Protein AF-A0A397S756-F1 (afdb_monomer)

Structure (mmCIF, N/CA/C/O backbone):
data_AF-A0A397S756-F1
#
_entry.id   AF-A0A397S756-F1
#
loop_
_atom_site.group_PDB
_atom_site.id
_atom_site.type_symbol
_atom_site.label_atom_id
_atom_site.label_alt_id
_atom_site.label_comp_id
_atom_site.label_asym_id
_atom_site.label_entity_id
_atom_site.label_seq_id
_atom_site.pdbx_PDB_ins_code
_atom_site.Cartn_x
_atom_site.Cartn_y
_atom_site.Cartn_z
_atom_site.occupancy
_atom_site.B_iso_or_equiv
_atom_site.auth_seq_id
_atom_site.auth_comp_id
_atom_site.auth_asym_id
_atom_site.auth_atom_id
_atom_site.pdbx_PDB_model_num
ATOM 1 N N . MET A 1 1 ? -4.712 -57.210 18.685 1.00 41.09 1 MET A N 1
ATOM 2 C CA . MET A 1 1 ? -4.250 -58.610 18.774 1.00 41.09 1 MET A CA 1
ATOM 3 C C . MET A 1 1 ? -2.944 -58.705 18.001 1.00 41.09 1 MET A C 1
ATOM 5 O O . MET A 1 1 ? -2.965 -58.573 16.789 1.00 41.09 1 MET A O 1
ATOM 9 N N . ALA A 1 2 ? -1.823 -58.784 18.713 1.00 47.31 2 ALA A N 1
ATOM 10 C CA . ALA A 1 2 ? -0.521 -59.210 18.180 1.00 47.31 2 ALA A CA 1
ATOM 11 C C . ALA A 1 2 ? -0.393 -60.749 18.401 1.00 47.31 2 ALA A C 1
ATOM 13 O O . ALA A 1 2 ? -1.329 -61.279 19.015 1.00 47.31 2 ALA A O 1
ATOM 14 N N . PRO A 1 3 ? 0.704 -61.475 18.062 1.00 59.75 3 PRO A N 1
ATOM 15 C CA . PRO A 1 3 ? 2.017 -61.068 17.520 1.00 59.75 3 PRO A CA 1
ATOM 16 C C . PRO A 1 3 ? 2.573 -62.111 16.472 1.00 59.75 3 PRO A C 1
ATOM 18 O O . PRO A 1 3 ? 1.768 -62.553 15.659 1.00 59.75 3 PRO A O 1
ATOM 21 N N . PRO A 1 4 ? 3.860 -62.554 16.457 1.00 62.34 4 PRO A N 1
ATOM 22 C CA . PRO A 1 4 ? 5.033 -61.975 15.770 1.00 62.34 4 PRO A CA 1
ATOM 23 C C . PRO A 1 4 ? 5.791 -62.993 14.860 1.00 62.34 4 PRO A C 1
ATOM 25 O O . PRO A 1 4 ? 5.382 -64.139 14.745 1.00 62.34 4 PRO A O 1
ATOM 28 N N . GLU A 1 5 ? 6.903 -62.581 14.228 1.00 37.59 5 GLU A N 1
ATOM 29 C CA . GLU A 1 5 ? 8.257 -63.191 14.351 1.00 37.59 5 GLU A CA 1
ATOM 30 C C . GLU A 1 5 ? 9.164 -62.902 13.138 1.00 37.59 5 GLU A C 1
ATOM 32 O O . GLU A 1 5 ? 8.865 -63.216 11.988 1.00 37.59 5 GLU A O 1
ATOM 37 N N . THR A 1 6 ? 10.307 -62.285 13.436 1.00 47.34 6 THR A N 1
ATOM 38 C CA . THR A 1 6 ? 11.533 -62.279 12.629 1.00 47.34 6 THR A CA 1
ATOM 39 C C . THR A 1 6 ? 12.255 -63.631 12.770 1.00 47.34 6 THR A C 1
ATOM 41 O O . THR A 1 6 ? 11.969 -64.383 13.701 1.00 47.34 6 THR A O 1
ATOM 44 N N . PRO A 1 7 ? 13.254 -63.931 11.919 1.00 49.47 7 PRO A N 1
ATOM 45 C CA . PRO A 1 7 ? 14.611 -63.813 12.451 1.00 49.47 7 PRO A CA 1
ATOM 46 C C . PRO A 1 7 ? 15.648 -63.244 11.471 1.00 49.47 7 PRO A C 1
ATOM 48 O O . PRO A 1 7 ? 15.490 -63.207 10.255 1.00 49.47 7 PRO A O 1
ATOM 51 N N . SER A 1 8 ? 16.717 -62.779 12.106 1.00 37.00 8 SER A N 1
ATOM 52 C CA . SER A 1 8 ? 17.961 -62.220 11.589 1.00 37.00 8 SER A CA 1
ATOM 53 C C . SER A 1 8 ? 18.994 -63.319 11.265 1.00 37.00 8 SER A C 1
ATOM 55 O O . SER A 1 8 ? 18.875 -64.424 11.793 1.00 37.00 8 SER A O 1
ATOM 57 N N . ILE A 1 9 ? 20.048 -62.928 10.526 1.00 37.19 9 ILE A N 1
ATOM 58 C CA . ILE A 1 9 ? 21.478 -63.323 10.625 1.00 37.19 9 ILE A CA 1
ATOM 59 C C . ILE A 1 9 ? 22.112 -63.804 9.288 1.00 37.19 9 ILE A C 1
ATOM 61 O O . ILE A 1 9 ? 21.777 -64.857 8.753 1.00 37.19 9 ILE A O 1
ATOM 65 N N . ASP A 1 10 ? 23.062 -62.976 8.814 1.00 37.69 10 ASP A N 1
ATOM 66 C CA . ASP A 1 10 ? 24.179 -63.150 7.843 1.00 37.69 10 ASP A CA 1
ATOM 67 C C . ASP A 1 10 ? 25.078 -64.395 8.151 1.00 37.69 10 ASP A C 1
ATOM 69 O O . ASP A 1 10 ? 24.787 -65.032 9.160 1.00 37.69 10 ASP A O 1
ATOM 73 N N . PRO A 1 11 ? 26.195 -64.782 7.454 1.00 49.09 11 PRO A N 1
ATOM 74 C CA . PRO A 1 11 ? 27.096 -64.003 6.573 1.00 49.09 11 PRO A CA 1
ATOM 75 C C . PRO A 1 11 ? 27.796 -64.767 5.410 1.00 49.09 11 PRO A C 1
ATOM 77 O O . PRO A 1 11 ? 27.741 -65.983 5.321 1.00 49.09 11 PRO A O 1
ATOM 80 N N . HIS A 1 12 ? 28.512 -64.046 4.533 1.00 34.47 12 HIS A N 1
ATOM 81 C CA . HIS A 1 12 ? 29.835 -64.396 3.951 1.00 34.47 12 HIS A CA 1
ATOM 82 C C . HIS A 1 12 ? 30.211 -63.322 2.903 1.00 34.47 12 HIS A C 1
ATOM 84 O O . HIS A 1 12 ? 29.568 -63.193 1.870 1.00 34.47 12 HIS A O 1
ATOM 90 N N . LEU A 1 13 ? 31.079 -62.360 3.237 1.00 32.69 13 LEU A N 1
ATOM 91 C CA . LEU A 1 13 ? 32.516 -62.324 2.903 1.00 32.69 13 LEU A CA 1
ATOM 92 C C . LEU A 1 13 ? 32.853 -62.640 1.429 1.00 32.69 13 LEU A C 1
ATOM 94 O O . LEU A 1 13 ? 32.821 -63.805 1.040 1.00 32.69 13 LEU A O 1
ATOM 98 N N . SER A 1 14 ? 33.299 -61.631 0.661 1.00 32.69 14 SER A N 1
ATOM 99 C CA . SER A 1 14 ? 34.655 -61.553 0.058 1.00 32.69 14 SER A CA 1
ATOM 100 C C . SER A 1 14 ? 34.791 -60.374 -0.928 1.00 32.69 14 SER A C 1
ATOM 102 O O . SER A 1 14 ? 34.212 -60.379 -2.010 1.00 32.69 14 SER A O 1
ATOM 104 N N . SER A 1 15 ? 35.599 -59.380 -0.544 1.00 38.00 15 SER A N 1
ATOM 105 C CA . SER A 1 15 ? 36.228 -58.334 -1.385 1.00 38.00 15 SER A CA 1
ATOM 106 C C . SER A 1 15 ? 37.236 -58.958 -2.384 1.00 38.00 15 SER A C 1
ATOM 108 O O . SER A 1 15 ? 37.564 -60.130 -2.179 1.00 38.00 15 SER A O 1
ATOM 110 N N . PRO A 1 16 ? 37.797 -58.256 -3.412 1.00 45.72 16 PRO A N 1
ATOM 111 C CA . PRO A 1 16 ? 38.718 -57.091 -3.269 1.00 45.72 16 PRO A CA 1
ATOM 112 C C . PRO A 1 16 ? 38.735 -56.132 -4.514 1.00 45.72 16 PRO A C 1
ATOM 114 O O . PRO A 1 16 ? 37.853 -56.252 -5.359 1.00 45.72 16 PRO A O 1
ATOM 117 N N . PRO A 1 17 ? 39.738 -55.247 -4.752 1.00 44.69 17 PRO A N 1
ATOM 118 C CA . PRO A 1 17 ? 40.578 -54.449 -3.855 1.00 44.69 17 PRO A CA 1
ATOM 119 C C . PRO A 1 17 ? 40.535 -52.917 -4.114 1.00 44.69 17 PRO A C 1
ATOM 121 O O . PRO A 1 17 ? 40.158 -52.401 -5.159 1.00 44.69 17 PRO A O 1
ATOM 124 N N . ILE A 1 18 ? 41.046 -52.241 -3.089 1.00 38.25 18 ILE A N 1
ATOM 125 C CA . ILE A 1 18 ? 41.562 -50.878 -2.909 1.00 38.25 18 ILE A CA 1
ATOM 126 C C . ILE A 1 18 ? 42.281 -50.249 -4.127 1.00 38.25 18 ILE A C 1
ATOM 128 O O . ILE A 1 18 ? 43.282 -50.785 -4.598 1.00 38.25 18 ILE A O 1
ATOM 132 N N . LEU A 1 19 ? 41.893 -49.013 -4.481 1.00 31.62 19 LEU A N 1
ATOM 133 C CA . LEU A 1 19 ? 42.835 -47.935 -4.824 1.00 31.62 19 LEU A CA 1
ATOM 134 C C . LEU A 1 19 ? 42.223 -46.557 -4.501 1.00 31.62 19 LEU A C 1
ATOM 136 O O . LEU A 1 19 ? 41.283 -46.097 -5.145 1.00 31.62 19 LEU A O 1
ATOM 140 N N . SER A 1 20 ? 42.756 -45.907 -3.469 1.00 34.50 20 SER A N 1
ATOM 141 C CA . SER A 1 20 ? 42.412 -44.545 -3.047 1.00 34.50 20 SER A CA 1
ATOM 142 C C . SER A 1 20 ? 42.920 -43.496 -4.045 1.00 34.50 20 SER A C 1
ATOM 144 O O . SER A 1 20 ? 44.007 -43.655 -4.602 1.00 34.50 20 SER A O 1
ATOM 146 N N . PRO A 1 21 ? 42.253 -42.332 -4.119 1.00 33.88 21 PRO A N 1
ATOM 147 C CA . PRO A 1 21 ? 42.998 -41.107 -3.855 1.00 33.88 21 PRO A CA 1
ATOM 148 C C . PRO A 1 21 ? 42.268 -40.167 -2.886 1.00 33.88 21 PRO A C 1
ATOM 150 O O . PRO A 1 21 ? 41.150 -39.726 -3.122 1.00 33.88 21 PRO A O 1
ATOM 153 N N . GLN A 1 22 ? 42.979 -39.852 -1.800 1.00 30.58 22 GLN A N 1
ATOM 154 C CA . GLN A 1 22 ? 43.110 -38.520 -1.199 1.00 30.58 22 GLN A CA 1
ATOM 155 C C . GLN A 1 22 ? 41.836 -37.660 -1.121 1.00 30.58 22 GLN A C 1
ATOM 157 O O . GLN A 1 22 ? 41.529 -36.847 -1.992 1.00 30.58 22 GLN A O 1
ATOM 162 N N . ILE A 1 23 ? 41.181 -37.764 0.035 1.00 39.62 23 ILE A N 1
ATOM 163 C CA . ILE A 1 23 ? 40.263 -36.768 0.583 1.00 39.62 23 ILE A CA 1
ATOM 164 C C . ILE A 1 23 ? 41.019 -35.435 0.716 1.00 39.62 23 ILE A C 1
ATOM 166 O O . ILE A 1 23 ? 41.780 -35.227 1.659 1.00 39.62 23 ILE A O 1
ATOM 170 N N . LYS A 1 24 ? 40.785 -34.508 -0.217 1.00 32.97 24 LYS A N 1
ATOM 171 C CA . LYS A 1 24 ? 40.899 -33.071 0.053 1.00 32.97 24 LYS A CA 1
ATOM 172 C C . LYS A 1 24 ? 39.528 -32.578 0.498 1.00 32.97 24 LYS A C 1
ATOM 174 O O . LYS A 1 24 ? 38.671 -32.259 -0.320 1.00 32.97 24 LYS A O 1
ATOM 179 N N . GLN A 1 25 ? 39.339 -32.518 1.812 1.00 44.41 25 GLN A N 1
ATOM 180 C CA . GLN A 1 25 ? 38.360 -31.624 2.416 1.00 44.41 25 GLN A CA 1
ATOM 181 C C . GLN A 1 25 ? 38.736 -30.187 2.041 1.00 44.41 25 GLN A C 1
ATOM 183 O O . GLN A 1 25 ? 39.680 -29.634 2.592 1.00 44.41 25 GLN A O 1
ATOM 188 N N . ASN A 1 26 ? 37.987 -29.592 1.113 1.00 33.66 26 ASN A N 1
ATOM 189 C CA . ASN A 1 26 ? 37.918 -28.148 0.935 1.00 33.66 26 ASN A CA 1
ATOM 190 C C . ASN A 1 26 ? 36.451 -27.717 1.051 1.00 33.66 26 ASN A C 1
ATOM 192 O O . ASN A 1 26 ? 35.620 -28.015 0.197 1.00 33.66 26 ASN A O 1
ATOM 196 N N . HIS A 1 27 ? 36.167 -27.004 2.138 1.00 44.47 27 HIS A N 1
ATOM 197 C CA . HIS A 1 27 ? 35.096 -26.020 2.271 1.00 44.47 27 HIS A CA 1
ATOM 198 C C . HIS A 1 27 ? 34.956 -25.140 1.006 1.00 44.47 27 HIS A C 1
ATOM 200 O O . HIS A 1 27 ? 35.967 -24.597 0.571 1.00 44.47 27 HIS A O 1
ATOM 206 N N . LEU A 1 28 ? 33.729 -24.943 0.485 1.00 43.38 28 LEU A N 1
ATOM 207 C CA . LEU A 1 28 ? 33.096 -23.646 0.119 1.00 43.38 28 LEU A CA 1
ATOM 208 C C . LEU A 1 28 ? 31.809 -23.849 -0.735 1.00 43.38 28 LEU A C 1
ATOM 210 O O . LEU A 1 28 ? 31.853 -23.894 -1.958 1.00 43.38 28 LEU A O 1
ATOM 214 N N . MET A 1 29 ? 30.637 -23.871 -0.098 1.00 40.03 29 MET A N 1
ATOM 215 C CA . MET A 1 29 ? 29.338 -23.446 -0.666 1.00 40.03 29 MET A CA 1
ATOM 216 C C . MET A 1 29 ? 28.704 -22.605 0.460 1.00 40.03 29 MET A C 1
ATOM 218 O O . MET A 1 29 ? 28.621 -23.085 1.583 1.00 40.03 29 MET A O 1
ATOM 222 N N . SER A 1 30 ? 28.385 -21.311 0.334 1.00 44.50 30 SER A N 1
ATOM 223 C CA . SER A 1 30 ? 27.560 -20.680 -0.702 1.00 44.50 30 SER A CA 1
ATOM 224 C C . SER A 1 30 ? 27.914 -19.188 -0.909 1.00 44.50 30 SER A C 1
ATOM 226 O O . SER A 1 30 ? 27.553 -18.355 -0.078 1.00 44.50 30 SER A O 1
ATOM 228 N N . PRO A 1 31 ? 28.595 -18.815 -2.007 1.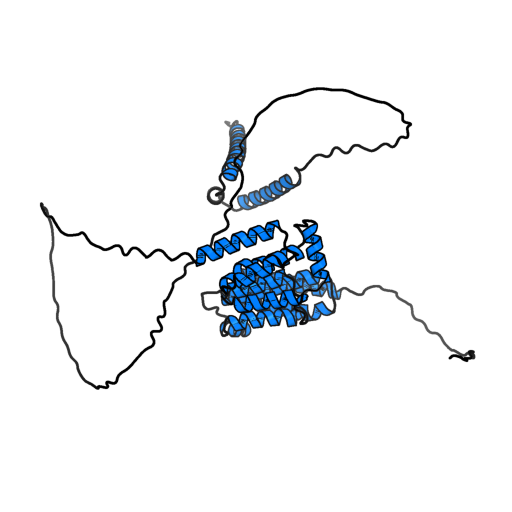00 51.28 31 PRO A N 1
ATOM 229 C CA . PRO A 1 31 ? 28.773 -17.419 -2.423 1.00 51.28 31 PRO A CA 1
ATOM 230 C C . PRO A 1 31 ? 27.693 -16.905 -3.399 1.00 51.28 31 PRO A C 1
ATOM 232 O O . PRO A 1 31 ? 27.658 -15.713 -3.680 1.00 51.28 31 PRO A O 1
ATOM 235 N N . SER A 1 32 ? 26.804 -17.757 -3.924 1.00 58.56 32 SER A N 1
ATOM 236 C CA . SER A 1 32 ? 25.815 -17.367 -4.948 1.00 58.56 32 SER A CA 1
ATOM 237 C C . SER A 1 32 ? 24.706 -16.454 -4.414 1.00 58.56 32 SER A C 1
ATOM 239 O O . SER A 1 32 ? 24.437 -15.405 -4.994 1.00 58.56 32 SER A O 1
ATOM 241 N N . SER A 1 33 ? 24.118 -16.785 -3.261 1.00 62.59 33 SER A N 1
ATOM 242 C CA . SER A 1 33 ? 22.984 -16.033 -2.705 1.00 62.59 33 SER A CA 1
ATOM 243 C C . SER A 1 33 ? 23.337 -14.596 -2.298 1.00 62.59 33 SER A C 1
ATOM 245 O O . SER A 1 33 ? 22.500 -13.695 -2.379 1.00 62.59 33 SER A O 1
ATOM 247 N N . SER A 1 34 ? 24.587 -14.353 -1.890 1.00 68.50 34 SER A N 1
ATOM 248 C CA . SER A 1 34 ? 25.070 -13.012 -1.553 1.00 68.50 34 SER A CA 1
ATOM 249 C C . SER A 1 34 ? 25.294 -12.153 -2.802 1.00 68.50 34 SER A C 1
ATOM 251 O O . SER A 1 34 ? 24.962 -10.966 -2.787 1.00 68.50 34 SER A O 1
ATOM 253 N N . ILE A 1 35 ? 25.783 -12.748 -3.894 1.00 73.25 35 ILE A N 1
ATOM 254 C CA . ILE A 1 35 ? 25.971 -12.083 -5.192 1.00 73.25 35 ILE A CA 1
ATOM 255 C C . ILE A 1 35 ? 24.614 -11.709 -5.808 1.00 73.25 35 ILE A C 1
ATOM 257 O O . ILE A 1 35 ? 24.450 -10.597 -6.326 1.00 73.25 35 ILE A O 1
ATOM 261 N N . ASP A 1 36 ? 23.614 -12.580 -5.689 1.00 82.62 36 ASP A N 1
ATOM 262 C CA . ASP A 1 36 ? 22.261 -12.315 -6.186 1.00 82.62 36 ASP A CA 1
ATOM 263 C C . ASP A 1 36 ? 21.579 -11.177 -5.414 1.00 82.62 36 ASP A C 1
ATOM 265 O O . ASP A 1 36 ? 21.029 -10.253 -6.024 1.00 82.62 36 ASP A O 1
ATOM 269 N N . LEU A 1 37 ? 21.703 -11.155 -4.080 1.00 88.06 37 LEU A N 1
ATOM 270 C CA . LEU A 1 37 ? 21.165 -10.071 -3.252 1.00 88.06 37 LEU A CA 1
ATOM 271 C C . LEU A 1 37 ? 21.865 -8.725 -3.517 1.00 88.06 37 LEU A C 1
ATOM 273 O O . LEU A 1 37 ? 21.212 -7.675 -3.548 1.00 88.06 37 LEU A O 1
ATOM 277 N N . GLN A 1 38 ? 23.183 -8.729 -3.743 1.00 90.44 38 GLN A N 1
ATOM 278 C CA . GLN A 1 38 ? 23.928 -7.530 -4.148 1.00 90.44 38 GLN A CA 1
ATOM 279 C C . GLN A 1 38 ? 23.462 -7.021 -5.513 1.00 90.44 38 GLN A C 1
ATOM 281 O O . GLN A 1 38 ? 23.239 -5.819 -5.688 1.00 90.44 38 GLN A O 1
ATOM 286 N N . THR A 1 39 ? 23.251 -7.930 -6.464 1.00 92.44 39 THR A N 1
ATOM 287 C CA . THR A 1 39 ? 22.751 -7.596 -7.800 1.00 92.44 39 THR A CA 1
ATOM 288 C C . THR A 1 39 ? 21.354 -6.983 -7.722 1.00 92.44 39 THR A C 1
ATOM 290 O O . THR A 1 39 ? 21.137 -5.908 -8.285 1.00 92.44 39 THR A O 1
ATOM 293 N N . LEU A 1 40 ? 20.438 -7.592 -6.961 1.00 93.31 40 LEU A N 1
ATOM 294 C CA . LEU A 1 40 ? 19.098 -7.057 -6.686 1.00 93.31 40 LEU A CA 1
ATOM 295 C C . LEU A 1 40 ? 19.156 -5.668 -6.050 1.00 93.31 40 LEU A C 1
ATOM 297 O O . LEU A 1 40 ? 18.475 -4.743 -6.494 1.00 93.31 40 LEU A O 1
ATOM 301 N N . THR A 1 41 ? 20.022 -5.492 -5.051 1.00 94.56 41 THR A N 1
ATOM 302 C CA . THR A 1 41 ? 20.218 -4.194 -4.397 1.00 94.56 41 THR A CA 1
ATOM 303 C C . THR A 1 41 ? 20.699 -3.150 -5.403 1.00 94.56 41 THR A C 1
ATOM 305 O O . THR A 1 41 ? 20.191 -2.030 -5.413 1.00 94.56 41 THR A O 1
ATOM 308 N N . SER A 1 42 ? 21.634 -3.505 -6.289 1.00 96.38 42 SER A N 1
ATOM 309 C CA . SER A 1 42 ? 22.147 -2.595 -7.317 1.00 96.38 42 SER A CA 1
ATOM 310 C C . SER A 1 42 ? 21.070 -2.186 -8.330 1.00 96.38 42 SER A C 1
ATOM 312 O O . SER A 1 42 ? 20.981 -1.006 -8.675 1.00 96.38 42 SER A O 1
ATOM 314 N N . LEU A 1 43 ? 20.220 -3.129 -8.757 1.00 96.62 43 LEU A N 1
ATOM 315 C CA . LEU A 1 43 ? 19.103 -2.863 -9.664 1.00 96.62 43 LEU A CA 1
ATOM 316 C C . LEU A 1 43 ? 18.093 -1.925 -9.011 1.00 96.62 43 LEU A C 1
ATOM 318 O O . LEU A 1 43 ? 17.739 -0.912 -9.607 1.00 96.62 43 LEU A O 1
ATOM 322 N N . TYR A 1 44 ? 17.717 -2.196 -7.759 1.00 97.38 44 TYR A N 1
ATOM 323 C CA . TYR A 1 44 ? 16.834 -1.325 -6.988 1.00 97.38 44 TYR A CA 1
ATOM 324 C C . TYR A 1 44 ? 17.387 0.104 -6.866 1.00 97.38 44 TYR A C 1
ATOM 326 O O . TYR A 1 44 ? 16.659 1.067 -7.102 1.00 97.38 44 TYR A O 1
ATOM 334 N N . GLN A 1 45 ? 18.675 0.275 -6.539 1.00 98.00 45 GLN A N 1
ATOM 335 C CA . GLN A 1 45 ? 19.267 1.615 -6.412 1.00 98.00 45 GLN A CA 1
ATOM 336 C C . GLN A 1 45 ? 19.293 2.367 -7.748 1.00 98.00 45 GLN A C 1
ATOM 338 O O . GLN A 1 45 ? 18.984 3.559 -7.778 1.00 98.00 45 GLN A O 1
ATOM 343 N N . LYS A 1 46 ? 19.619 1.684 -8.854 1.00 97.81 46 LYS A N 1
ATOM 344 C CA . LYS A 1 46 ? 19.597 2.283 -10.198 1.00 97.81 46 LYS A CA 1
ATOM 345 C C . LYS A 1 46 ? 18.175 2.658 -10.619 1.00 97.81 46 LYS A C 1
ATOM 347 O O . LYS A 1 46 ? 17.953 3.800 -11.007 1.00 97.81 46 LYS A O 1
ATOM 352 N N . ALA A 1 47 ? 17.212 1.749 -10.453 1.00 98.06 47 ALA A N 1
ATOM 353 C CA . ALA A 1 47 ? 15.801 1.996 -10.750 1.00 98.06 47 ALA A CA 1
ATOM 354 C C . ALA A 1 47 ? 15.265 3.193 -9.954 1.00 98.06 47 ALA A C 1
ATOM 356 O O . ALA A 1 47 ? 14.630 4.087 -10.508 1.00 98.06 47 ALA A O 1
ATOM 357 N N . LYS A 1 48 ? 15.590 3.263 -8.657 1.00 98.00 48 LYS A N 1
ATOM 358 C CA . LYS A 1 48 ? 15.233 4.391 -7.792 1.00 98.00 48 LYS A CA 1
ATOM 359 C C . LYS A 1 48 ? 15.842 5.702 -8.288 1.00 98.00 48 LYS A C 1
ATOM 361 O O . LYS A 1 48 ? 15.158 6.722 -8.293 1.00 98.00 48 LYS A O 1
ATOM 366 N N . GLN A 1 49 ? 17.116 5.699 -8.674 1.00 98.00 49 GLN A N 1
ATOM 367 C CA . GLN A 1 49 ? 17.778 6.897 -9.184 1.00 98.00 49 GLN A CA 1
ATOM 368 C C . GLN A 1 49 ? 17.119 7.386 -10.478 1.00 98.00 49 GLN A C 1
ATOM 370 O O . GLN A 1 49 ? 16.831 8.576 -10.601 1.00 98.00 49 GLN A O 1
ATOM 375 N N . ASP A 1 50 ? 16.834 6.482 -11.412 1.00 97.56 50 ASP A N 1
ATOM 376 C CA . ASP A 1 50 ? 16.177 6.822 -12.673 1.00 97.56 50 ASP A CA 1
ATOM 377 C C . ASP A 1 50 ? 14.740 7.307 -12.462 1.00 97.56 50 ASP A C 1
ATOM 379 O O . ASP A 1 50 ? 14.335 8.296 -13.076 1.00 97.56 50 ASP A O 1
ATOM 383 N N . PHE A 1 51 ? 14.008 6.704 -11.522 1.00 96.75 51 PHE A N 1
ATOM 384 C CA . PHE A 1 51 ? 12.685 7.168 -11.107 1.00 96.75 51 PHE A CA 1
ATOM 385 C C . PHE A 1 51 ? 12.727 8.612 -10.587 1.00 96.75 51 PHE A C 1
ATOM 387 O O . PHE A 1 51 ? 11.941 9.455 -11.020 1.00 96.75 51 PHE A O 1
ATOM 394 N N . LEU A 1 52 ? 13.683 8.936 -9.710 1.00 96.19 52 LEU A N 1
ATOM 395 C CA . LEU A 1 52 ? 13.851 10.296 -9.181 1.00 96.19 52 LEU A CA 1
ATOM 396 C C . LEU A 1 52 ? 14.234 11.311 -10.268 1.00 96.19 52 LEU A C 1
ATOM 398 O O . LEU A 1 52 ? 13.876 12.484 -10.169 1.00 96.19 52 LEU A O 1
ATOM 402 N N . LEU A 1 53 ? 14.938 10.861 -11.308 1.00 95.62 53 LEU A N 1
ATOM 403 C CA . LEU A 1 53 ? 15.280 11.657 -12.487 1.00 95.62 53 LEU A CA 1
ATOM 404 C C . LEU A 1 53 ? 14.167 11.683 -13.547 1.00 95.62 53 LEU A C 1
ATOM 406 O O . LEU A 1 53 ? 14.384 12.247 -14.618 1.00 95.62 53 LEU A O 1
ATOM 410 N N . ARG A 1 54 ? 12.995 11.093 -13.264 1.00 94.12 54 ARG A N 1
ATOM 411 C CA . ARG A 1 54 ? 11.852 10.973 -14.188 1.00 94.12 54 ARG A CA 1
ATOM 412 C C . ARG A 1 54 ? 12.191 10.264 -15.504 1.00 94.12 54 ARG A C 1
ATOM 414 O O . ARG A 1 54 ? 11.558 10.497 -16.528 1.00 94.12 54 ARG A O 1
ATOM 421 N N . LYS A 1 55 ? 13.189 9.379 -15.489 1.00 94.69 55 LYS A N 1
ATOM 422 C CA . LYS A 1 55 ? 13.519 8.496 -16.614 1.00 94.69 55 LYS A CA 1
ATOM 423 C C . LYS A 1 55 ? 12.657 7.236 -16.526 1.00 94.69 55 LYS A C 1
ATOM 425 O O . LYS A 1 55 ? 13.163 6.174 -16.169 1.00 94.69 55 LYS A O 1
ATOM 430 N N . TYR A 1 56 ? 11.355 7.378 -16.782 1.00 94.88 56 TYR A N 1
ATOM 431 C CA . TYR A 1 56 ? 10.362 6.337 -16.492 1.00 94.88 56 TYR A CA 1
ATOM 432 C C . TYR A 1 56 ? 10.629 5.014 -17.218 1.00 94.88 56 TYR A C 1
ATOM 434 O O . TYR A 1 56 ? 10.634 3.989 -16.549 1.00 94.88 56 TYR A O 1
ATOM 442 N N . ASP A 1 57 ? 10.969 5.031 -18.509 1.00 95.06 57 ASP A N 1
ATOM 443 C CA . ASP A 1 57 ? 11.292 3.818 -19.284 1.00 95.06 57 ASP A CA 1
ATOM 444 C C . ASP A 1 57 ? 12.446 3.021 -18.649 1.00 95.06 57 ASP A C 1
ATOM 446 O O . ASP A 1 57 ? 12.351 1.819 -18.405 1.00 95.06 57 ASP A O 1
ATOM 450 N N . SER A 1 58 ? 13.539 3.711 -18.309 1.00 95.69 58 SER A N 1
ATOM 451 C CA . SER A 1 58 ? 14.707 3.086 -17.673 1.00 95.69 58 SER A CA 1
ATOM 452 C C . SER A 1 58 ? 14.372 2.579 -16.269 1.00 95.69 58 SER A C 1
ATOM 454 O O . SER A 1 58 ? 14.704 1.450 -15.909 1.00 95.69 58 SER A O 1
ATOM 456 N N . ALA A 1 59 ? 13.658 3.389 -15.480 1.00 97.19 59 ALA A N 1
ATOM 457 C CA . ALA A 1 59 ? 13.231 3.020 -14.137 1.00 97.19 59 ALA A CA 1
ATOM 458 C C . ALA A 1 59 ? 12.314 1.788 -14.144 1.00 97.19 59 ALA A C 1
ATOM 460 O O . ALA A 1 59 ? 12.497 0.892 -13.320 1.00 97.19 59 ALA A O 1
ATOM 461 N N . HIS A 1 60 ? 11.370 1.725 -15.085 1.00 96.50 60 HIS A N 1
ATOM 462 C CA . HIS A 1 60 ? 10.438 0.616 -15.252 1.00 96.50 60 HIS A CA 1
ATOM 463 C C . HIS A 1 60 ? 11.154 -0.657 -15.688 1.00 96.50 60 HIS A C 1
ATOM 465 O O . HIS A 1 60 ? 10.988 -1.691 -15.043 1.00 96.50 60 HIS A O 1
ATOM 471 N N . SER A 1 61 ? 12.024 -0.576 -16.697 1.00 96.62 61 SER A N 1
ATOM 472 C CA . SER A 1 61 ? 12.822 -1.716 -17.157 1.00 96.62 61 SER A CA 1
ATOM 473 C C . SER A 1 61 ? 13.704 -2.292 -16.039 1.00 96.62 61 SER A C 1
ATOM 475 O O . SER A 1 61 ? 13.713 -3.504 -15.796 1.00 96.62 61 SER A O 1
ATOM 477 N N . LEU A 1 62 ? 14.399 -1.427 -15.288 1.00 97.38 62 LEU A N 1
ATOM 478 C CA . LEU A 1 62 ? 15.248 -1.836 -14.167 1.00 97.38 62 LEU A CA 1
ATOM 479 C C . LEU A 1 62 ? 14.442 -2.402 -12.989 1.00 97.38 62 LEU A C 1
ATOM 481 O O . LEU A 1 62 ? 14.861 -3.395 -12.392 1.00 97.38 62 LEU A O 1
ATOM 485 N N . CYS A 1 63 ? 13.299 -1.796 -12.648 1.00 96.50 63 CYS A N 1
ATOM 486 C CA . CYS A 1 63 ? 12.430 -2.278 -11.573 1.00 96.50 63 CYS A CA 1
ATOM 487 C C . CYS A 1 63 ? 11.791 -3.621 -11.938 1.00 96.50 63 CYS A C 1
ATOM 489 O O . CYS A 1 63 ? 11.812 -4.538 -11.123 1.00 96.50 63 CYS A O 1
ATOM 491 N N . SER A 1 64 ? 11.310 -3.776 -13.172 1.00 94.69 64 SER A N 1
ATOM 492 C CA . SER A 1 64 ? 10.753 -5.036 -13.675 1.00 94.69 64 SER A CA 1
ATOM 493 C C . SER A 1 64 ? 11.806 -6.141 -13.671 1.00 94.69 64 SER A C 1
ATOM 495 O O . SER A 1 64 ? 11.557 -7.232 -13.171 1.00 94.69 64 SER A O 1
ATOM 497 N N . SER A 1 65 ? 13.035 -5.828 -14.097 1.00 95.00 65 SER A N 1
ATOM 498 C CA . SER A 1 65 ? 14.169 -6.757 -14.000 1.00 95.00 65 SER A CA 1
ATOM 499 C C . SER A 1 65 ? 14.477 -7.153 -12.552 1.00 95.00 65 SER A C 1
ATOM 501 O O . SER A 1 65 ? 14.825 -8.304 -12.284 1.00 95.00 65 SER A O 1
ATOM 503 N N . ALA A 1 66 ? 14.362 -6.214 -11.606 1.00 94.88 66 ALA A N 1
ATOM 504 C CA . ALA A 1 66 ? 14.533 -6.498 -10.184 1.00 94.88 66 ALA A CA 1
ATOM 505 C C . ALA A 1 66 ? 13.423 -7.416 -9.651 1.00 94.88 66 ALA A C 1
ATOM 507 O O . ALA A 1 66 ? 13.740 -8.353 -8.925 1.00 94.88 66 ALA A O 1
ATOM 508 N N . ILE A 1 67 ? 12.162 -7.194 -10.042 1.00 94.19 67 ILE A N 1
ATOM 509 C CA . ILE A 1 67 ? 11.019 -8.044 -9.672 1.00 94.19 67 ILE A CA 1
ATOM 510 C C . ILE A 1 67 ? 11.214 -9.461 -10.214 1.00 94.19 67 ILE A C 1
ATOM 512 O O . ILE A 1 67 ? 11.216 -10.403 -9.431 1.00 94.19 67 ILE A O 1
ATOM 516 N N . SER A 1 68 ? 11.500 -9.630 -11.509 1.00 92.50 68 SER A N 1
ATOM 517 C CA . SER A 1 68 ? 11.697 -10.965 -12.093 1.00 92.50 68 SER A CA 1
ATOM 518 C C . SER A 1 68 ? 12.844 -11.735 -11.430 1.00 92.50 68 SER A C 1
ATOM 520 O O . SER A 1 68 ? 12.735 -12.934 -11.182 1.00 92.50 68 SER A O 1
ATOM 522 N N . LYS A 1 69 ? 13.953 -11.057 -11.098 1.00 91.00 69 LYS A N 1
ATOM 523 C CA . LYS A 1 69 ? 15.051 -11.685 -10.346 1.00 91.00 69 LYS A CA 1
ATOM 524 C C . LYS A 1 69 ? 14.655 -12.032 -8.914 1.00 91.00 69 LYS A C 1
ATOM 526 O O . LYS A 1 69 ? 15.097 -13.054 -8.403 1.00 91.00 69 LYS A O 1
ATOM 531 N N . LEU A 1 70 ? 13.852 -11.189 -8.272 1.00 88.94 70 LEU A N 1
ATOM 532 C CA . LEU A 1 70 ? 13.393 -11.397 -6.908 1.00 88.94 70 LEU A CA 1
ATOM 533 C C . LEU A 1 70 ? 12.466 -12.612 -6.809 1.00 88.94 70 LEU A C 1
ATOM 535 O O . LEU A 1 70 ? 12.676 -13.435 -5.925 1.00 88.94 70 LEU A O 1
ATOM 539 N N . THR A 1 71 ? 11.515 -12.763 -7.734 1.00 85.44 71 THR A N 1
ATOM 540 C CA . THR A 1 71 ? 10.602 -13.917 -7.792 1.00 85.44 71 THR A CA 1
ATOM 541 C C . THR A 1 71 ? 11.367 -15.237 -7.928 1.00 85.44 71 THR A C 1
ATOM 543 O O . THR A 1 71 ? 11.014 -16.221 -7.290 1.00 85.44 71 THR A O 1
ATOM 546 N N . ASN A 1 72 ? 12.483 -15.250 -8.666 1.00 82.94 72 ASN A N 1
ATOM 547 C CA . ASN A 1 72 ? 13.354 -16.428 -8.767 1.00 82.94 72 ASN A CA 1
ATOM 548 C C . ASN A 1 72 ? 14.224 -16.659 -7.514 1.00 82.94 72 ASN A C 1
ATOM 550 O O . ASN A 1 72 ? 14.644 -17.782 -7.249 1.00 82.94 72 ASN A O 1
ATOM 554 N N . PHE A 1 73 ? 14.526 -15.603 -6.756 1.00 77.81 73 PHE A N 1
ATOM 555 C CA . PHE A 1 73 ? 15.422 -15.645 -5.596 1.00 77.81 73 PHE A CA 1
ATOM 556 C C . PHE A 1 73 ? 14.703 -15.998 -4.285 1.00 77.81 73 PHE A C 1
ATOM 558 O O . PHE A 1 73 ? 15.268 -16.677 -3.428 1.00 77.81 73 PHE A O 1
ATOM 565 N N . LEU A 1 74 ? 13.465 -15.534 -4.103 1.00 70.12 74 LEU A N 1
ATOM 566 C CA . LEU A 1 74 ? 12.739 -15.639 -2.836 1.00 70.12 74 LEU A CA 1
ATOM 567 C C . LEU A 1 74 ? 12.397 -17.076 -2.395 1.00 70.12 74 LEU A C 1
ATOM 569 O O . LEU A 1 74 ? 12.553 -17.348 -1.203 1.00 70.12 74 LEU A O 1
ATOM 573 N N . PRO A 1 75 ? 12.047 -18.022 -3.296 1.00 65.94 75 PRO A N 1
ATOM 574 C CA . PRO A 1 75 ? 11.874 -19.432 -2.929 1.00 65.94 75 PRO A CA 1
ATOM 575 C C . PRO A 1 75 ? 13.135 -20.057 -2.309 1.00 65.94 75 PRO A C 1
ATOM 577 O O . PRO A 1 75 ? 13.062 -21.082 -1.641 1.00 65.94 75 PRO A O 1
ATOM 580 N N . VAL A 1 76 ? 14.300 -19.434 -2.521 1.00 56.38 76 VAL A N 1
ATOM 581 C CA . VAL A 1 76 ? 15.618 -19.936 -2.114 1.00 56.38 76 VAL A CA 1
ATOM 582 C C . VAL A 1 76 ? 16.156 -19.209 -0.870 1.00 56.38 76 VAL A C 1
ATOM 584 O O . VAL A 1 76 ? 17.079 -19.697 -0.220 1.00 56.38 76 VAL A O 1
ATOM 587 N N . SER A 1 77 ? 15.606 -18.042 -0.505 1.00 62.34 77 SER A N 1
ATOM 588 C CA . SER A 1 77 ? 16.173 -17.184 0.546 1.00 62.34 77 SER A CA 1
ATOM 589 C C . SER A 1 77 ? 15.109 -16.442 1.358 1.00 62.34 77 SER A C 1
ATOM 591 O O . SER A 1 77 ? 14.749 -15.302 1.063 1.00 62.34 77 SER A O 1
ATOM 593 N N . SER A 1 78 ? 14.681 -17.039 2.474 1.00 71.31 78 SER A N 1
ATOM 594 C CA . SER A 1 78 ? 13.762 -16.431 3.457 1.00 71.31 78 SER A CA 1
ATOM 595 C C . SER A 1 78 ? 14.447 -15.435 4.411 1.00 71.31 78 SER A C 1
ATOM 597 O O . SER A 1 78 ? 13.979 -15.204 5.526 1.00 71.31 78 SER A O 1
ATOM 599 N N . SER A 1 79 ? 15.588 -14.856 4.019 1.00 85.06 79 SER A N 1
ATOM 600 C CA . SER A 1 79 ? 16.356 -13.975 4.906 1.00 85.06 79 SER A CA 1
ATOM 601 C C . SER A 1 79 ? 15.622 -12.646 5.182 1.00 85.06 79 SER A C 1
ATOM 603 O O . SER A 1 79 ? 15.019 -12.073 4.267 1.00 85.06 79 SER A O 1
ATOM 605 N N . PRO A 1 80 ? 15.723 -12.072 6.400 1.00 85.75 80 PRO A N 1
ATOM 606 C CA . PRO A 1 80 ? 15.089 -10.789 6.722 1.00 85.75 80 PRO A CA 1
ATOM 607 C C . PRO A 1 80 ? 15.510 -9.646 5.787 1.00 85.75 80 PRO A C 1
ATOM 609 O O . PRO A 1 80 ? 14.703 -8.796 5.416 1.00 85.75 80 PRO A O 1
ATOM 612 N N . SER A 1 81 ? 16.775 -9.630 5.355 1.00 86.81 81 SER A N 1
ATOM 613 C CA . SER A 1 81 ? 17.287 -8.620 4.423 1.00 86.81 81 SER A CA 1
ATOM 614 C C . SER A 1 81 ? 16.657 -8.723 3.032 1.00 86.81 81 SER A C 1
ATOM 616 O O . SER A 1 81 ? 16.401 -7.687 2.415 1.00 86.81 81 SER A O 1
ATOM 618 N N . ALA A 1 82 ? 16.374 -9.941 2.554 1.00 88.25 82 ALA A N 1
ATOM 619 C CA . ALA A 1 82 ? 15.679 -10.160 1.289 1.00 88.25 82 ALA A CA 1
ATOM 620 C C . ALA A 1 82 ? 14.228 -9.663 1.361 1.00 88.25 82 ALA A C 1
ATOM 622 O O . ALA A 1 82 ? 13.821 -8.903 0.484 1.00 88.25 82 ALA A O 1
ATOM 623 N N . LYS A 1 83 ? 13.500 -9.968 2.450 1.00 89.44 83 LYS A N 1
ATOM 624 C CA . LYS A 1 83 ? 12.133 -9.458 2.680 1.00 89.44 83 LYS A CA 1
ATOM 625 C C . LYS A 1 83 ? 12.083 -7.925 2.715 1.00 89.44 83 LYS A C 1
ATOM 627 O O . LYS A 1 83 ? 11.251 -7.306 2.060 1.00 89.44 83 LYS A O 1
ATOM 632 N N . ILE A 1 84 ? 13.033 -7.275 3.396 1.00 91.88 84 ILE A N 1
ATOM 633 C CA . ILE A 1 84 ? 13.124 -5.801 3.413 1.00 91.88 84 ILE A CA 1
ATOM 634 C C . ILE A 1 84 ? 13.360 -5.237 2.004 1.00 91.88 84 ILE A C 1
ATOM 636 O O . ILE A 1 84 ? 12.821 -4.183 1.653 1.00 91.88 84 ILE A O 1
ATOM 640 N N . LEU A 1 85 ? 14.205 -5.888 1.202 1.00 94.06 85 LEU A N 1
ATOM 641 C CA . LEU A 1 85 ? 14.483 -5.445 -0.161 1.00 94.06 85 LEU A CA 1
ATOM 642 C C . LEU A 1 85 ? 13.277 -5.663 -1.085 1.00 94.06 85 LEU A C 1
ATOM 644 O O . LEU A 1 85 ? 12.954 -4.760 -1.852 1.00 94.06 85 LEU A O 1
ATOM 648 N N . GLN A 1 86 ? 12.582 -6.792 -0.958 1.00 94.44 86 GLN A N 1
ATOM 649 C CA . GLN A 1 86 ? 11.319 -7.085 -1.639 1.00 94.44 86 GLN A CA 1
ATOM 650 C C . GLN A 1 86 ? 10.281 -5.992 -1.383 1.00 94.44 86 GLN A C 1
ATOM 652 O O . GLN A 1 86 ? 9.795 -5.380 -2.335 1.00 94.44 86 GLN A O 1
ATOM 657 N N . THR A 1 87 ? 10.033 -5.654 -0.113 1.00 95.12 87 THR A N 1
ATOM 658 C CA . THR A 1 87 ? 9.135 -4.556 0.275 1.00 95.12 87 THR A CA 1
ATOM 659 C C . THR A 1 87 ? 9.525 -3.241 -0.399 1.00 95.12 87 THR A C 1
ATOM 661 O O . THR A 1 87 ? 8.667 -2.493 -0.864 1.00 95.12 87 THR A O 1
ATOM 664 N N . LYS A 1 88 ? 10.825 -2.930 -0.486 1.00 96.44 88 LYS A N 1
ATOM 665 C CA . LYS A 1 88 ? 11.314 -1.700 -1.133 1.00 96.44 88 LYS A CA 1
ATOM 666 C C . LYS A 1 88 ? 11.123 -1.705 -2.648 1.00 96.44 88 LYS A C 1
ATOM 668 O O . LYS A 1 88 ? 10.780 -0.663 -3.201 1.00 96.44 88 LYS A O 1
ATOM 673 N N . ILE A 1 89 ? 11.354 -2.839 -3.307 1.00 97.25 89 ILE A N 1
ATOM 674 C CA . ILE A 1 89 ? 11.184 -2.989 -4.758 1.00 97.25 89 ILE A CA 1
ATOM 675 C C . ILE A 1 89 ? 9.709 -2.822 -5.132 1.00 97.25 89 ILE A C 1
ATOM 677 O O . ILE A 1 89 ? 9.403 -2.002 -5.994 1.00 97.25 89 ILE A O 1
ATOM 681 N N . TRP A 1 90 ? 8.795 -3.499 -4.434 1.00 97.62 90 TRP A N 1
ATOM 682 C CA . TRP A 1 90 ? 7.359 -3.363 -4.695 1.00 97.62 90 TRP A CA 1
ATOM 683 C C . TRP A 1 90 ? 6.840 -1.957 -4.405 1.00 97.62 90 TRP A C 1
ATOM 685 O O . TRP A 1 90 ? 6.124 -1.385 -5.224 1.00 97.62 90 TRP A O 1
ATOM 695 N N . ASN A 1 91 ? 7.287 -1.334 -3.311 1.00 97.88 91 ASN A N 1
ATOM 696 C CA . ASN A 1 91 ? 6.981 0.073 -3.050 1.00 97.88 91 ASN A CA 1
ATOM 697 C C . ASN A 1 91 ? 7.476 0.999 -4.168 1.00 97.88 91 ASN A C 1
ATOM 699 O O . ASN A 1 91 ? 6.779 1.946 -4.533 1.00 97.88 91 ASN A O 1
ATOM 703 N N . LEU A 1 92 ? 8.675 0.766 -4.710 1.00 98.19 92 LEU A N 1
ATOM 704 C CA . LEU A 1 92 ? 9.181 1.549 -5.836 1.00 98.19 92 LEU A CA 1
ATOM 705 C C . LEU A 1 92 ? 8.313 1.347 -7.080 1.00 98.19 92 LEU A C 1
ATOM 707 O O . LEU A 1 92 ? 7.965 2.337 -7.715 1.00 98.19 92 LEU A O 1
ATOM 711 N N . TYR A 1 93 ? 7.937 0.107 -7.393 1.00 98.31 93 TYR A N 1
ATOM 712 C CA . TYR A 1 93 ? 7.083 -0.214 -8.535 1.00 98.31 93 TYR A CA 1
ATOM 713 C C . TYR A 1 93 ? 5.718 0.482 -8.451 1.00 98.31 93 TYR A C 1
ATOM 715 O O . TYR A 1 93 ? 5.335 1.195 -9.376 1.00 98.31 93 TYR A O 1
ATOM 723 N N . ILE A 1 94 ? 5.027 0.372 -7.313 1.00 98.31 94 ILE A N 1
ATOM 724 C CA . ILE A 1 94 ? 3.722 1.018 -7.102 1.00 98.31 94 ILE A CA 1
ATOM 725 C C . ILE A 1 94 ? 3.843 2.539 -7.256 1.00 98.31 94 ILE A C 1
ATOM 727 O O . ILE A 1 94 ? 3.060 3.162 -7.970 1.00 98.31 94 ILE A O 1
ATOM 731 N N . ASN A 1 95 ? 4.856 3.151 -6.631 1.00 97.81 95 ASN A N 1
ATOM 732 C CA . ASN A 1 95 ? 5.076 4.595 -6.733 1.00 97.81 95 ASN A CA 1
ATOM 733 C C . ASN A 1 95 ? 5.476 5.040 -8.147 1.00 97.81 95 ASN A C 1
ATOM 735 O O . ASN A 1 95 ? 5.137 6.153 -8.551 1.00 97.81 95 ASN A O 1
ATOM 739 N N . LEU A 1 96 ? 6.185 4.193 -8.896 1.00 97.38 96 LEU A N 1
ATOM 740 C CA . LEU A 1 96 ? 6.540 4.436 -10.289 1.00 97.38 96 LEU A CA 1
ATOM 741 C C . LEU A 1 96 ? 5.285 4.480 -11.166 1.00 97.38 96 LEU A C 1
ATOM 743 O O . LEU A 1 96 ? 5.080 5.476 -11.857 1.00 97.38 96 LEU A O 1
ATOM 747 N N . VAL A 1 97 ? 4.425 3.461 -11.088 1.00 97.00 97 VAL A N 1
ATOM 748 C CA . VAL A 1 97 ? 3.163 3.416 -11.848 1.00 97.00 97 VAL A CA 1
ATOM 749 C C . VAL A 1 97 ? 2.244 4.572 -11.442 1.00 97.00 97 VAL A C 1
ATOM 751 O O . VAL A 1 97 ? 1.704 5.272 -12.300 1.00 97.00 97 VAL A O 1
ATOM 754 N N . ALA A 1 98 ? 2.138 4.854 -10.140 1.00 95.94 98 ALA A N 1
ATOM 755 C CA . ALA A 1 98 ? 1.367 5.986 -9.636 1.00 95.94 98 ALA A CA 1
ATOM 756 C C . ALA A 1 98 ? 1.865 7.334 -10.184 1.00 95.94 98 ALA A C 1
ATOM 758 O O . ALA A 1 98 ? 1.053 8.207 -10.488 1.00 95.94 98 ALA A O 1
ATOM 759 N N . ALA A 1 99 ? 3.183 7.514 -10.314 1.00 94.88 99 ALA A N 1
ATOM 760 C CA . ALA A 1 99 ? 3.767 8.732 -10.868 1.00 94.88 99 ALA A CA 1
ATOM 761 C C . ALA A 1 99 ? 3.528 8.858 -12.376 1.00 94.88 99 ALA A C 1
ATOM 763 O O . ALA A 1 99 ? 3.218 9.954 -12.832 1.00 94.88 99 ALA A O 1
ATOM 764 N N . ILE A 1 100 ? 3.639 7.755 -13.122 1.00 94.12 100 ILE A N 1
ATOM 765 C CA . ILE A 1 100 ? 3.359 7.707 -14.564 1.00 94.12 100 ILE A CA 1
ATOM 766 C C . ILE A 1 100 ? 1.918 8.159 -14.834 1.00 94.12 100 ILE A C 1
ATOM 768 O O . ILE A 1 100 ? 1.701 9.064 -15.634 1.00 94.12 100 ILE A O 1
ATOM 772 N N . LEU A 1 101 ? 0.943 7.610 -14.104 1.00 92.75 101 LEU A N 1
ATOM 773 C CA . LEU A 1 101 ? -0.469 7.979 -14.262 1.00 92.75 101 LEU A CA 1
ATOM 774 C C . LEU A 1 101 ? -0.805 9.393 -13.764 1.00 92.75 101 LEU A C 1
ATOM 776 O O . LEU A 1 101 ? -1.792 9.984 -14.192 1.00 92.75 101 LEU A O 1
ATOM 780 N N . ALA A 1 102 ? -0.022 9.943 -12.834 1.00 91.25 102 ALA A N 1
ATOM 781 C CA . ALA A 1 102 ? -0.243 11.290 -12.310 1.00 91.25 102 ALA A CA 1
ATOM 782 C C . ALA A 1 102 ? 0.356 12.402 -13.193 1.00 91.25 102 ALA A C 1
ATOM 784 O O . ALA A 1 102 ? 0.120 13.590 -12.927 1.00 91.25 102 ALA A O 1
ATOM 785 N N . GLU A 1 103 ? 1.161 12.056 -14.199 1.00 87.75 103 GLU A N 1
ATOM 786 C CA . GLU A 1 103 ? 1.863 13.037 -15.019 1.00 87.75 103 GLU A CA 1
ATOM 787 C C . GLU A 1 103 ? 0.879 13.777 -15.942 1.00 87.75 103 GLU A C 1
ATOM 789 O O . GLU A 1 103 ? 0.051 13.191 -16.632 1.00 87.75 103 GLU A O 1
ATOM 794 N N . LYS A 1 104 ? 0.948 15.114 -15.939 1.00 73.06 104 LYS A N 1
ATOM 795 C CA . LYS A 1 104 ? 0.021 15.972 -16.704 1.00 73.06 104 LYS A CA 1
ATOM 796 C C . LYS A 1 104 ? 0.463 16.210 -18.144 1.00 73.06 104 LYS A C 1
ATOM 798 O O . LYS A 1 104 ? -0.349 16.608 -18.974 1.00 73.06 104 LYS A O 1
ATOM 803 N N . SER A 1 105 ? 1.759 16.075 -18.409 1.00 74.06 105 SER A N 1
ATOM 804 C CA . SER A 1 105 ? 2.327 16.156 -19.752 1.00 74.06 105 SER A CA 1
ATOM 805 C C . SER A 1 105 ? 2.344 14.765 -20.375 1.00 74.06 105 SER A C 1
ATOM 807 O O . SER A 1 105 ? 2.646 13.816 -19.650 1.00 74.06 105 SER A O 1
ATOM 809 N N . PRO A 1 106 ? 2.095 14.637 -21.690 1.00 76.81 106 PRO A N 1
ATOM 810 C CA . PRO A 1 106 ? 2.191 13.349 -22.360 1.00 76.81 106 PRO A CA 1
ATOM 811 C C . PRO A 1 106 ? 3.598 12.781 -22.155 1.00 76.81 106 PRO A C 1
ATOM 813 O O . PRO A 1 106 ? 4.595 13.424 -22.495 1.00 76.81 106 PRO A O 1
ATOM 816 N N . ILE A 1 107 ? 3.675 11.600 -21.546 1.00 82.12 107 ILE A N 1
ATOM 817 C CA . ILE A 1 107 ? 4.928 10.868 -21.392 1.00 82.12 107 ILE A CA 1
ATOM 818 C C . ILE A 1 107 ? 5.242 10.262 -22.756 1.00 82.12 107 ILE A C 1
ATOM 820 O O . ILE A 1 107 ? 4.518 9.395 -23.234 1.00 82.12 107 ILE A O 1
ATOM 824 N N . LEU A 1 108 ? 6.318 10.724 -23.392 1.00 81.75 108 LEU A N 1
ATOM 825 C CA . LEU A 1 108 ? 6.847 10.061 -24.579 1.00 81.75 108 LEU A CA 1
ATOM 826 C C . LEU A 1 108 ? 7.669 8.859 -24.114 1.00 81.75 108 LEU A C 1
ATOM 828 O O . LEU A 1 108 ? 8.814 9.020 -23.693 1.00 81.75 108 LEU A O 1
ATOM 832 N N . THR A 1 109 ? 7.059 7.680 -24.156 1.00 86.50 109 THR A N 1
ATOM 833 C CA . THR A 1 109 ? 7.688 6.416 -23.770 1.00 86.50 109 THR A CA 1
ATOM 834 C C . THR A 1 109 ? 7.952 5.552 -24.997 1.00 86.50 109 THR A C 1
ATOM 836 O O . THR A 1 109 ? 7.214 5.608 -25.979 1.00 86.50 109 THR A O 1
ATOM 839 N N . LYS A 1 110 ? 9.034 4.773 -24.959 1.00 87.88 110 LYS A N 1
ATOM 840 C CA . LYS A 1 110 ? 9.274 3.661 -25.896 1.00 87.88 110 LYS A CA 1
ATOM 841 C C . LYS A 1 110 ? 8.981 2.303 -25.257 1.00 87.88 110 LYS A C 1
ATOM 843 O O . LYS A 1 110 ? 9.157 1.272 -25.904 1.00 87.88 110 LYS A O 1
ATOM 848 N N . ASP A 1 111 ? 8.615 2.298 -23.981 1.00 89.06 111 ASP A N 1
ATOM 849 C CA . ASP A 1 111 ? 8.275 1.097 -23.240 1.00 89.06 111 ASP A CA 1
ATOM 850 C C . ASP A 1 111 ? 6.802 0.760 -23.499 1.00 89.06 111 ASP A C 1
ATOM 852 O O . ASP A 1 111 ? 5.897 1.457 -23.038 1.00 89.06 111 ASP A O 1
ATOM 856 N N . LEU A 1 112 ? 6.577 -0.324 -24.247 1.00 89.00 112 LEU A N 1
ATOM 857 C CA . LEU A 1 112 ? 5.242 -0.807 -24.613 1.00 89.00 112 LEU A CA 1
ATOM 858 C C . LEU A 1 112 ? 4.357 -1.071 -23.389 1.00 89.00 112 LEU A C 1
ATOM 860 O O . LEU A 1 112 ? 3.137 -0.976 -23.483 1.00 89.00 112 LEU A O 1
ATOM 864 N N . GLU A 1 113 ? 4.940 -1.425 -22.243 1.00 89.19 113 GLU A N 1
ATOM 865 C CA . GLU A 1 113 ? 4.155 -1.679 -21.040 1.00 89.19 113 GLU A CA 1
ATOM 866 C C . GLU A 1 113 ? 3.705 -0.370 -20.389 1.00 89.19 113 GLU A C 1
ATOM 868 O O . GLU A 1 113 ? 2.559 -0.263 -19.962 1.00 89.19 113 GLU A O 1
ATOM 873 N N . ILE A 1 114 ? 4.556 0.662 -20.390 1.00 91.12 114 ILE A N 1
ATOM 874 C CA . ILE A 1 114 ? 4.157 2.007 -19.953 1.00 91.12 114 ILE A CA 1
ATOM 875 C C . ILE A 1 114 ? 3.079 2.569 -20.883 1.00 91.12 114 ILE A C 1
ATOM 877 O O . ILE A 1 114 ? 2.104 3.142 -20.400 1.00 91.12 114 ILE A O 1
ATOM 881 N N . GLU A 1 115 ? 3.219 2.377 -22.195 1.00 90.31 115 GLU A N 1
ATOM 882 C CA . GLU A 1 115 ? 2.207 2.775 -23.178 1.00 90.31 115 GLU A CA 1
ATOM 883 C C . GLU A 1 115 ? 0.856 2.107 -22.875 1.00 90.31 115 GLU A C 1
ATOM 885 O O . GLU A 1 115 ? -0.145 2.795 -22.677 1.00 90.31 115 GLU A O 1
ATOM 890 N N . ARG A 1 116 ? 0.843 0.783 -22.673 1.00 90.25 116 ARG A N 1
ATOM 891 C CA . ARG A 1 116 ? -0.365 0.042 -22.271 1.00 90.25 116 ARG A CA 1
ATOM 892 C C . ARG A 1 116 ? -0.953 0.512 -20.944 1.00 90.25 116 ARG A C 1
ATOM 894 O O . ARG A 1 116 ? -2.174 0.518 -20.800 1.00 90.25 116 ARG A O 1
ATOM 901 N N . LEU A 1 117 ? -0.121 0.865 -19.962 1.00 91.38 117 LEU A N 1
ATOM 902 C CA . LEU A 1 117 ? -0.591 1.399 -18.680 1.00 91.38 117 LEU A CA 1
ATOM 903 C C . LEU A 1 117 ? -1.306 2.743 -18.866 1.00 91.38 117 LEU A C 1
ATOM 905 O O . LEU A 1 117 ? -2.319 2.980 -18.214 1.00 91.38 117 LEU A O 1
ATOM 909 N N . LEU A 1 118 ? -0.805 3.600 -19.760 1.00 90.69 118 LEU A N 1
ATOM 910 C CA . LEU A 1 118 ? -1.394 4.909 -20.061 1.00 90.69 118 LEU A CA 1
ATOM 911 C C . LEU A 1 118 ? -2.690 4.813 -20.880 1.00 90.69 118 LEU A C 1
ATOM 913 O O . LEU A 1 118 ? -3.541 5.694 -20.774 1.00 90.69 118 LEU A O 1
ATOM 917 N N . GLU A 1 119 ? -2.857 3.758 -21.676 1.00 91.31 119 GLU A N 1
ATOM 918 C CA . GLU A 1 119 ? -4.070 3.514 -22.471 1.00 91.31 119 GLU A CA 1
ATOM 919 C C . GLU A 1 119 ? -5.243 2.941 -21.655 1.00 91.31 119 GLU A C 1
ATOM 921 O O . GLU A 1 119 ? -6.399 3.008 -22.083 1.00 91.31 119 GLU A O 1
ATOM 926 N N . ARG A 1 120 ? -4.974 2.352 -20.484 1.00 93.00 120 ARG A N 1
ATOM 927 C CA . ARG A 1 120 ? -5.993 1.716 -19.633 1.00 93.00 120 ARG A CA 1
ATOM 928 C C . ARG A 1 120 ? -6.695 2.717 -18.714 1.00 93.00 120 ARG A C 1
ATOM 930 O O . ARG A 1 120 ? -6.172 3.775 -18.378 1.00 93.00 120 ARG A O 1
ATOM 937 N N . SER A 1 121 ? -7.897 2.352 -18.253 1.00 94.81 121 SER A N 1
ATOM 938 C CA . SER A 1 121 ? -8.593 3.128 -17.222 1.00 94.81 121 SER A CA 1
ATOM 939 C C . SER A 1 121 ? -7.862 3.032 -15.873 1.00 94.81 121 SER A C 1
ATOM 941 O O . SER A 1 121 ? -7.351 1.956 -15.544 1.00 94.81 121 SER A O 1
ATOM 943 N N . PRO A 1 122 ? -7.850 4.106 -15.056 1.00 94.31 122 PRO A N 1
ATOM 944 C CA . PRO A 1 122 ? -7.195 4.093 -13.748 1.00 94.31 122 PRO A CA 1
ATOM 945 C C . PRO A 1 122 ? -7.675 2.954 -12.842 1.00 94.31 122 PRO A C 1
ATOM 947 O O . PRO A 1 122 ? -6.840 2.270 -12.258 1.00 94.31 122 PRO A O 1
ATOM 950 N N . GLU A 1 123 ? -8.985 2.687 -12.811 1.00 95.62 123 GLU A N 1
ATOM 951 C CA . GLU A 1 123 ? -9.614 1.548 -12.121 1.00 95.62 123 GLU A CA 1
ATOM 952 C C . GLU A 1 123 ? -8.954 0.199 -12.455 1.00 95.62 123 GLU A C 1
ATOM 954 O O . GLU A 1 123 ? -8.613 -0.579 -11.561 1.00 95.62 123 GLU A O 1
ATOM 959 N N . LYS A 1 124 ? -8.726 -0.080 -13.745 1.00 96.25 124 LYS A N 1
ATOM 960 C CA . LYS A 1 124 ? -8.087 -1.330 -14.172 1.00 96.25 124 LYS A CA 1
ATOM 961 C C . LYS A 1 124 ? -6.626 -1.362 -13.764 1.00 96.25 124 LYS A C 1
ATOM 963 O O . LYS A 1 124 ? -6.167 -2.378 -13.264 1.00 96.25 124 LYS A O 1
ATOM 968 N N . VAL A 1 125 ? -5.908 -0.250 -13.923 1.00 97.00 125 VAL A N 1
ATOM 969 C CA . VAL A 1 125 ? -4.483 -0.207 -13.579 1.00 97.00 125 VAL A CA 1
ATOM 970 C C . VAL A 1 125 ? -4.261 -0.404 -12.081 1.00 97.00 125 VAL A C 1
ATOM 972 O O . VAL A 1 125 ? -3.375 -1.166 -11.703 1.00 97.00 125 VAL A O 1
ATOM 975 N N . VAL A 1 126 ? -5.054 0.234 -11.211 1.00 97.00 126 VAL A N 1
ATOM 976 C CA . VAL A 1 126 ? -4.907 0.042 -9.756 1.00 97.00 126 VAL A CA 1
ATOM 977 C C . VAL A 1 126 ? -5.182 -1.406 -9.350 1.00 97.00 126 VAL A C 1
ATOM 979 O O . VAL A 1 126 ? -4.460 -1.948 -8.514 1.00 97.00 126 VAL A O 1
ATOM 982 N N . ASN A 1 127 ? -6.170 -2.047 -9.980 1.00 97.12 127 ASN A N 1
ATOM 983 C CA . ASN A 1 127 ? -6.498 -3.447 -9.737 1.00 97.12 127 ASN A CA 1
ATOM 984 C C . ASN A 1 127 ? -5.400 -4.392 -10.245 1.00 97.12 127 ASN A C 1
ATOM 986 O O . ASN A 1 127 ? -4.933 -5.249 -9.501 1.00 97.12 127 ASN A O 1
ATOM 990 N N . ASP A 1 128 ? -4.940 -4.201 -11.482 1.00 96.62 128 ASP A N 1
ATOM 991 C CA . ASP A 1 128 ? -3.885 -5.010 -12.096 1.00 96.62 128 ASP A CA 1
ATOM 992 C C . ASP A 1 128 ? -2.581 -4.922 -11.289 1.00 96.62 128 ASP A C 1
ATOM 994 O O . ASP A 1 128 ? -1.911 -5.930 -11.074 1.00 96.62 128 ASP A O 1
ATOM 998 N N . VAL A 1 129 ? -2.233 -3.728 -10.792 1.00 97.31 129 VAL A N 1
ATOM 999 C CA . VAL A 1 129 ? -1.060 -3.534 -9.928 1.00 97.31 129 VAL A CA 1
ATOM 1000 C C . VAL A 1 129 ? -1.213 -4.288 -8.609 1.00 97.31 129 VAL A C 1
ATOM 1002 O O . VAL A 1 129 ? -0.250 -4.920 -8.180 1.00 97.31 129 VAL A O 1
ATOM 1005 N N . TRP A 1 130 ? -2.390 -4.253 -7.974 1.00 97.81 130 TRP A N 1
ATOM 1006 C CA . TRP A 1 130 ? -2.637 -5.014 -6.745 1.00 97.81 130 TRP A CA 1
ATOM 1007 C C . TRP A 1 130 ? -2.481 -6.520 -6.967 1.00 97.81 130 TRP A C 1
ATOM 1009 O O . TRP A 1 130 ? -1.691 -7.160 -6.275 1.00 97.81 130 TRP A O 1
ATOM 1019 N N . LEU A 1 131 ? -3.145 -7.063 -7.990 1.00 96.88 131 LEU A N 1
ATOM 1020 C CA . LEU A 1 131 ? -3.058 -8.482 -8.339 1.00 96.88 131 LEU A CA 1
ATOM 1021 C C . LEU A 1 131 ? -1.623 -8.898 -8.665 1.00 96.88 131 LEU A C 1
ATOM 1023 O O . LEU A 1 131 ? -1.157 -9.942 -8.218 1.00 96.88 131 LEU A O 1
ATOM 1027 N N . LYS A 1 132 ? -0.883 -8.059 -9.396 1.00 95.75 132 LYS A N 1
ATOM 1028 C CA . LYS A 1 132 ? 0.52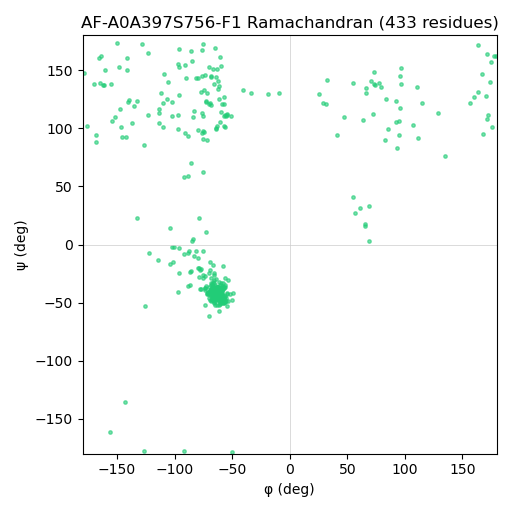8 -8.310 -9.699 1.00 95.75 132 LYS A CA 1
ATOM 1029 C C . LYS A 1 132 ? 1.381 -8.374 -8.430 1.00 95.75 132 LYS A C 1
ATOM 1031 O O . LYS A 1 132 ? 2.222 -9.261 -8.318 1.00 95.75 132 LYS A O 1
ATOM 1036 N N . VAL A 1 133 ? 1.170 -7.458 -7.480 1.00 96.62 133 VAL A N 1
ATOM 1037 C CA . VAL A 1 133 ? 1.881 -7.451 -6.189 1.00 96.62 133 VAL A CA 1
ATOM 1038 C C . VAL A 1 133 ? 1.602 -8.734 -5.411 1.00 96.62 133 VAL A C 1
ATOM 1040 O O . VAL A 1 133 ? 2.542 -9.346 -4.913 1.00 96.62 133 VAL A O 1
ATOM 1043 N N . VAL A 1 134 ? 0.343 -9.157 -5.318 1.00 95.44 134 VAL A N 1
ATOM 1044 C CA . VAL A 1 134 ? -0.040 -10.371 -4.582 1.00 95.44 134 VAL A CA 1
ATOM 1045 C C . VAL A 1 134 ? 0.540 -11.620 -5.257 1.00 95.44 134 VAL A C 1
ATOM 1047 O O . VAL A 1 134 ? 1.259 -12.389 -4.620 1.00 95.44 134 VAL A O 1
ATOM 1050 N N . ASN A 1 135 ? 0.339 -11.774 -6.567 1.00 93.56 135 ASN A N 1
ATOM 1051 C CA . ASN A 1 135 ? 0.701 -12.994 -7.293 1.00 93.56 135 ASN A CA 1
ATOM 1052 C C . ASN A 1 135 ? 2.215 -13.132 -7.501 1.00 93.56 135 ASN A C 1
ATOM 1054 O O . ASN A 1 135 ? 2.808 -14.155 -7.171 1.00 93.56 135 ASN A O 1
ATOM 1058 N N . GLU A 1 136 ? 2.872 -12.100 -8.039 1.00 92.00 136 GLU A N 1
ATOM 1059 C CA . GLU A 1 136 ? 4.311 -12.162 -8.340 1.00 92.00 136 GLU A CA 1
ATOM 1060 C C . GLU A 1 136 ? 5.177 -11.806 -7.129 1.00 92.00 136 GLU A C 1
ATOM 1062 O O . GLU A 1 136 ? 6.366 -12.142 -7.087 1.00 92.00 136 GLU A O 1
ATOM 1067 N N . GLY A 1 137 ? 4.606 -11.066 -6.177 1.00 90.50 137 GLY A N 1
ATOM 1068 C CA . GLY A 1 137 ? 5.324 -10.541 -5.030 1.00 90.50 137 GLY A CA 1
ATOM 1069 C C . GLY A 1 137 ? 5.189 -11.389 -3.785 1.00 90.50 137 GLY A C 1
ATOM 1070 O O . GLY A 1 137 ? 6.198 -11.555 -3.112 1.00 90.50 137 GLY A O 1
ATOM 1071 N N . TYR A 1 138 ? 4.007 -11.918 -3.475 1.00 91.69 138 TYR A N 1
ATOM 1072 C CA . TYR A 1 138 ? 3.722 -12.542 -2.177 1.00 91.69 138 TYR A CA 1
ATOM 1073 C C . TYR A 1 138 ? 3.017 -13.902 -2.293 1.00 91.69 138 TYR A C 1
ATOM 1075 O O . TYR A 1 138 ? 2.412 -14.366 -1.339 1.00 91.69 138 TYR A O 1
ATOM 1083 N N . GLY A 1 139 ? 3.155 -14.574 -3.442 1.00 86.19 139 GLY A N 1
ATOM 1084 C CA . GLY A 1 139 ? 2.777 -15.980 -3.595 1.00 86.19 139 GLY A CA 1
ATOM 1085 C C . GLY A 1 139 ? 1.275 -16.246 -3.529 1.00 86.19 139 GLY A C 1
ATOM 1086 O O . GLY A 1 139 ? 0.888 -17.295 -3.037 1.00 86.19 139 GLY A O 1
ATOM 1087 N N . GLU A 1 140 ? 0.450 -15.307 -4.003 1.00 88.12 140 GLU A N 1
ATOM 1088 C CA . GLU A 1 140 ? -1.024 -15.386 -3.965 1.00 88.12 140 GLU A CA 1
ATOM 1089 C C . GLU A 1 140 ? -1.633 -15.293 -2.551 1.00 88.12 140 GLU A C 1
ATOM 1091 O O . GLU A 1 140 ? -2.851 -15.335 -2.389 1.00 88.12 140 GLU A O 1
ATOM 1096 N N . GLU A 1 141 ? -0.805 -15.087 -1.523 1.00 89.88 141 GLU A N 1
ATOM 1097 C CA . GLU A 1 141 ? -1.246 -14.930 -0.140 1.00 89.88 141 GLU A CA 1
ATOM 1098 C C . GLU A 1 141 ? -1.341 -13.447 0.228 1.00 89.88 141 GLU A C 1
ATOM 1100 O O . GLU A 1 141 ? -0.357 -12.789 0.577 1.00 89.88 141 GLU A O 1
ATOM 1105 N N . THR A 1 142 ? -2.557 -12.900 0.188 1.00 93.62 142 THR A N 1
ATOM 1106 C CA . THR A 1 142 ? -2.794 -11.481 0.491 1.00 93.62 142 THR A CA 1
ATOM 1107 C C . THR A 1 142 ? -2.324 -11.092 1.902 1.00 93.62 142 THR A C 1
ATOM 1109 O O . THR A 1 142 ? -1.822 -9.985 2.097 1.00 93.62 142 THR A O 1
ATOM 1112 N N . GLY A 1 143 ? -2.407 -12.005 2.875 1.00 92.75 143 GLY A N 1
ATOM 1113 C CA . GLY A 1 143 ? -1.961 -11.785 4.256 1.00 92.75 143 GLY A CA 1
ATOM 1114 C C . GLY A 1 143 ? -0.452 -11.586 4.418 1.00 92.75 143 GLY A C 1
ATOM 1115 O O . GLY A 1 143 ? -0.022 -10.886 5.335 1.00 92.75 143 GLY A O 1
ATOM 1116 N N . GLU A 1 144 ? 0.354 -12.131 3.501 1.00 92.69 144 GLU A N 1
ATOM 1117 C CA . GLU A 1 144 ? 1.819 -12.013 3.526 1.00 92.69 144 GLU A CA 1
ATOM 1118 C C . GLU A 1 144 ? 2.317 -10.663 2.992 1.00 92.69 144 GLU A C 1
ATOM 1120 O O . GLU A 1 144 ? 3.492 -10.313 3.156 1.00 92.69 144 GLU A O 1
ATOM 1125 N N . VAL A 1 145 ? 1.437 -9.870 2.368 1.00 96.50 145 VAL A N 1
ATOM 1126 C CA . VAL A 1 145 ? 1.780 -8.536 1.873 1.00 96.50 145 VAL A CA 1
ATOM 1127 C C . VAL A 1 145 ? 2.038 -7.600 3.068 1.00 96.50 145 VAL A C 1
ATOM 1129 O O . VAL A 1 145 ? 1.130 -7.341 3.861 1.00 96.50 145 VAL A O 1
ATOM 1132 N N . PRO A 1 146 ? 3.243 -7.012 3.206 1.00 95.88 146 PRO A N 1
ATOM 1133 C CA . PRO A 1 146 ? 3.561 -6.105 4.299 1.00 95.88 146 PRO A CA 1
ATOM 1134 C C . PRO A 1 146 ? 2.677 -4.863 4.265 1.00 95.88 146 PRO A C 1
ATOM 1136 O O . PRO A 1 146 ? 2.460 -4.273 3.200 1.00 95.88 146 PRO A O 1
ATOM 1139 N N . GLY A 1 147 ? 2.250 -4.400 5.442 1.00 97.06 147 GLY A N 1
ATOM 1140 C CA . GLY A 1 147 ? 1.381 -3.230 5.571 1.00 97.06 147 GLY A CA 1
ATOM 1141 C C . GLY A 1 147 ? 1.930 -1.980 4.869 1.00 97.06 147 GLY A C 1
ATOM 1142 O O . GLY A 1 147 ? 1.163 -1.172 4.357 1.00 97.06 147 GLY A O 1
ATOM 1143 N N . GLU A 1 148 ? 3.253 -1.814 4.762 1.00 97.00 148 GLU A N 1
ATOM 1144 C CA . GLU A 1 148 ? 3.863 -0.701 4.026 1.00 97.00 148 GLU A CA 1
ATOM 1145 C C . GLU A 1 148 ? 3.562 -0.735 2.523 1.00 97.00 148 GLU A C 1
ATOM 1147 O O . GLU A 1 148 ? 3.364 0.320 1.919 1.00 97.00 148 GLU A O 1
ATOM 1152 N N . VAL A 1 149 ? 3.527 -1.926 1.918 1.00 98.25 149 VAL A N 1
ATOM 1153 C CA . VAL A 1 149 ? 3.173 -2.108 0.501 1.00 98.25 149 VAL A CA 1
ATOM 1154 C C . VAL A 1 149 ? 1.681 -1.860 0.308 1.00 98.25 149 VAL A C 1
ATOM 1156 O O . VAL A 1 149 ? 1.292 -1.136 -0.607 1.00 98.25 149 VAL A O 1
ATOM 1159 N N . VAL A 1 150 ? 0.852 -2.365 1.226 1.00 98.44 150 VAL A N 1
ATOM 1160 C CA . VAL A 1 150 ? -0.597 -2.119 1.241 1.00 98.44 150 VAL A CA 1
ATOM 1161 C C . VAL A 1 150 ? -0.894 -0.619 1.320 1.00 98.44 150 VAL A C 1
ATOM 1163 O O . VAL A 1 150 ? -1.674 -0.094 0.528 1.00 98.44 150 VAL A O 1
ATOM 1166 N N . VAL A 1 151 ? -0.204 0.115 2.199 1.00 98.50 151 VAL A N 1
ATOM 1167 C CA . VAL A 1 151 ? -0.293 1.582 2.289 1.00 98.50 151 VAL A CA 1
ATOM 1168 C C . VAL A 1 151 ? 0.026 2.249 0.950 1.00 98.50 151 VAL A C 1
ATOM 1170 O O . VAL A 1 151 ? -0.693 3.167 0.550 1.00 98.50 151 VAL A O 1
ATOM 1173 N N . ALA A 1 152 ? 1.069 1.810 0.240 1.00 98.44 152 ALA A N 1
ATOM 1174 C CA . ALA A 1 152 ? 1.397 2.360 -1.073 1.00 98.44 152 ALA A CA 1
ATOM 1175 C C . ALA A 1 152 ? 0.290 2.093 -2.107 1.00 98.44 152 ALA A C 1
ATOM 1177 O O . ALA A 1 152 ? -0.083 3.019 -2.830 1.00 98.44 152 ALA A O 1
ATOM 1178 N N . CYS A 1 153 ? -0.287 0.888 -2.134 1.00 98.44 153 CYS A N 1
ATOM 1179 C CA . CYS A 1 153 ? -1.424 0.550 -2.999 1.00 98.44 153 CYS A CA 1
ATOM 1180 C C . CYS A 1 153 ? -2.658 1.413 -2.698 1.00 98.44 153 CYS A C 1
ATOM 1182 O O . CYS A 1 153 ? -3.267 1.968 -3.612 1.00 98.44 153 CYS A O 1
ATOM 1184 N N . ILE A 1 154 ? -3.000 1.601 -1.420 1.00 98.44 154 ILE A N 1
ATOM 1185 C CA . ILE A 1 154 ? -4.143 2.432 -1.015 1.00 98.44 154 ILE A CA 1
ATOM 1186 C C . ILE A 1 154 ? -3.919 3.889 -1.417 1.00 98.44 154 ILE A C 1
ATOM 1188 O O . ILE A 1 154 ? -4.816 4.533 -1.959 1.00 98.44 154 ILE A O 1
ATOM 1192 N N . LEU A 1 155 ? -2.721 4.430 -1.174 1.00 98.25 155 LEU A N 1
ATOM 1193 C CA . LEU A 1 155 ? -2.385 5.794 -1.582 1.00 98.25 155 LEU A CA 1
ATOM 1194 C C . LEU A 1 155 ? -2.438 5.953 -3.103 1.00 98.25 155 LEU A C 1
ATOM 1196 O O . LEU A 1 155 ? -2.907 6.983 -3.586 1.00 98.25 155 LEU A O 1
ATOM 1200 N N . PHE A 1 156 ? -2.007 4.940 -3.854 1.00 98.06 156 PHE A N 1
ATOM 1201 C CA . PHE A 1 156 ? -2.147 4.917 -5.304 1.00 98.06 156 PHE A CA 1
ATOM 1202 C C . PHE A 1 156 ? -3.625 4.968 -5.725 1.00 98.06 156 PHE A C 1
ATOM 1204 O O . PHE A 1 156 ? -3.995 5.869 -6.480 1.00 98.06 156 PHE A O 1
ATOM 1211 N N . CYS A 1 157 ? -4.485 4.121 -5.151 1.00 98.19 157 CYS A N 1
ATOM 1212 C CA . CYS A 1 157 ? -5.933 4.143 -5.389 1.00 98.19 157 CYS A CA 1
ATOM 1213 C C . CYS A 1 157 ? -6.542 5.523 -5.088 1.00 98.19 157 CYS A C 1
ATOM 1215 O O . CYS A 1 157 ? -7.245 6.109 -5.910 1.00 98.19 157 CYS A O 1
ATOM 1217 N N . LEU A 1 158 ? -6.215 6.101 -3.928 1.00 96.75 158 LEU A N 1
ATOM 1218 C CA . LEU A 1 158 ? -6.717 7.412 -3.510 1.00 96.75 158 LEU A CA 1
ATOM 1219 C C . LEU A 1 158 ? -6.267 8.548 -4.439 1.00 96.75 158 LEU A C 1
ATOM 1221 O O . LEU A 1 158 ? -7.048 9.476 -4.674 1.00 96.75 158 LEU A O 1
ATOM 1225 N N . ASN A 1 159 ? -5.041 8.478 -4.965 1.00 95.38 159 ASN A N 1
ATOM 1226 C CA . ASN A 1 159 ? -4.508 9.446 -5.927 1.00 95.38 159 ASN A CA 1
ATOM 1227 C C . ASN A 1 159 ? -5.222 9.367 -7.280 1.00 95.38 159 ASN A C 1
ATOM 1229 O O . ASN A 1 159 ? -5.440 10.403 -7.904 1.00 95.38 159 ASN A O 1
ATOM 1233 N N . GLN A 1 160 ? -5.624 8.165 -7.695 1.00 95.62 160 GLN A N 1
ATOM 1234 C CA . GLN A 1 160 ? -6.391 7.935 -8.921 1.00 95.62 160 GLN A CA 1
ATOM 1235 C C . GLN A 1 160 ? -7.906 8.115 -8.743 1.00 95.62 160 GLN A C 1
ATOM 1237 O O . GLN A 1 160 ? -8.655 7.963 -9.694 1.00 95.62 160 GLN A O 1
ATOM 1242 N N . GLN A 1 161 ? -8.359 8.514 -7.548 1.00 95.75 161 GLN A N 1
ATOM 1243 C CA . GLN A 1 161 ? -9.778 8.644 -7.182 1.00 95.75 161 GLN A CA 1
ATOM 1244 C C . GLN A 1 161 ? -10.555 7.314 -7.155 1.00 95.75 161 GLN A C 1
ATOM 1246 O O . GLN A 1 161 ? -11.774 7.325 -7.014 1.00 95.75 161 GLN A O 1
ATOM 1251 N N . GLU A 1 162 ? -9.848 6.188 -7.126 1.00 97.25 162 GLU A N 1
ATOM 1252 C CA . GLU A 1 162 ? -10.397 4.831 -7.073 1.00 97.25 162 GLU A CA 1
ATOM 1253 C C . GLU A 1 162 ? -10.546 4.348 -5.622 1.00 97.25 162 GLU A C 1
ATOM 1255 O O . GLU A 1 162 ? -9.969 3.350 -5.186 1.00 97.25 162 GLU A O 1
ATOM 1260 N N . ALA A 1 163 ? -11.313 5.097 -4.822 1.00 97.44 163 ALA A N 1
ATOM 1261 C CA . ALA A 1 163 ? -11.612 4.713 -3.440 1.00 97.44 163 ALA A CA 1
ATOM 1262 C C . ALA A 1 163 ? -12.265 3.314 -3.298 1.00 97.44 163 ALA A C 1
ATOM 1264 O O . ALA A 1 163 ? -11.938 2.647 -2.314 1.00 97.44 163 ALA A O 1
ATOM 1265 N N . PRO A 1 164 ? -13.124 2.835 -4.229 1.00 98.06 164 PRO A N 1
ATOM 1266 C CA . PRO A 1 164 ? -13.674 1.478 -4.167 1.00 98.06 164 PRO A CA 1
ATOM 1267 C C . PRO A 1 164 ? -12.595 0.386 -4.185 1.00 98.06 164 PRO A C 1
ATOM 1269 O O . PRO A 1 164 ? -12.600 -0.484 -3.319 1.00 98.06 164 PRO A O 1
ATOM 1272 N N . ASN A 1 165 ? -11.609 0.470 -5.084 1.00 98.06 165 ASN A N 1
ATOM 1273 C CA . ASN A 1 165 ? -10.489 -0.478 -5.1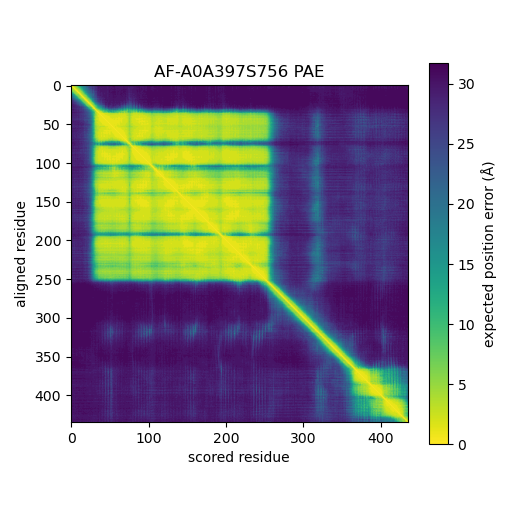21 1.00 98.06 165 ASN A CA 1
ATOM 1274 C C . ASN A 1 165 ? -9.668 -0.417 -3.831 1.00 98.06 165 ASN A C 1
ATOM 1276 O O . ASN A 1 165 ? -9.314 -1.451 -3.275 1.00 98.06 165 ASN A O 1
ATOM 1280 N N . GLY A 1 166 ? -9.430 0.791 -3.309 1.00 98.00 166 GLY A N 1
ATOM 1281 C CA . GLY A 1 166 ? -8.760 0.966 -2.021 1.00 98.00 166 GLY A CA 1
ATOM 1282 C C . GLY A 1 166 ? -9.491 0.269 -0.868 1.00 98.00 166 GLY A C 1
ATOM 1283 O O . GLY A 1 166 ? -8.837 -0.303 -0.003 1.00 98.00 166 GLY A O 1
ATOM 1284 N N . ARG A 1 167 ? -10.832 0.278 -0.863 1.00 98.31 167 ARG A N 1
ATOM 1285 C CA . ARG A 1 167 ? -11.644 -0.461 0.116 1.00 98.31 167 ARG A CA 1
ATOM 1286 C C . ARG A 1 167 ? -11.471 -1.970 -0.043 1.00 98.31 167 ARG A C 1
ATOM 1288 O O . ARG A 1 167 ? -11.177 -2.625 0.950 1.00 98.31 167 ARG A O 1
ATOM 1295 N N . ASN A 1 168 ? -11.595 -2.486 -1.265 1.00 98.12 168 ASN A N 1
ATOM 1296 C CA . ASN A 1 168 ? -11.464 -3.920 -1.538 1.00 98.12 168 ASN A CA 1
ATOM 1297 C C . ASN A 1 168 ? -10.100 -4.454 -1.083 1.00 98.12 168 ASN A C 1
ATOM 1299 O O . ASN A 1 168 ? -10.054 -5.433 -0.352 1.00 98.12 168 ASN A O 1
ATOM 1303 N N . ILE A 1 169 ? -9.014 -3.754 -1.426 1.00 98.31 169 ILE A N 1
ATOM 1304 C CA . ILE A 1 169 ? -7.644 -4.108 -1.020 1.00 98.31 169 ILE A CA 1
ATOM 1305 C C . ILE A 1 169 ? -7.516 -4.196 0.505 1.00 98.31 169 ILE A C 1
ATOM 1307 O O . ILE A 1 169 ? -6.923 -5.133 1.030 1.00 98.31 169 ILE A O 1
ATOM 1311 N N . ILE A 1 170 ? -8.059 -3.212 1.228 1.00 98.44 170 ILE A N 1
ATOM 1312 C CA . ILE A 1 170 ? -7.968 -3.160 2.691 1.00 98.44 170 ILE A CA 1
ATOM 1313 C C . ILE A 1 170 ? -8.761 -4.292 3.339 1.00 98.44 170 ILE A C 1
ATOM 1315 O O . ILE A 1 170 ? -8.257 -4.938 4.253 1.00 98.44 170 ILE A O 1
ATOM 1319 N N . GLU A 1 171 ? -10.003 -4.503 2.900 1.00 98.00 171 GLU A N 1
ATOM 1320 C CA . GLU A 1 171 ? -10.868 -5.545 3.455 1.00 98.00 171 GLU A CA 1
ATOM 1321 C C . GLU A 1 171 ? -10.306 -6.940 3.156 1.00 98.00 171 GLU A C 1
ATOM 1323 O O . GLU A 1 171 ? -10.240 -7.771 4.056 1.00 98.00 171 GLU A O 1
ATOM 1328 N N . GLU A 1 172 ? -9.832 -7.177 1.930 1.00 97.50 172 GLU A N 1
ATOM 1329 C CA . GLU A 1 172 ? -9.160 -8.420 1.543 1.00 97.50 172 GLU A CA 1
ATOM 1330 C C . GLU A 1 172 ? -7.914 -8.670 2.402 1.00 97.50 172 GLU A C 1
ATOM 1332 O O . GLU A 1 172 ? -7.748 -9.758 2.949 1.00 97.50 172 GLU A O 1
ATOM 1337 N N . TRP A 1 173 ? -7.079 -7.644 2.592 1.00 98.00 173 TRP A N 1
ATOM 1338 C CA . TRP A 1 173 ? -5.880 -7.746 3.416 1.00 98.00 173 TRP A CA 1
ATOM 1339 C C . TRP A 1 173 ? -6.191 -8.028 4.884 1.00 98.00 173 TRP A C 1
ATOM 1341 O O . TRP A 1 173 ? -5.594 -8.934 5.455 1.00 98.00 173 TRP A O 1
ATOM 1351 N N . PHE A 1 174 ? -7.151 -7.318 5.490 1.00 97.19 174 PHE A N 1
ATOM 1352 C CA . PHE A 1 174 ? -7.552 -7.580 6.876 1.00 97.19 174 PHE A CA 1
ATOM 1353 C C . PHE A 1 174 ? -8.101 -8.993 7.070 1.00 97.19 174 PHE A C 1
ATOM 1355 O O . PHE A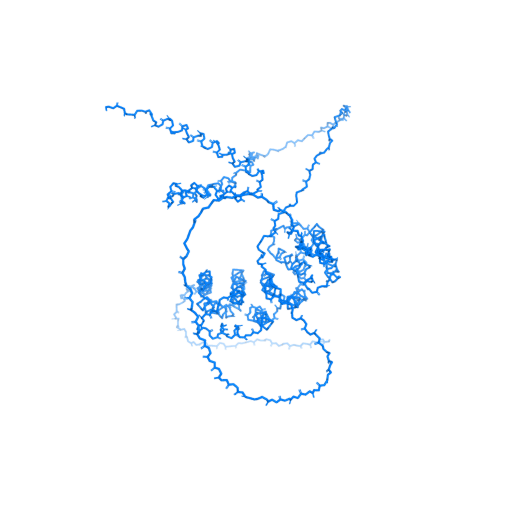 1 174 ? -7.783 -9.622 8.075 1.00 97.19 174 PHE A O 1
ATOM 1362 N N . ASN A 1 175 ? -8.890 -9.493 6.117 1.00 96.56 175 ASN A N 1
ATOM 1363 C CA . ASN A 1 175 ? -9.458 -10.840 6.178 1.00 96.56 175 ASN A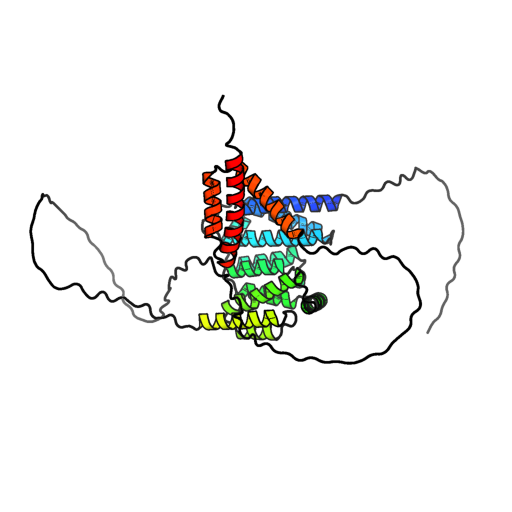 CA 1
ATOM 1364 C C . ASN A 1 175 ? -8.404 -11.943 6.005 1.00 96.56 175 ASN A C 1
ATOM 1366 O O . ASN A 1 175 ? -8.651 -13.078 6.402 1.00 96.56 175 ASN A O 1
ATOM 1370 N N . ALA A 1 176 ? -7.258 -11.622 5.403 1.00 96.38 176 ALA A N 1
ATOM 1371 C CA . ALA A 1 176 ? -6.174 -12.562 5.155 1.00 96.38 176 ALA A CA 1
ATOM 1372 C C . ALA A 1 176 ? -5.069 -12.530 6.228 1.00 96.38 176 ALA A C 1
ATOM 1374 O O . ALA A 1 176 ? -4.128 -13.317 6.140 1.00 96.38 176 ALA A O 1
ATOM 1375 N N . LEU A 1 177 ? -5.140 -11.637 7.226 1.00 95.94 177 LEU A N 1
ATOM 1376 C CA . LEU A 1 177 ? -4.139 -11.581 8.297 1.00 95.94 177 LEU A CA 1
ATOM 1377 C C . LEU A 1 177 ? -4.170 -12.850 9.154 1.00 95.94 177 LEU A C 1
ATOM 1379 O O . LEU A 1 177 ? -5.235 -13.322 9.541 1.00 95.94 177 LEU A O 1
ATOM 1383 N N . SER A 1 178 ? -2.989 -13.364 9.502 1.00 94.19 178 SER A N 1
ATOM 1384 C CA . SER A 1 178 ? -2.869 -14.519 10.390 1.00 94.19 178 SER A CA 1
ATOM 1385 C C . SER A 1 178 ? -3.168 -14.160 11.848 1.00 94.19 178 SER A C 1
ATOM 1387 O O . SER A 1 178 ? -2.800 -13.085 12.332 1.00 94.19 178 SER A O 1
ATOM 1389 N N . ASP A 1 179 ? -3.766 -15.103 12.581 1.00 93.25 179 ASP A N 1
ATOM 1390 C CA . ASP A 1 179 ? -4.055 -14.947 14.013 1.00 93.25 179 ASP A CA 1
ATOM 1391 C C . ASP A 1 179 ? -2.784 -14.644 14.828 1.00 93.25 179 ASP A C 1
ATOM 1393 O O . ASP A 1 179 ? -2.807 -13.834 15.754 1.00 93.25 179 ASP A O 1
ATOM 1397 N N . GLU A 1 180 ? -1.644 -15.239 14.455 1.00 93.62 180 GLU A N 1
ATOM 1398 C CA . GLU A 1 180 ? -0.347 -14.981 15.096 1.00 93.62 180 GLU A CA 1
ATOM 1399 C C . GLU A 1 180 ? 0.073 -13.510 14.967 1.00 93.62 180 GLU A C 1
ATOM 1401 O O . GLU A 1 180 ? 0.530 -12.896 15.937 1.00 93.62 180 GLU A O 1
ATOM 1406 N N . LEU A 1 181 ? -0.111 -12.922 13.782 1.00 92.62 181 LEU A N 1
ATOM 1407 C CA . LEU A 1 181 ? 0.213 -11.523 13.538 1.00 92.62 181 LEU A CA 1
ATOM 1408 C C . LEU A 1 181 ? -0.740 -10.593 14.297 1.00 92.62 181 LEU A C 1
ATOM 1410 O O . LEU A 1 181 ? -0.283 -9.605 14.872 1.00 92.62 181 LEU A O 1
ATOM 1414 N N . ILE A 1 182 ? -2.033 -10.918 14.366 1.00 93.94 182 ILE A N 1
ATOM 1415 C CA . ILE A 1 182 ? -3.012 -10.145 15.145 1.00 93.94 182 ILE A CA 1
ATOM 1416 C C . ILE A 1 182 ? -2.633 -10.146 16.633 1.00 93.94 182 ILE A C 1
ATOM 1418 O O . ILE A 1 182 ? -2.500 -9.076 17.231 1.00 93.94 182 ILE A O 1
ATOM 1422 N N . LEU A 1 183 ? -2.340 -11.316 17.206 1.00 93.62 183 LEU A N 1
ATOM 1423 C CA . LEU A 1 183 ? -1.896 -11.439 18.600 1.00 93.62 183 LEU A CA 1
ATOM 1424 C C . LEU A 1 183 ? -0.599 -10.663 18.866 1.00 93.62 183 LEU A C 1
ATOM 1426 O O . LEU A 1 183 ? -0.447 -10.013 19.905 1.00 93.62 183 LEU A O 1
ATOM 1430 N N . HIS A 1 184 ? 0.348 -10.695 17.924 1.00 92.50 184 HIS A N 1
ATOM 1431 C CA . HIS A 1 184 ? 1.566 -9.895 18.013 1.00 92.50 184 HIS A CA 1
ATOM 1432 C C . HIS A 1 184 ? 1.253 -8.392 18.050 1.00 92.50 184 HIS A C 1
ATOM 1434 O O . HIS A 1 184 ? 1.769 -7.674 18.912 1.00 92.50 184 HIS A O 1
ATOM 1440 N N . LEU A 1 185 ? 0.388 -7.911 17.156 1.00 93.94 185 LEU A N 1
ATOM 1441 C CA . LEU A 1 185 ? -0.013 -6.507 17.083 1.00 93.94 185 LEU A CA 1
ATOM 1442 C C . LEU A 1 185 ? -0.701 -6.033 18.371 1.00 93.94 185 LEU A C 1
ATOM 1444 O O . LEU A 1 185 ? -0.368 -4.961 18.885 1.00 93.94 185 LEU A O 1
ATOM 1448 N N . GLU A 1 186 ? -1.608 -6.834 18.928 1.00 92.56 186 GLU A N 1
ATOM 1449 C CA . GLU A 1 186 ? -2.274 -6.551 20.204 1.00 92.56 186 GLU A CA 1
ATOM 1450 C C . GLU A 1 186 ? -1.271 -6.459 21.356 1.00 92.56 186 GLU A C 1
ATOM 1452 O O . GLU A 1 186 ? -1.291 -5.509 22.148 1.00 92.56 186 GLU A O 1
ATOM 1457 N N . HIS A 1 187 ? -0.327 -7.401 21.420 1.00 91.12 187 HIS A N 1
ATOM 1458 C CA . HIS A 1 187 ? 0.718 -7.399 22.439 1.00 91.12 187 HIS A CA 1
ATOM 1459 C C . HIS A 1 187 ? 1.602 -6.156 22.350 1.00 91.12 187 HIS A C 1
ATOM 1461 O O . HIS A 1 187 ? 1.869 -5.505 23.363 1.00 91.12 187 HIS A O 1
ATOM 1467 N N . MET A 1 188 ? 2.029 -5.782 21.144 1.00 91.12 188 MET A N 1
ATOM 1468 C CA . MET A 1 188 ? 2.870 -4.602 20.930 1.00 91.12 188 MET A CA 1
ATOM 1469 C C . MET A 1 188 ? 2.114 -3.302 21.229 1.00 91.12 188 MET A C 1
ATOM 1471 O O . MET A 1 188 ? 2.672 -2.396 21.858 1.00 91.12 188 MET A O 1
ATOM 1475 N N . SER A 1 189 ? 0.828 -3.240 20.873 1.00 88.75 189 SER A N 1
ATOM 1476 C CA . SER A 1 189 ? -0.059 -2.119 21.195 1.00 88.75 189 SER A CA 1
ATOM 1477 C C . SER A 1 189 ? -0.253 -1.968 22.708 1.00 88.75 189 SER A C 1
ATOM 1479 O O . SER A 1 189 ? -0.096 -0.869 23.248 1.00 88.75 189 SER A O 1
ATOM 1481 N N . SER A 1 190 ? -0.487 -3.076 23.426 1.00 86.25 190 SER A N 1
ATOM 1482 C CA . SER A 1 190 ? -0.672 -3.077 24.886 1.00 86.25 190 SER A CA 1
ATOM 1483 C C . SER A 1 190 ? 0.581 -2.638 25.651 1.00 86.25 190 SER A C 1
ATOM 1485 O O . SER A 1 190 ? 0.490 -1.933 26.657 1.00 86.25 190 SER A O 1
ATOM 1487 N N . LYS A 1 191 ? 1.765 -2.984 25.135 1.00 85.00 191 LYS A N 1
ATOM 1488 C CA . LYS A 1 191 ? 3.062 -2.564 25.679 1.00 85.00 191 LYS A CA 1
ATOM 1489 C C . LYS A 1 191 ? 3.417 -1.113 25.363 1.00 85.00 191 LYS A C 1
ATOM 1491 O O . LYS A 1 191 ? 4.446 -0.631 25.836 1.00 85.00 191 LYS A O 1
ATOM 1496 N N . GLY A 1 192 ? 2.612 -0.424 24.553 1.00 77.69 192 GLY A N 1
ATOM 1497 C CA . GLY A 1 192 ? 2.923 0.919 24.077 1.00 77.69 192 GLY A CA 1
ATOM 1498 C C . GLY A 1 192 ? 4.214 0.957 23.260 1.00 77.69 192 GLY A C 1
ATOM 1499 O O . GLY A 1 192 ? 4.944 1.946 23.314 1.00 77.69 192 GLY A O 1
ATOM 1500 N N . ALA A 1 193 ? 4.535 -0.123 22.539 1.00 77.44 193 ALA A N 1
ATOM 1501 C CA . ALA A 1 193 ? 5.725 -0.192 21.705 1.00 77.44 193 ALA A CA 1
ATOM 1502 C C . ALA A 1 193 ? 5.533 0.697 20.469 1.00 77.44 193 ALA A C 1
ATOM 1504 O O . ALA A 1 193 ? 5.042 0.266 19.433 1.00 77.44 193 ALA A O 1
ATOM 1505 N N . ILE A 1 194 ? 5.933 1.965 20.581 1.00 74.31 194 ILE A N 1
ATOM 1506 C CA . ILE A 1 194 ? 5.776 2.950 19.501 1.00 74.31 194 ILE A CA 1
ATOM 1507 C C . ILE A 1 194 ? 6.704 2.639 18.323 1.00 74.31 194 ILE A C 1
ATOM 1509 O O . ILE A 1 194 ? 6.491 3.193 17.255 1.00 74.31 194 ILE A O 1
ATOM 1513 N N . ASP A 1 195 ? 7.718 1.780 18.479 1.00 82.19 195 ASP A N 1
ATOM 1514 C CA . ASP A 1 195 ? 8.761 1.570 17.470 1.00 82.19 195 ASP A CA 1
ATOM 1515 C C . ASP A 1 195 ? 8.621 0.335 16.584 1.00 82.19 195 ASP A C 1
ATOM 1517 O O . ASP A 1 195 ? 9.402 0.200 15.640 1.00 82.19 195 ASP A O 1
ATOM 1521 N N . ASP A 1 196 ? 7.600 -0.492 16.801 1.00 90.06 196 ASP A N 1
ATOM 1522 C CA . ASP A 1 196 ? 7.375 -1.664 15.961 1.00 90.06 196 ASP A CA 1
ATOM 1523 C C . ASP A 1 196 ? 6.923 -1.269 14.538 1.00 90.06 196 ASP A C 1
ATOM 1525 O O . ASP A 1 196 ? 5.933 -0.546 14.380 1.00 90.06 196 ASP A O 1
ATOM 1529 N N . PRO A 1 197 ? 7.655 -1.672 13.482 1.00 90.75 197 PRO A N 1
ATOM 1530 C CA . PRO A 1 197 ? 7.330 -1.281 12.114 1.00 90.75 197 PRO A CA 1
ATOM 1531 C C . PRO A 1 197 ? 6.025 -1.909 11.607 1.00 90.75 197 PRO A C 1
ATOM 1533 O O . PRO A 1 197 ? 5.298 -1.243 10.870 1.00 90.75 197 PRO A O 1
ATOM 1536 N N . VAL A 1 198 ? 5.698 -3.135 12.033 1.00 92.06 198 VAL A N 1
ATOM 1537 C CA . VAL A 1 198 ? 4.491 -3.857 11.601 1.00 92.06 198 VAL A CA 1
ATOM 1538 C C . VAL A 1 198 ? 3.249 -3.212 12.214 1.00 92.06 198 VAL A C 1
ATOM 1540 O O . VAL A 1 198 ? 2.277 -2.934 11.515 1.00 92.06 198 VAL A O 1
ATOM 1543 N N . LEU A 1 199 ? 3.312 -2.854 13.497 1.00 94.44 199 LEU A N 1
ATOM 1544 C CA . LEU A 1 199 ? 2.260 -2.092 14.162 1.00 94.44 199 LEU A CA 1
ATOM 1545 C C . LEU A 1 199 ? 2.071 -0.717 13.516 1.00 94.44 199 LEU A C 1
ATOM 1547 O O . LEU A 1 199 ? 0.941 -0.326 13.231 1.00 94.44 199 LEU A O 1
ATOM 1551 N N 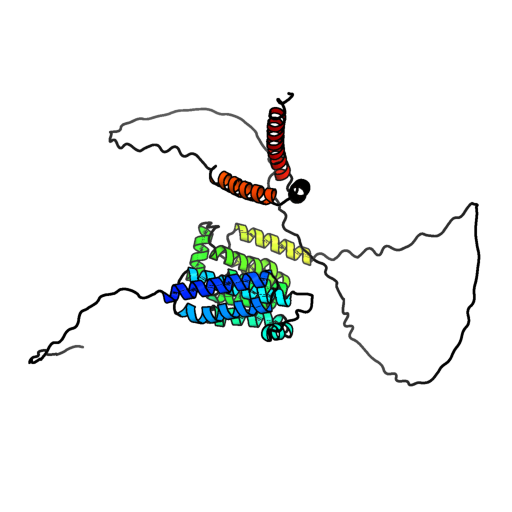. LYS A 1 200 ? 3.158 0.007 13.216 1.00 94.19 200 LYS A N 1
ATOM 1552 C CA . LYS A 1 200 ? 3.077 1.310 12.527 1.00 94.19 200 LYS A CA 1
ATOM 1553 C C . LYS A 1 200 ? 2.388 1.204 11.170 1.00 94.19 200 LYS A C 1
ATOM 1555 O O . LYS A 1 200 ? 1.611 2.093 10.813 1.00 94.19 200 LYS A O 1
ATOM 1560 N N . SER A 1 201 ? 2.702 0.172 10.390 1.00 95.19 201 SER A N 1
ATOM 1561 C CA . SER A 1 201 ? 2.115 -0.001 9.065 1.00 95.19 201 SER A CA 1
ATOM 1562 C C . SER A 1 201 ? 0.645 -0.416 9.158 1.00 95.19 201 SER A C 1
ATOM 1564 O O . SER A 1 201 ? -0.181 0.204 8.490 1.00 95.19 201 SER A O 1
ATOM 1566 N N . TYR A 1 202 ? 0.287 -1.326 10.070 1.00 96.81 202 TYR A N 1
ATOM 1567 C CA . TYR A 1 202 ? -1.106 -1.676 10.370 1.00 96.81 202 TYR A CA 1
ATOM 1568 C C . TYR A 1 202 ? -1.935 -0.454 10.796 1.00 96.81 202 TYR A C 1
ATOM 1570 O O . TYR A 1 202 ? -2.990 -0.170 10.228 1.00 96.81 202 TYR A O 1
ATOM 1578 N N . GLU A 1 203 ? -1.432 0.332 11.752 1.00 95.69 203 GLU A N 1
ATOM 1579 C CA . GLU A 1 203 ? -2.077 1.569 12.202 1.00 95.69 203 GLU A CA 1
ATOM 1580 C C . GLU A 1 203 ? -2.297 2.543 11.046 1.00 95.69 203 GLU A C 1
ATOM 1582 O O . GLU A 1 203 ? -3.330 3.212 10.975 1.00 95.69 203 GLU A O 1
ATOM 1587 N N . LYS A 1 204 ? -1.339 2.608 10.114 1.00 97.19 204 LYS A N 1
ATOM 1588 C CA . LYS A 1 204 ? -1.461 3.446 8.928 1.00 97.19 204 LYS A CA 1
ATOM 1589 C C . LYS A 1 204 ? -2.538 2.937 7.975 1.00 97.19 204 LYS A C 1
ATOM 1591 O O . LYS A 1 204 ? -3.281 3.766 7.451 1.00 97.19 204 LYS A O 1
ATOM 1596 N N . VAL A 1 205 ? -2.660 1.625 7.770 1.00 98.12 205 VAL A N 1
ATOM 1597 C CA . VAL A 1 205 ? -3.752 1.037 6.974 1.00 98.12 205 VAL A CA 1
ATOM 1598 C C . VAL A 1 205 ? -5.106 1.388 7.595 1.00 98.12 205 VAL A C 1
ATOM 1600 O O . VAL A 1 205 ? -5.971 1.917 6.895 1.00 98.12 205 VAL A O 1
ATOM 1603 N N . VAL A 1 206 ? -5.267 1.219 8.913 1.00 97.94 206 VAL A N 1
ATOM 1604 C CA . VAL A 1 206 ? -6.502 1.596 9.627 1.00 97.94 206 VAL A CA 1
ATOM 1605 C C . VAL A 1 206 ? -6.801 3.093 9.495 1.00 97.94 206 VAL A C 1
ATOM 1607 O O . VAL A 1 206 ? -7.938 3.475 9.210 1.00 97.94 206 VAL A O 1
ATOM 1610 N N . GLU A 1 207 ? -5.792 3.955 9.650 1.00 97.25 207 GLU A N 1
ATOM 1611 C CA . GLU A 1 207 ? -5.942 5.403 9.464 1.00 97.25 207 GLU A CA 1
ATOM 1612 C C . GLU A 1 207 ? -6.474 5.737 8.065 1.00 97.25 207 GLU A C 1
ATOM 1614 O O . GLU A 1 207 ? -7.420 6.516 7.928 1.00 97.25 207 GLU A O 1
ATOM 1619 N N . LEU A 1 208 ? -5.867 5.164 7.019 1.00 98.06 208 LEU A N 1
ATOM 1620 C CA . LEU A 1 208 ? -6.284 5.389 5.636 1.00 98.06 208 LEU A CA 1
ATOM 1621 C C . LEU A 1 208 ? -7.708 4.885 5.402 1.00 98.06 208 LEU A C 1
ATOM 1623 O O . LEU A 1 208 ? -8.501 5.582 4.766 1.00 98.06 208 LEU A O 1
ATOM 1627 N N . TYR A 1 209 ? -8.044 3.720 5.951 1.00 98.31 209 TYR A N 1
ATOM 1628 C CA . TYR A 1 209 ? -9.358 3.121 5.788 1.00 98.31 209 TYR A CA 1
ATOM 1629 C C . TYR A 1 209 ? -10.463 4.010 6.367 1.00 98.31 209 TYR A C 1
ATOM 1631 O O . TYR A 1 209 ? -11.358 4.468 5.650 1.00 98.31 209 TYR A O 1
ATOM 1639 N N . VAL A 1 210 ? -10.339 4.333 7.656 1.00 97.81 210 VAL A N 1
ATOM 1640 C CA . VAL A 1 210 ? -11.364 5.041 8.432 1.00 97.81 210 VAL A CA 1
ATOM 1641 C C . VAL A 1 210 ? -11.434 6.521 8.062 1.00 97.81 210 VAL A C 1
ATOM 1643 O O . VAL A 1 210 ? -12.523 7.090 8.031 1.00 97.81 210 VAL A O 1
ATOM 1646 N N . LEU A 1 211 ? -10.301 7.175 7.780 1.00 96.94 211 LEU A N 1
ATOM 1647 C CA . LEU A 1 211 ? -10.263 8.632 7.594 1.00 96.94 211 LEU A CA 1
ATOM 1648 C C . LEU A 1 211 ? -10.212 9.087 6.136 1.00 96.94 211 LEU A C 1
ATOM 1650 O O . LEU A 1 211 ? -10.438 10.272 5.878 1.00 96.94 211 LEU A O 1
ATOM 1654 N N . GLN A 1 212 ? -9.910 8.200 5.185 1.00 96.19 212 GLN A N 1
ATOM 1655 C CA . GLN A 1 212 ? -9.747 8.590 3.780 1.00 96.19 212 GLN A CA 1
ATOM 1656 C C . GLN A 1 212 ? -10.630 7.778 2.838 1.00 96.19 212 GLN A C 1
ATOM 1658 O O . GLN A 1 212 ? -11.386 8.381 2.076 1.00 96.19 212 GLN A O 1
ATOM 1663 N N . VAL A 1 213 ? -10.568 6.447 2.899 1.00 97.75 213 VAL A N 1
ATOM 1664 C CA . VAL A 1 213 ? -11.294 5.560 1.977 1.00 97.75 213 VAL A CA 1
ATOM 1665 C C . VAL A 1 213 ? -12.799 5.603 2.247 1.00 97.75 213 VAL A C 1
ATOM 1667 O O . VAL A 1 213 ? -13.556 6.073 1.397 1.00 97.75 213 VAL A O 1
ATOM 1670 N N . LEU A 1 214 ? -13.242 5.210 3.443 1.00 97.44 214 LEU A N 1
ATOM 1671 C CA . LEU A 1 214 ? -14.670 5.153 3.778 1.00 97.44 214 LEU A CA 1
ATOM 1672 C C . LEU A 1 214 ? -15.367 6.526 3.707 1.00 97.44 214 LEU A C 1
ATOM 1674 O O . LEU A 1 214 ? -16.449 6.617 3.123 1.00 97.44 214 LEU A O 1
ATOM 1678 N N . PRO A 1 215 ? -14.754 7.637 4.170 1.00 95.75 215 PRO A N 1
ATOM 1679 C CA . PRO A 1 215 ? -15.312 8.974 3.976 1.00 95.75 215 PRO A CA 1
ATOM 1680 C C . PRO A 1 215 ? -15.534 9.368 2.512 1.00 95.75 215 PRO A C 1
ATOM 1682 O O . PRO A 1 215 ? -16.522 10.042 2.209 1.00 95.75 215 PRO A O 1
ATOM 1685 N N . LYS A 1 216 ? -14.646 8.960 1.592 1.00 95.00 216 LYS A N 1
ATOM 1686 C CA . LYS A 1 216 ? -14.820 9.204 0.148 1.00 95.00 216 LYS A CA 1
ATOM 1687 C C . LYS A 1 216 ? -15.999 8.417 -0.422 1.00 95.00 216 LYS A C 1
ATOM 1689 O O . LYS A 1 216 ? -16.697 8.949 -1.280 1.00 95.00 216 LYS A O 1
ATOM 1694 N N . LEU A 1 217 ? -16.245 7.217 0.102 1.00 96.19 217 LEU A N 1
ATOM 1695 C CA . LEU A 1 217 ? -17.385 6.365 -0.254 1.00 96.19 217 LEU A CA 1
ATOM 1696 C C . LEU A 1 217 ? -18.687 6.747 0.466 1.00 96.19 217 LEU A C 1
ATOM 1698 O O . LEU A 1 217 ? -19.740 6.225 0.134 1.00 96.19 217 LEU A O 1
ATOM 1702 N N . ARG A 1 218 ? -18.636 7.709 1.399 1.00 95.12 218 ARG A N 1
ATOM 1703 C CA . ARG A 1 218 ? -19.753 8.116 2.275 1.00 95.12 218 ARG A CA 1
ATOM 1704 C C . ARG A 1 218 ? -20.204 7.037 3.270 1.00 95.12 218 ARG A C 1
ATOM 1706 O O . ARG A 1 218 ? -21.243 7.210 3.903 1.00 95.12 218 ARG A O 1
ATOM 1713 N N . ASP A 1 219 ? -19.374 6.027 3.514 1.00 95.75 219 ASP A N 1
ATOM 1714 C CA . ASP A 1 219 ? -19.648 4.903 4.418 1.00 95.75 219 ASP A CA 1
ATOM 1715 C C . ASP A 1 219 ? -19.220 5.212 5.872 1.00 95.75 219 ASP A C 1
ATOM 1717 O O . ASP A 1 219 ? -18.373 4.548 6.471 1.00 95.75 219 ASP A O 1
ATOM 1721 N N . TRP A 1 220 ? -19.791 6.267 6.464 1.00 94.62 220 TRP A N 1
ATOM 1722 C CA . TRP A 1 220 ? -19.427 6.747 7.813 1.00 94.62 220 TRP A CA 1
ATOM 1723 C C . TRP A 1 220 ? -19.762 5.766 8.936 1.00 94.62 220 TRP A C 1
ATOM 1725 O O . TRP A 1 220 ? -19.063 5.718 9.954 1.00 94.62 220 TRP A O 1
ATOM 1735 N N . ASP A 1 221 ? -20.847 5.019 8.765 1.00 94.88 221 ASP A N 1
ATOM 1736 C CA . ASP A 1 221 ? -21.328 4.080 9.774 1.00 94.88 221 ASP A CA 1
ATOM 1737 C C . ASP A 1 221 ? -20.414 2.854 9.817 1.00 94.88 221 ASP A C 1
ATOM 1739 O O . ASP A 1 221 ? -20.020 2.421 10.899 1.00 94.88 221 ASP A O 1
ATOM 1743 N N . LEU A 1 222 ? -19.960 2.385 8.648 1.00 96.12 222 LEU A N 1
ATOM 1744 C CA . LEU A 1 222 ? -18.945 1.337 8.551 1.00 96.12 222 LEU A CA 1
ATOM 1745 C C . LEU A 1 222 ? -17.625 1.783 9.189 1.00 96.12 222 LEU A C 1
ATOM 1747 O O . LEU A 1 222 ? -17.035 1.024 9.949 1.00 96.12 222 LEU A O 1
ATOM 1751 N N . ALA A 1 223 ? -17.198 3.028 8.953 1.00 95.81 223 ALA A N 1
ATOM 1752 C CA . ALA A 1 223 ? -15.978 3.572 9.550 1.00 95.81 223 ALA A CA 1
ATOM 1753 C C . ALA A 1 223 ? -16.051 3.618 11.084 1.00 95.81 223 ALA A C 1
ATOM 1755 O O . ALA A 1 223 ? -15.086 3.274 11.765 1.00 95.81 223 ALA A O 1
ATOM 1756 N N . SER A 1 224 ? -17.207 4.012 11.625 1.00 93.94 224 SER A N 1
ATOM 1757 C CA . SER A 1 224 ? -17.438 4.061 13.072 1.00 93.94 224 SER A CA 1
ATOM 1758 C C . SER A 1 224 ? -17.506 2.659 13.678 1.00 93.94 224 SER A C 1
ATOM 1760 O O . SER A 1 224 ? -16.887 2.418 14.712 1.00 93.94 224 SER A O 1
ATOM 1762 N N . LYS A 1 225 ? -18.208 1.729 13.016 1.00 95.94 225 LYS A N 1
ATOM 1763 C CA . LYS A 1 225 ? -18.326 0.332 13.446 1.00 95.94 225 LYS A CA 1
ATOM 1764 C C . LYS A 1 225 ? -16.968 -0.368 13.442 1.00 95.94 225 LYS A C 1
ATOM 1766 O O . LYS A 1 225 ? -16.561 -0.895 14.466 1.00 95.94 225 LYS A O 1
ATOM 1771 N N . PHE A 1 226 ? -16.234 -0.295 12.331 1.00 96.25 226 PHE A N 1
ATOM 1772 C CA . PHE A 1 226 ? -14.901 -0.887 12.220 1.00 96.25 226 PHE A CA 1
ATOM 1773 C C . PHE A 1 226 ? -13.973 -0.373 13.318 1.00 96.25 226 PHE A C 1
ATOM 1775 O O . PHE A 1 226 ? -13.279 -1.144 13.974 1.00 96.25 226 PHE A O 1
ATOM 1782 N N . LEU A 1 227 ? -13.980 0.942 13.550 1.00 94.81 227 LEU A N 1
ATOM 1783 C CA . LEU A 1 227 ? -13.151 1.523 14.589 1.00 94.81 227 LEU A CA 1
ATOM 1784 C C . LEU A 1 227 ? -13.570 1.035 15.981 1.00 94.81 227 LEU A C 1
ATOM 1786 O O . LEU A 1 227 ? -12.686 0.779 16.792 1.00 94.81 227 LEU A O 1
ATOM 1790 N N . ALA A 1 228 ? -14.872 0.890 16.255 1.00 93.38 228 ALA A N 1
ATOM 1791 C CA . ALA A 1 228 ? -15.407 0.364 17.512 1.00 93.38 228 ALA A CA 1
ATOM 1792 C C . ALA A 1 228 ? -14.988 -1.093 17.769 1.00 93.38 228 ALA A C 1
ATOM 1794 O O . ALA A 1 228 ? -14.567 -1.382 18.890 1.00 93.38 228 ALA A O 1
ATOM 1795 N N . ASP A 1 229 ? -15.016 -1.932 16.735 1.00 93.19 229 ASP A N 1
ATOM 1796 C CA . ASP A 1 229 ? -14.701 -3.364 16.802 1.00 93.19 229 ASP A CA 1
ATOM 1797 C C . ASP A 1 229 ? -13.183 -3.641 16.809 1.00 93.19 229 ASP A C 1
ATOM 1799 O O . ASP A 1 229 ? -12.745 -4.697 17.247 1.00 93.19 229 ASP A O 1
ATOM 1803 N N . ASN A 1 230 ? -12.351 -2.698 16.354 1.00 92.50 230 ASN A N 1
ATOM 1804 C CA . ASN A 1 230 ? -10.901 -2.889 16.307 1.00 92.50 230 ASN A CA 1
ATOM 1805 C C . ASN A 1 230 ? -10.251 -2.835 17.706 1.00 92.50 230 ASN A C 1
ATOM 1807 O O . ASN A 1 230 ? -10.341 -1.812 18.401 1.00 92.50 230 ASN A O 1
ATOM 1811 N N . GLU A 1 231 ? -9.556 -3.916 18.077 1.00 91.00 231 GLU A N 1
ATOM 1812 C CA . GLU A 1 231 ? -8.868 -4.077 19.370 1.00 91.00 231 GLU A CA 1
ATOM 1813 C C . GLU A 1 231 ? -7.374 -3.715 19.323 1.00 91.00 231 GLU A C 1
ATOM 1815 O O . GLU A 1 231 ? -6.799 -3.291 20.328 1.00 91.00 231 GLU A O 1
ATOM 1820 N N . VAL A 1 232 ? -6.755 -3.792 18.142 1.00 91.19 232 VAL A N 1
ATOM 1821 C CA . VAL A 1 232 ? -5.328 -3.500 17.940 1.00 91.19 232 VAL A CA 1
ATOM 1822 C C . VAL A 1 232 ? -5.028 -2.012 18.145 1.00 91.19 232 VAL A C 1
ATOM 1824 O O . VAL A 1 232 ? -4.010 -1.645 18.737 1.00 91.19 232 VAL A O 1
ATOM 1827 N N . ILE A 1 233 ? -5.897 -1.115 17.669 1.00 91.62 233 ILE A N 1
ATOM 1828 C CA . ILE A 1 233 ? -5.688 0.328 17.815 1.00 91.62 233 ILE A CA 1
ATOM 1829 C C . ILE A 1 233 ? -5.927 0.762 19.262 1.00 91.62 233 ILE A C 1
ATOM 1831 O O . ILE A 1 233 ? -7.021 0.637 19.813 1.00 91.62 233 ILE A O 1
ATOM 1835 N N . ASN A 1 234 ? -4.911 1.387 19.861 1.00 88.75 234 ASN A N 1
ATOM 1836 C CA . ASN A 1 234 ? -5.011 1.880 21.227 1.00 88.75 234 ASN A CA 1
ATOM 1837 C C . ASN A 1 234 ? -6.144 2.918 21.419 1.00 88.75 234 ASN A C 1
ATOM 1839 O O . ASN A 1 234 ? -6.536 3.669 20.517 1.00 88.75 234 ASN A O 1
ATOM 1843 N N . LYS A 1 235 ? -6.658 2.997 22.652 1.00 88.56 235 LYS A N 1
ATOM 1844 C CA . LYS A 1 235 ? -7.818 3.840 23.001 1.00 88.56 235 LYS A CA 1
ATOM 1845 C C . LYS A 1 235 ? -7.589 5.330 22.730 1.00 88.56 235 LYS A C 1
ATOM 1847 O O . LYS A 1 235 ? -8.532 6.050 22.409 1.00 88.56 235 LYS A O 1
ATOM 1852 N N . GLU A 1 236 ? -6.358 5.810 22.876 1.00 89.38 236 GLU A N 1
ATOM 1853 C CA . GLU A 1 236 ? -6.018 7.216 22.642 1.00 89.38 236 GLU A CA 1
ATOM 1854 C C . GLU A 1 236 ? -6.105 7.576 21.160 1.00 89.38 236 GLU A C 1
ATOM 1856 O O . GLU A 1 236 ? -6.754 8.560 20.799 1.00 89.38 236 GLU A O 1
ATOM 1861 N N . ARG A 1 237 ? -5.512 6.757 20.286 1.00 89.38 237 ARG A N 1
ATOM 1862 C CA . ARG A 1 237 ? -5.538 6.987 18.842 1.00 89.38 237 ARG A CA 1
ATOM 1863 C C . ARG A 1 237 ? -6.935 6.764 18.271 1.00 89.38 237 ARG A C 1
ATOM 1865 O O . ARG A 1 237 ? -7.371 7.562 17.445 1.00 89.38 237 ARG A O 1
ATOM 1872 N N . LYS A 1 238 ? -7.677 5.782 18.792 1.00 93.56 238 LYS A N 1
ATOM 1873 C CA . LYS A 1 238 ? -9.096 5.563 18.478 1.00 93.56 238 LYS A CA 1
ATOM 1874 C C . LYS A 1 238 ? -9.936 6.824 18.705 1.00 93.56 238 LYS A C 1
ATOM 1876 O O . LYS A 1 238 ? -10.586 7.294 17.776 1.00 93.56 238 LYS A O 1
ATOM 1881 N N . LYS A 1 239 ? -9.798 7.480 19.864 1.00 93.38 239 LYS A N 1
ATOM 1882 C CA . LYS A 1 239 ? -10.459 8.774 20.138 1.00 93.38 239 LYS A CA 1
ATOM 1883 C C . LYS A 1 239 ? -10.060 9.871 19.147 1.00 93.38 239 LYS A C 1
ATOM 1885 O O . LYS A 1 239 ? -10.898 10.678 18.746 1.00 93.38 239 LYS A O 1
ATOM 1890 N N . VAL A 1 240 ? -8.787 9.934 18.746 1.00 95.00 240 VAL A N 1
ATOM 1891 C CA . VAL A 1 240 ? -8.320 10.908 17.740 1.00 95.00 240 VAL A CA 1
ATOM 1892 C C . VAL A 1 240 ? -8.970 10.646 16.380 1.00 95.00 240 VAL A C 1
ATOM 1894 O O . VAL A 1 240 ? -9.383 11.596 15.707 1.00 95.00 240 VAL A O 1
ATOM 1897 N N . TYR A 1 241 ? -9.094 9.381 15.978 1.00 95.62 241 TYR A N 1
ATOM 1898 C CA . TYR A 1 241 ? -9.760 8.992 14.737 1.00 95.62 241 TYR A CA 1
ATOM 1899 C C . TYR A 1 241 ? -11.255 9.310 14.775 1.00 95.62 241 TYR A C 1
ATOM 1901 O O . TYR A 1 241 ? -11.731 9.975 13.859 1.00 95.62 241 TYR A O 1
ATOM 1909 N N . GLU A 1 242 ? -11.966 8.980 15.856 1.00 94.50 242 GLU A N 1
ATOM 1910 C CA . GLU A 1 242 ? -13.386 9.325 16.044 1.00 94.50 242 GLU A CA 1
ATOM 1911 C C . GLU A 1 242 ? -13.628 10.836 15.934 1.00 94.50 242 GLU A C 1
ATOM 1913 O O . GLU A 1 242 ? -14.468 11.297 15.158 1.00 94.50 242 GLU A O 1
ATOM 1918 N N . GLN A 1 243 ? -12.840 11.642 16.653 1.00 94.62 243 GLN A N 1
ATOM 1919 C CA . GLN A 1 243 ? -12.948 13.102 16.588 1.00 94.62 243 GLN A CA 1
ATOM 1920 C C . GLN A 1 243 ? -12.665 13.643 15.184 1.00 94.62 243 GLN A C 1
ATOM 1922 O O . GLN A 1 243 ? -13.266 14.633 14.758 1.00 94.62 243 GLN A O 1
ATOM 1927 N N . THR A 1 244 ? -11.723 13.033 14.466 1.00 94.81 244 THR A N 1
ATOM 1928 C CA . THR A 1 244 ? -11.386 13.436 13.098 1.00 94.81 244 THR A CA 1
ATOM 1929 C C . THR A 1 244 ? -12.503 13.055 12.133 1.00 94.81 244 THR A C 1
ATOM 1931 O O . THR A 1 244 ? -12.892 13.885 11.312 1.00 94.81 244 THR A O 1
ATOM 1934 N N . LEU A 1 245 ? -13.075 11.860 12.277 1.00 93.00 245 LEU A N 1
ATOM 1935 C CA . LEU A 1 245 ? -14.198 11.370 11.485 1.00 93.00 245 LEU A CA 1
ATOM 1936 C C . LEU A 1 245 ? -15.426 12.277 11.640 1.00 93.00 245 LEU A C 1
ATOM 1938 O O . LEU A 1 245 ? -16.003 12.704 10.639 1.00 93.00 245 LEU A O 1
ATOM 1942 N N . LEU A 1 246 ? -15.763 12.669 12.874 1.00 92.75 246 LEU A N 1
ATOM 1943 C CA . LEU A 1 246 ? -16.843 13.624 13.152 1.00 92.75 246 LEU A CA 1
ATOM 1944 C C . LEU A 1 246 ? -16.600 14.973 12.464 1.00 92.75 246 LEU A C 1
ATOM 1946 O O . LEU A 1 246 ? -17.465 15.469 11.743 1.00 92.75 246 LEU A O 1
ATOM 1950 N N . LYS A 1 247 ? -15.392 15.537 12.599 1.00 92.44 247 LYS A N 1
ATOM 1951 C CA . LYS A 1 247 ? -15.017 16.795 11.928 1.00 92.44 247 LYS A CA 1
ATOM 1952 C C . LYS A 1 247 ? -15.102 16.693 10.405 1.00 92.44 247 LYS A C 1
ATOM 1954 O O . LYS A 1 247 ? -15.459 17.672 9.749 1.00 92.44 247 LYS A O 1
ATOM 1959 N N . LEU A 1 248 ? -14.738 15.548 9.828 1.00 91.88 248 LEU A N 1
ATOM 1960 C CA . LEU A 1 248 ? -14.837 15.305 8.389 1.00 91.88 248 LEU A CA 1
ATOM 1961 C C . LEU A 1 248 ? -16.303 15.237 7.938 1.00 91.88 248 LEU A C 1
ATOM 1963 O O . LEU A 1 248 ? -16.662 15.923 6.978 1.00 91.88 248 LEU A O 1
ATOM 1967 N N . LYS A 1 249 ? -17.154 14.503 8.666 1.00 90.81 249 LYS A N 1
ATOM 1968 C CA . LYS A 1 249 ? -18.599 14.401 8.405 1.00 90.81 249 LYS A CA 1
ATOM 1969 C C . LYS A 1 249 ? -19.283 15.769 8.485 1.00 90.81 249 LYS A C 1
ATOM 1971 O O . LYS A 1 249 ? -20.013 16.152 7.574 1.00 90.81 249 LYS A O 1
ATOM 1976 N N . GLU A 1 250 ? -18.979 16.561 9.514 1.00 91.69 250 GLU A N 1
ATOM 1977 C CA . GLU A 1 250 ? -19.503 17.925 9.665 1.00 91.69 250 GLU A CA 1
ATOM 1978 C C . GLU A 1 250 ? -19.101 18.848 8.512 1.00 91.69 250 GLU A C 1
ATOM 1980 O O . GLU A 1 250 ? -19.929 19.602 8.006 1.00 91.69 250 GLU A O 1
ATOM 1985 N N . ARG A 1 251 ? -17.833 18.815 8.077 1.00 88.38 251 ARG A N 1
ATOM 1986 C CA . ARG A 1 251 ? -17.355 19.654 6.962 1.00 88.38 251 ARG A CA 1
ATOM 1987 C C .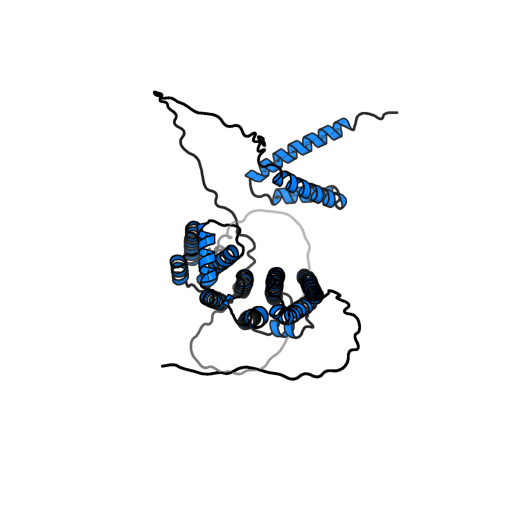 ARG A 1 251 ? -18.093 19.367 5.664 1.00 88.38 251 ARG A C 1
ATOM 1989 O O . ARG A 1 251 ? -18.305 20.287 4.882 1.00 88.38 251 ARG A O 1
ATOM 1996 N N . LEU A 1 252 ? -18.459 18.112 5.449 1.00 82.94 252 LEU A N 1
ATOM 1997 C CA . LEU A 1 252 ? -19.130 17.663 4.240 1.00 82.94 252 LEU A CA 1
ATOM 1998 C C . LEU A 1 252 ? -20.627 17.995 4.237 1.00 82.94 252 LEU A C 1
ATOM 2000 O O . LEU A 1 252 ? -21.197 18.208 3.171 1.00 82.94 252 LEU A O 1
ATOM 2004 N N . ASN A 1 253 ? -21.231 18.088 5.424 1.00 79.94 253 ASN A N 1
ATOM 2005 C CA . ASN A 1 253 ? -22.640 18.433 5.616 1.00 79.94 253 ASN A CA 1
ATOM 2006 C C . ASN A 1 253 ? -22.895 19.946 5.716 1.00 79.94 253 ASN A C 1
ATOM 2008 O O . ASN A 1 253 ? -24.050 20.366 5.754 1.00 79.94 253 ASN A O 1
ATOM 2012 N N . LYS A 1 254 ? -21.852 20.786 5.767 1.00 73.50 254 LYS A N 1
ATOM 2013 C CA . LYS A 1 254 ? -22.032 22.243 5.778 1.00 73.50 254 LYS A CA 1
ATOM 2014 C C . LYS A 1 254 ? -22.539 22.721 4.409 1.00 73.50 254 LYS A C 1
ATOM 2016 O O . LYS A 1 254 ? -21.826 22.543 3.419 1.00 73.50 254 LYS A O 1
ATOM 2021 N N . PRO A 1 255 ? -23.719 23.368 4.333 1.00 55.66 255 PRO A N 1
ATOM 2022 C CA . PRO A 1 255 ? -24.186 23.972 3.094 1.00 55.66 255 PRO A CA 1
ATOM 2023 C C . PRO A 1 255 ? -23.206 25.066 2.666 1.00 55.66 255 PRO A C 1
ATOM 2025 O O . PRO A 1 255 ? -22.754 25.882 3.473 1.00 55.66 255 PRO A O 1
ATOM 2028 N N . THR A 1 256 ? -22.837 25.063 1.387 1.00 57.16 256 THR A N 1
ATOM 2029 C CA . THR A 1 256 ? -21.975 26.092 0.804 1.00 57.16 256 THR A CA 1
ATOM 2030 C C . THR A 1 256 ? -22.692 27.441 0.937 1.00 57.16 256 THR A C 1
ATOM 2032 O O . THR A 1 256 ? -23.836 27.541 0.490 1.00 57.16 256 THR A O 1
ATOM 2035 N N . PRO A 1 257 ? -22.090 28.484 1.540 1.00 55.47 257 PRO A N 1
ATOM 2036 C CA . PRO A 1 257 ? -22.748 29.781 1.609 1.00 55.47 257 PRO A CA 1
ATOM 2037 C C . PRO A 1 257 ? -22.994 30.302 0.182 1.00 55.47 257 PRO A C 1
ATOM 2039 O O . PRO A 1 257 ? -22.100 30.177 -0.668 1.00 55.47 257 PRO A O 1
ATOM 2042 N N . PRO A 1 258 ? -24.181 30.866 -0.114 1.00 50.94 258 PRO A N 1
ATOM 2043 C CA . PRO A 1 258 ? -24.485 31.385 -1.437 1.00 50.94 258 PRO A CA 1
ATOM 2044 C C . PRO A 1 258 ? -23.450 32.446 -1.814 1.00 50.94 258 PRO A C 1
ATOM 2046 O O . PRO A 1 258 ? -23.192 33.391 -1.065 1.00 50.94 258 PRO A O 1
ATOM 2049 N N . LYS A 1 259 ? -22.823 32.272 -2.983 1.00 54.25 259 LYS A N 1
ATOM 2050 C CA . LYS A 1 259 ? -21.924 33.266 -3.573 1.00 54.25 259 LYS A CA 1
ATOM 2051 C C . LYS A 1 259 ? -22.690 34.587 -3.657 1.00 54.25 259 LYS A C 1
ATOM 2053 O O . LYS A 1 259 ? -23.626 34.695 -4.442 1.00 54.25 259 LYS A O 1
ATOM 2058 N N . HIS A 1 260 ? -22.287 35.586 -2.871 1.00 50.00 260 HIS A N 1
ATOM 2059 C CA . HIS A 1 260 ? -22.747 36.961 -3.038 1.00 50.00 260 HIS A CA 1
ATOM 2060 C C . HIS A 1 260 ? -22.441 37.407 -4.474 1.00 50.00 260 HIS A C 1
ATOM 2062 O O . HIS A 1 260 ? -21.307 37.758 -4.811 1.00 50.00 260 HIS A O 1
ATOM 2068 N N . ILE A 1 261 ? -23.464 37.388 -5.326 1.00 49.91 261 ILE A N 1
ATOM 2069 C CA . ILE A 1 261 ? -23.494 38.127 -6.581 1.00 49.91 261 ILE A CA 1
ATOM 2070 C C . ILE A 1 261 ? -23.429 39.596 -6.166 1.00 49.91 261 ILE A C 1
ATOM 2072 O O . ILE A 1 261 ? -24.406 40.159 -5.680 1.00 49.91 261 ILE A O 1
ATOM 2076 N N . LYS A 1 262 ? -22.249 40.214 -6.282 1.00 51.53 262 LYS A N 1
ATOM 2077 C CA . LYS A 1 262 ? -22.114 41.665 -6.151 1.00 51.53 262 LYS A CA 1
ATOM 2078 C C . LYS A 1 262 ? -22.890 42.295 -7.304 1.00 51.53 262 LYS A C 1
ATOM 2080 O O . LYS A 1 262 ? -22.405 42.357 -8.432 1.00 51.53 262 LYS A O 1
ATOM 2085 N N . SER A 1 263 ? -24.106 42.733 -7.009 1.00 43.66 263 SER A N 1
ATOM 2086 C CA . SER A 1 263 ? -24.891 43.619 -7.853 1.00 43.66 263 SER A CA 1
ATOM 2087 C C . SER A 1 263 ? -24.069 44.874 -8.148 1.00 43.66 263 SER A C 1
ATOM 2089 O O . SER A 1 263 ? -23.814 45.683 -7.257 1.00 43.66 263 SER A O 1
ATOM 2091 N N . LYS A 1 264 ? -23.644 45.036 -9.405 1.00 48.78 264 LYS A N 1
ATOM 2092 C CA . LYS A 1 264 ? -23.246 46.336 -9.951 1.00 48.78 264 LYS A CA 1
ATOM 2093 C C . LYS A 1 264 ? -24.484 47.232 -9.945 1.00 48.78 264 LYS A C 1
ATOM 2095 O O . LYS A 1 264 ? -25.319 47.132 -10.838 1.00 48.78 264 LYS A O 1
ATOM 2100 N N . LYS A 1 265 ? -24.597 48.109 -8.956 1.00 46.19 265 LYS A N 1
ATOM 2101 C CA . LYS A 1 265 ? -25.446 49.293 -9.029 1.00 46.19 265 LYS A CA 1
ATOM 2102 C C . LYS A 1 265 ? -24.668 50.420 -8.365 1.00 46.19 265 LYS A C 1
ATOM 2104 O O . LYS A 1 265 ? -24.181 50.223 -7.261 1.00 46.19 265 LYS A O 1
ATOM 2109 N N . ASP A 1 266 ? -24.461 51.481 -9.142 1.00 44.59 266 ASP A N 1
ATOM 2110 C CA . ASP A 1 266 ? -24.072 52.850 -8.760 1.00 44.59 266 ASP A CA 1
ATOM 2111 C C . ASP A 1 266 ? -22.963 53.416 -9.653 1.00 44.59 266 ASP A C 1
ATOM 2113 O O . ASP A 1 266 ? -21.799 53.538 -9.283 1.00 44.59 266 ASP A O 1
ATOM 2117 N N . LYS A 1 267 ? -23.368 53.805 -10.866 1.00 47.88 267 LYS A N 1
ATOM 2118 C CA . LYS A 1 267 ? -22.811 54.970 -11.564 1.00 47.88 267 LYS A CA 1
ATOM 2119 C C . LYS A 1 267 ? -23.939 55.680 -12.305 1.00 47.88 267 LYS A C 1
ATOM 2121 O O . LYS A 1 267 ? -24.246 55.340 -13.443 1.00 47.88 267 LYS A O 1
ATOM 2126 N N . SER A 1 268 ? -24.558 56.663 -11.655 1.00 39.56 268 SER A N 1
ATOM 2127 C CA . SER A 1 268 ? -25.169 57.793 -12.357 1.00 39.56 268 SER A CA 1
ATOM 2128 C C . SER A 1 268 ? -25.403 58.973 -11.409 1.00 39.56 268 SER A C 1
ATOM 2130 O O . SER A 1 268 ? -25.923 58.772 -10.315 1.00 39.56 268 SER A O 1
ATOM 2132 N N . LYS A 1 269 ? -25.087 60.181 -11.908 1.00 41.12 269 LYS A N 1
ATOM 2133 C CA . LYS A 1 269 ? -25.151 61.537 -11.304 1.00 41.12 269 LYS A CA 1
ATOM 2134 C C . LYS A 1 269 ? -23.914 61.895 -10.453 1.00 41.12 269 LYS A C 1
ATOM 2136 O O . LYS A 1 269 ? -23.573 61.154 -9.548 1.00 41.12 269 LYS A O 1
ATOM 2141 N N . LYS A 1 270 ? -23.187 63.000 -10.676 1.00 44.03 270 LYS A N 1
ATOM 2142 C CA . LYS A 1 270 ? -23.527 64.298 -11.293 1.00 44.03 270 LYS A CA 1
ATOM 2143 C C . LYS A 1 270 ? -22.243 65.029 -11.753 1.00 44.03 270 LYS A C 1
ATOM 2145 O O . LYS A 1 270 ? -21.189 64.836 -11.156 1.00 44.03 270 LYS A O 1
ATOM 2150 N N . GLU A 1 271 ? -22.381 65.834 -12.804 1.00 39.31 271 GLU A N 1
ATOM 2151 C CA . GLU A 1 271 ? -21.403 66.745 -13.430 1.00 39.31 271 GLU A CA 1
ATOM 2152 C C . GLU A 1 271 ? -20.873 67.851 -12.492 1.00 39.31 271 GLU A C 1
ATOM 2154 O O . GLU A 1 271 ? -21.550 68.189 -11.520 1.00 39.31 271 GLU A O 1
ATOM 2159 N N . VAL A 1 272 ? -19.725 68.466 -12.839 1.00 39.16 272 VAL A N 1
ATOM 2160 C CA . VAL A 1 272 ? -19.579 69.894 -13.251 1.00 39.16 272 VAL A CA 1
ATOM 2161 C C . VAL A 1 272 ? -18.099 70.359 -13.169 1.00 39.16 272 VAL A C 1
ATOM 2163 O O . VAL A 1 272 ? -17.466 70.205 -12.131 1.00 39.16 272 VAL A O 1
ATOM 2166 N N . ASN A 1 273 ? -17.624 71.006 -14.254 1.00 35.84 273 ASN A N 1
ATOM 2167 C CA . ASN A 1 273 ? -16.424 71.865 -14.434 1.00 35.84 273 ASN A CA 1
ATOM 2168 C C . ASN A 1 273 ? -15.023 71.221 -14.296 1.00 35.84 273 ASN A C 1
ATOM 2170 O O . ASN A 1 273 ? -14.744 70.518 -13.342 1.00 35.84 273 ASN A O 1
ATOM 2174 N N . GLY A 1 274 ? -14.029 71.457 -15.156 1.00 32.69 274 GLY A N 1
ATOM 2175 C CA . GLY A 1 274 ? -13.886 72.316 -16.328 1.00 32.69 274 GLY A CA 1
ATOM 2176 C C . GLY A 1 274 ? -12.434 72.245 -16.847 1.00 32.69 274 GLY A C 1
ATOM 2177 O O . GLY A 1 274 ? -11.520 71.932 -16.095 1.00 32.69 274 GLY A O 1
ATOM 2178 N N . HIS A 1 275 ? -12.278 72.573 -18.130 1.00 36.62 275 HIS A N 1
ATOM 2179 C CA . HIS A 1 275 ? -11.101 73.124 -18.814 1.00 36.62 275 HIS A CA 1
ATOM 2180 C C . HIS A 1 275 ? -9.765 72.357 -19.009 1.00 36.62 275 HIS A C 1
ATOM 2182 O O . HIS A 1 275 ? -9.070 71.968 -18.082 1.00 36.62 275 HIS A O 1
ATOM 2188 N N . HIS A 1 276 ? -9.366 72.410 -20.293 1.00 39.69 276 HIS A N 1
ATOM 2189 C CA . HIS A 1 276 ? -8.027 72.553 -20.890 1.00 39.69 276 HIS A CA 1
ATOM 2190 C C . HIS A 1 276 ? -7.337 71.344 -21.572 1.00 39.69 276 HIS A C 1
ATOM 2192 O O . HIS A 1 276 ? -6.673 70.530 -20.949 1.00 39.69 276 HIS A O 1
ATOM 2198 N N . ILE A 1 277 ? -7.408 71.420 -22.915 1.00 41.91 277 ILE A N 1
ATOM 2199 C CA . ILE A 1 277 ? -6.300 71.481 -23.898 1.00 41.91 277 ILE A CA 1
ATOM 2200 C C . ILE A 1 277 ? -5.745 70.188 -24.528 1.00 41.91 277 ILE A C 1
ATOM 2202 O O . ILE A 1 277 ? -5.220 69.316 -23.854 1.00 41.91 277 ILE A O 1
ATOM 2206 N N . SER A 1 278 ? -5.820 70.240 -25.874 1.00 37.69 278 SER A N 1
ATOM 2207 C CA . SER A 1 278 ? -5.018 69.644 -26.964 1.00 37.69 278 SER A CA 1
ATOM 2208 C C . SER A 1 278 ? -4.806 68.125 -27.003 1.00 37.69 278 SER A C 1
ATOM 2210 O O . SER A 1 278 ? -4.519 67.475 -26.017 1.00 37.69 278 SER A O 1
ATOM 2212 N N . GLY A 1 279 ? -4.872 67.466 -28.157 1.00 35.91 279 GLY A N 1
ATOM 2213 C CA . GLY A 1 279 ? -5.058 67.930 -29.524 1.00 35.91 279 GLY A CA 1
ATOM 2214 C C . GLY A 1 279 ? -4.836 66.770 -30.501 1.00 35.91 279 GLY A C 1
ATOM 2215 O O . GLY A 1 279 ? -4.218 65.771 -30.151 1.00 35.91 279 GLY A O 1
ATOM 2216 N N . PHE A 1 280 ? -5.301 66.991 -31.733 1.00 35.22 280 PHE A N 1
ATOM 2217 C CA . PHE A 1 280 ? -4.940 66.295 -32.975 1.00 35.22 280 PHE A CA 1
ATOM 2218 C C . PHE A 1 280 ? -5.636 64.951 -33.316 1.00 35.22 280 PHE A C 1
ATOM 2220 O O . PHE A 1 280 ? -5.184 63.872 -32.949 1.00 35.22 280 PHE A O 1
ATOM 2227 N N . SER A 1 281 ? -6.774 65.056 -34.029 1.00 37.75 281 SER A N 1
ATOM 2228 C CA . SER A 1 281 ? -6.939 64.794 -35.486 1.00 37.75 281 SER A CA 1
ATOM 2229 C C . SER A 1 281 ? -6.047 63.709 -36.120 1.00 37.75 281 SER A C 1
ATOM 2231 O O . SER A 1 281 ? -4.854 63.705 -35.868 1.00 37.75 281 SER A O 1
ATOM 2233 N N . THR A 1 282 ? -6.416 62.831 -37.061 1.00 41.25 282 THR A N 1
ATOM 2234 C CA . THR A 1 282 ? -7.518 62.624 -38.035 1.00 41.25 282 THR A CA 1
ATOM 2235 C C . THR A 1 282 ? -7.034 61.388 -38.853 1.00 41.25 282 THR A C 1
ATOM 2237 O O . THR A 1 282 ? -5.827 61.201 -38.966 1.00 41.25 282 THR A O 1
ATOM 2240 N N . THR A 1 283 ? -7.791 60.364 -39.270 1.00 40.47 283 THR A N 1
ATOM 2241 C CA . THR A 1 283 ? -8.683 60.158 -40.451 1.00 40.47 283 THR A CA 1
ATOM 2242 C C . THR A 1 283 ? -8.790 58.617 -40.543 1.00 40.47 283 THR A C 1
ATOM 2244 O O . THR A 1 283 ? -7.767 57.961 -40.390 1.00 40.47 283 THR A O 1
ATOM 2247 N N . ARG A 1 284 ? -9.940 57.935 -40.588 1.00 34.12 284 ARG A N 1
ATOM 2248 C CA . ARG A 1 284 ? -11.074 57.908 -41.538 1.00 34.12 284 ARG A CA 1
ATOM 2249 C C . ARG A 1 284 ? -10.822 57.069 -42.811 1.00 34.12 284 ARG A C 1
ATOM 2251 O O . ARG A 1 284 ? -9.831 57.266 -43.501 1.00 34.12 284 ARG A O 1
ATOM 2258 N N . THR A 1 285 ? -11.865 56.290 -43.129 1.00 39.75 285 THR A N 1
ATOM 2259 C CA . THR A 1 285 ? -12.257 55.567 -44.361 1.00 39.75 285 THR A CA 1
ATOM 2260 C C . THR A 1 285 ? -11.772 54.120 -44.434 1.00 39.75 285 THR A C 1
ATOM 2262 O O . THR A 1 285 ? -10.574 53.883 -44.459 1.00 39.75 285 THR A O 1
ATOM 2265 N N . ASP A 1 286 ? -12.606 53.092 -44.240 1.00 35.19 286 ASP A N 1
ATOM 2266 C CA . ASP A 1 286 ? -13.938 52.704 -44.768 1.00 35.19 286 ASP A CA 1
ATOM 2267 C C . ASP A 1 286 ? -13.971 52.259 -46.234 1.00 35.19 286 ASP A C 1
ATOM 2269 O O . ASP A 1 286 ? -13.378 52.884 -47.107 1.00 35.19 286 ASP A O 1
ATOM 2273 N N . TYR A 1 287 ? -14.810 51.230 -46.411 1.00 42.72 287 TYR A N 1
ATOM 2274 C CA . TYR A 1 287 ? -15.462 50.651 -47.589 1.00 42.72 287 TYR A CA 1
ATOM 2275 C C . TYR A 1 287 ? -14.973 49.250 -48.018 1.00 42.72 287 TYR A C 1
ATOM 2277 O O . TYR A 1 287 ? -13.777 49.040 -48.154 1.00 42.72 287 TYR A O 1
ATOM 2285 N N . VAL A 1 288 ? -15.804 48.253 -48.370 1.00 41.19 288 VAL A N 1
ATOM 2286 C CA . VAL A 1 288 ? -17.203 47.831 -48.080 1.00 41.19 288 VAL A CA 1
ATOM 2287 C C . VAL A 1 288 ? -17.563 46.742 -49.115 1.00 41.19 288 VAL A C 1
ATOM 2289 O O . VAL A 1 288 ? -17.161 46.868 -50.266 1.00 41.19 288 VAL A O 1
ATOM 2292 N N . HIS A 1 289 ? -18.401 45.768 -48.710 1.00 39.44 289 HIS A N 1
ATOM 2293 C CA . HIS A 1 289 ? -19.304 44.931 -49.545 1.00 39.44 289 HIS A CA 1
ATOM 2294 C C . HIS A 1 289 ? -18.689 43.818 -50.443 1.00 39.44 289 HIS A C 1
ATOM 2296 O O . HIS A 1 289 ? -17.612 43.983 -50.987 1.00 39.44 289 HIS A O 1
ATOM 2302 N N . THR A 1 290 ? -19.315 42.666 -50.747 1.00 37.84 290 THR A N 1
ATOM 2303 C CA . THR A 1 290 ? -20.517 41.938 -50.267 1.00 37.84 290 THR A CA 1
ATOM 2304 C C . THR A 1 290 ? -20.724 40.636 -51.069 1.00 37.84 290 THR A C 1
ATOM 2306 O O . THR A 1 290 ? -20.347 40.600 -52.233 1.00 37.84 290 THR A O 1
ATOM 2309 N N . ASN A 1 291 ? -21.533 39.725 -50.492 1.00 36.16 291 ASN A N 1
ATOM 2310 C CA . ASN A 1 291 ? -22.507 38.794 -51.118 1.00 36.16 291 ASN A CA 1
ATOM 2311 C C . ASN A 1 291 ? -21.972 37.573 -51.905 1.00 36.16 291 ASN A C 1
ATOM 2313 O O . ASN A 1 291 ? -21.074 37.696 -52.717 1.00 36.16 291 ASN A O 1
ATOM 2317 N N . GLY A 1 292 ? -22.545 36.368 -51.784 1.00 31.98 292 GLY A N 1
ATOM 2318 C CA . GLY A 1 292 ? -23.625 35.911 -50.911 1.00 31.98 292 GLY A CA 1
ATOM 2319 C C . GLY A 1 292 ? -24.270 34.572 -51.337 1.00 31.98 292 GLY A C 1
ATOM 2320 O O . GLY A 1 292 ? -24.045 34.098 -52.441 1.00 31.98 292 GLY A O 1
ATOM 2321 N N . ILE A 1 293 ? -25.127 34.078 -50.428 1.00 32.97 293 ILE A N 1
ATOM 2322 C CA . ILE A 1 293 ? -26.440 33.397 -50.591 1.00 32.97 293 ILE A CA 1
ATOM 2323 C C . ILE A 1 293 ? -26.544 31.902 -51.030 1.00 32.97 293 ILE A C 1
ATOM 2325 O O . ILE A 1 293 ? -25.940 31.471 -52.002 1.00 32.97 293 ILE A O 1
ATOM 2329 N N . LEU A 1 294 ? -27.500 31.228 -50.340 1.00 33.75 294 LEU A N 1
ATOM 2330 C CA . LEU A 1 294 ? -28.356 30.040 -50.639 1.00 33.75 294 LEU A CA 1
ATOM 2331 C C . LEU A 1 294 ? -27.856 28.681 -50.095 1.00 33.75 294 LEU A C 1
ATOM 2333 O O . LEU A 1 294 ? -26.679 28.384 -50.203 1.00 33.75 294 LEU A O 1
ATOM 2337 N N . ALA A 1 295 ? -28.660 27.767 -49.523 1.00 33.78 295 ALA A N 1
ATOM 2338 C CA . ALA A 1 295 ? -30.097 27.653 -49.202 1.00 33.78 295 ALA A CA 1
ATOM 2339 C C . ALA A 1 295 ? -30.271 26.482 -48.185 1.00 33.78 295 ALA A C 1
ATOM 2341 O O . ALA A 1 295 ? -29.514 25.523 -48.243 1.00 33.78 295 ALA A O 1
ATOM 2342 N N . ASN A 1 296 ? -31.120 26.596 -47.156 1.00 32.41 296 ASN A N 1
ATOM 2343 C CA . ASN A 1 296 ? -32.463 25.986 -47.021 1.00 32.41 296 ASN A CA 1
ATOM 2344 C C . ASN A 1 296 ? -32.530 24.455 -46.763 1.00 32.41 296 ASN A C 1
ATOM 2346 O O . ASN A 1 296 ? -32.277 23.677 -47.674 1.00 32.41 296 ASN A O 1
ATOM 2350 N N . ASN A 1 297 ? -32.983 24.022 -45.571 1.00 32.81 297 ASN A N 1
ATOM 2351 C CA . ASN A 1 297 ? -34.235 23.253 -45.416 1.00 32.81 297 ASN A CA 1
ATOM 2352 C C . ASN A 1 297 ? -34.589 22.886 -43.959 1.00 32.81 297 ASN A C 1
ATOM 2354 O O . ASN A 1 297 ? -33.737 22.648 -43.108 1.00 32.81 297 ASN A O 1
ATOM 2358 N N . ASN A 1 298 ? -35.903 22.840 -43.733 1.00 33.06 298 ASN A N 1
ATOM 2359 C CA . ASN A 1 298 ? -36.638 22.539 -42.505 1.00 33.06 298 ASN A CA 1
ATOM 2360 C C . ASN A 1 298 ? -36.497 21.089 -42.012 1.00 33.06 298 ASN A C 1
ATOM 2362 O O . ASN A 1 298 ? -36.524 20.175 -42.829 1.00 33.06 298 ASN A O 1
ATOM 2366 N N . GLN A 1 299 ? -36.602 20.880 -40.692 1.00 34.69 299 GLN A N 1
ATOM 2367 C CA . GLN A 1 299 ? -37.562 19.926 -40.114 1.00 34.69 299 GLN A CA 1
ATOM 2368 C C . GLN A 1 299 ? -37.790 20.179 -38.613 1.00 34.69 299 GLN A C 1
ATOM 2370 O O . GLN A 1 299 ? -36.878 20.465 -37.843 1.00 34.69 299 GLN A O 1
ATOM 2375 N N . LYS A 1 300 ? -39.064 20.098 -38.233 1.00 34.72 300 LYS A N 1
ATOM 2376 C CA . LYS A 1 300 ? -39.669 20.314 -36.916 1.00 34.72 300 LYS A CA 1
ATOM 2377 C C . LYS A 1 300 ? -40.177 18.956 -36.439 1.00 34.72 300 LYS A C 1
ATOM 2379 O O . LYS A 1 300 ? -40.908 18.363 -37.212 1.00 34.72 300 LYS A O 1
ATOM 2384 N N . TYR A 1 301 ? -39.875 18.508 -35.217 1.00 30.78 301 TYR A N 1
ATOM 2385 C CA . TYR A 1 301 ? -40.792 17.742 -34.349 1.00 30.78 301 TYR A CA 1
ATOM 2386 C C . TYR A 1 301 ? -40.292 17.723 -32.891 1.00 30.78 301 TYR A C 1
ATOM 2388 O O . TYR A 1 301 ? -39.167 18.103 -32.587 1.00 30.78 301 TYR A O 1
ATOM 2396 N N . ILE A 1 302 ? -41.222 17.387 -32.003 1.00 35.22 302 ILE A N 1
ATOM 2397 C CA . ILE A 1 302 ? -41.352 17.733 -30.585 1.00 35.22 302 ILE A CA 1
ATOM 2398 C C . ILE A 1 302 ? -40.791 16.631 -29.647 1.00 35.22 302 ILE A C 1
ATOM 2400 O O . ILE A 1 302 ? -40.895 15.455 -29.973 1.00 35.22 302 ILE A O 1
ATOM 2404 N N . ASN A 1 303 ? -40.354 17.056 -28.446 1.00 30.27 303 ASN A N 1
ATOM 2405 C CA . ASN A 1 303 ? -40.496 16.447 -27.098 1.00 30.27 303 ASN A CA 1
ATOM 2406 C C . ASN A 1 303 ? -39.268 15.937 -26.303 1.00 30.27 303 ASN A C 1
ATOM 2408 O O . ASN A 1 303 ? -38.595 14.984 -26.666 1.00 30.27 303 ASN A O 1
ATOM 2412 N N . ASN A 1 304 ? -39.162 16.541 -25.109 1.00 29.47 304 ASN A N 1
ATOM 2413 C CA . ASN A 1 304 ? -38.906 15.989 -23.771 1.00 29.47 304 ASN A CA 1
ATOM 2414 C C . ASN A 1 304 ? -37.581 15.281 -23.426 1.00 29.47 304 ASN A C 1
ATOM 2416 O O . ASN A 1 304 ? -37.408 14.092 -23.638 1.00 29.47 304 ASN A O 1
ATOM 2420 N N . GLY A 1 305 ? -36.774 16.000 -22.634 1.00 25.94 305 GLY A N 1
ATOM 2421 C CA . GLY A 1 305 ? -36.605 15.639 -21.221 1.00 25.94 305 GLY A CA 1
ATOM 2422 C C . GLY A 1 305 ? -35.444 14.719 -20.844 1.00 25.94 305 GLY A C 1
ATOM 2423 O O . GLY A 1 305 ? -35.675 13.555 -20.563 1.00 25.94 305 GLY A O 1
ATOM 2424 N N . SER A 1 306 ? -34.248 15.290 -20.668 1.00 29.08 306 SER A N 1
ATOM 2425 C CA . SER A 1 306 ? -33.313 14.924 -19.583 1.00 29.08 306 SER A CA 1
ATOM 2426 C C . SER A 1 306 ? -32.086 15.837 -19.631 1.00 29.08 306 SER A C 1
ATOM 2428 O O . SER A 1 306 ? -31.199 15.681 -20.467 1.00 29.08 306 SER A O 1
ATOM 2430 N N . SER A 1 307 ? -32.046 16.831 -18.746 1.00 27.94 307 SER A N 1
ATOM 2431 C CA . SER A 1 307 ? -30.914 17.741 -18.588 1.00 27.94 307 SER A CA 1
ATOM 2432 C C . SER A 1 307 ? -29.763 17.046 -17.857 1.00 27.94 307 SER A C 1
ATOM 2434 O O . SER A 1 307 ? -29.729 17.001 -16.628 1.00 27.94 307 SER A O 1
ATOM 2436 N N . SER A 1 308 ? -28.796 16.539 -18.617 1.00 30.52 308 SER A N 1
ATOM 2437 C CA . SER A 1 308 ? -27.443 16.253 -18.144 1.00 30.52 308 SER A CA 1
ATOM 2438 C C . SER A 1 308 ? -26.670 17.570 -18.035 1.00 30.52 308 SER A C 1
ATOM 2440 O O . SER A 1 308 ? -26.144 18.085 -19.024 1.00 30.52 308 SER A O 1
ATOM 2442 N N . SER A 1 309 ? -26.617 18.154 -16.839 1.00 26.81 309 SER A N 1
ATOM 2443 C CA . SER A 1 309 ? -25.742 19.298 -16.577 1.00 26.81 309 SER A CA 1
ATOM 2444 C C . SER A 1 309 ? -24.366 18.819 -16.139 1.00 26.81 309 SER A C 1
ATOM 2446 O O . SER A 1 309 ? -24.090 18.617 -14.960 1.00 26.81 309 SER A O 1
ATOM 2448 N N . SER A 1 310 ? -23.491 18.700 -17.133 1.00 28.19 310 SER A N 1
ATOM 2449 C CA . SER A 1 310 ? -22.045 18.783 -16.982 1.00 28.19 310 SER A CA 1
ATOM 2450 C C . SER A 1 310 ? -21.679 20.096 -16.294 1.00 28.19 310 SER A C 1
ATOM 2452 O O . SER A 1 310 ? -21.816 21.175 -16.870 1.00 28.19 310 SER A O 1
ATOM 2454 N N . SER A 1 311 ? -21.184 20.018 -15.063 1.00 26.12 311 SER A N 1
ATOM 2455 C CA . SER A 1 311 ? -20.519 21.140 -14.408 1.00 26.12 311 SER A CA 1
ATOM 2456 C C . SER A 1 311 ? -19.030 20.847 -14.291 1.00 26.12 311 SER A C 1
ATOM 2458 O O . SER A 1 311 ? -18.586 20.124 -13.402 1.00 26.12 311 SER A O 1
ATOM 2460 N N . ASN A 1 312 ? -18.270 21.461 -15.198 1.00 29.27 312 ASN A N 1
ATOM 2461 C CA . ASN A 1 312 ? -16.840 21.695 -15.065 1.00 29.27 312 ASN A CA 1
ATOM 2462 C C . ASN A 1 312 ? -16.556 22.361 -13.711 1.00 29.27 312 ASN A C 1
ATOM 2464 O O . ASN A 1 312 ? -16.892 23.530 -13.510 1.00 29.27 312 ASN A O 1
ATOM 2468 N N . ILE A 1 313 ? -15.914 21.641 -12.792 1.00 29.64 313 ILE A N 1
ATOM 2469 C CA . ILE A 1 313 ? -15.324 22.236 -11.594 1.00 29.64 313 ILE A CA 1
ATOM 2470 C C . ILE A 1 313 ? -13.811 22.081 -11.690 1.00 29.64 313 ILE A C 1
ATOM 2472 O O . ILE A 1 313 ? -13.232 21.023 -11.467 1.00 29.64 313 ILE A O 1
ATOM 2476 N N . VAL A 1 314 ? -13.182 23.209 -12.004 1.00 32.19 314 VAL A N 1
ATOM 2477 C CA . VAL A 1 314 ? -11.769 23.492 -11.776 1.00 32.19 314 VAL A CA 1
ATOM 2478 C C . VAL A 1 314 ? -11.477 23.300 -10.286 1.00 32.19 314 VAL A C 1
ATOM 2480 O O . VAL A 1 314 ? -11.927 24.104 -9.468 1.00 32.19 314 VAL A O 1
ATOM 2483 N N . ILE A 1 315 ? -10.704 22.273 -9.920 1.00 30.33 315 ILE A N 1
ATOM 2484 C CA . ILE A 1 315 ? -10.127 22.161 -8.574 1.00 30.33 315 ILE A CA 1
ATOM 2485 C C . ILE A 1 315 ? -8.610 22.282 -8.658 1.00 30.33 315 ILE A C 1
ATOM 2487 O O . ILE A 1 315 ? -7.884 21.472 -9.227 1.00 30.33 315 ILE A O 1
ATOM 2491 N N . ARG A 1 316 ? -8.177 23.397 -8.080 1.00 26.61 316 ARG A N 1
ATOM 2492 C CA . ARG A 1 316 ? -6.820 23.893 -7.921 1.00 26.61 316 ARG A CA 1
ATOM 2493 C C . ARG A 1 316 ? -6.154 23.175 -6.740 1.00 26.61 316 ARG A C 1
ATOM 2495 O O . ARG A 1 316 ? -6.800 22.917 -5.731 1.00 26.61 316 ARG A O 1
ATOM 2502 N N . ASN A 1 317 ? -4.858 22.915 -6.899 1.00 27.97 317 ASN A N 1
ATOM 2503 C CA . ASN A 1 317 ? -3.869 22.449 -5.921 1.00 27.97 317 ASN A CA 1
ATOM 2504 C C . ASN A 1 317 ? -4.230 22.649 -4.438 1.00 27.97 317 ASN A C 1
ATOM 2506 O O . ASN A 1 317 ? -4.432 23.782 -4.008 1.00 27.97 317 ASN A O 1
ATOM 2510 N N . ASN A 1 318 ? -4.112 21.584 -3.639 1.00 26.55 318 ASN A N 1
ATOM 2511 C CA . ASN A 1 318 ? -4.004 21.692 -2.185 1.00 26.55 318 ASN A CA 1
ATOM 2512 C C . ASN A 1 318 ? -2.762 20.938 -1.681 1.00 26.55 318 ASN A C 1
ATOM 2514 O O . ASN A 1 318 ? -2.807 19.775 -1.292 1.00 26.55 318 ASN A O 1
ATOM 2518 N N . LYS A 1 319 ? -1.622 21.639 -1.706 1.00 31.53 319 LYS A N 1
ATOM 2519 C CA . LYS A 1 319 ? -0.545 21.429 -0.732 1.00 31.53 319 LYS A CA 1
ATOM 2520 C C . LYS A 1 319 ? -0.935 22.210 0.525 1.00 31.53 319 LYS A C 1
ATOM 2522 O O . LYS A 1 319 ? -1.379 23.343 0.389 1.00 31.53 319 LYS A O 1
ATOM 2527 N N . GLN A 1 320 ? -0.618 21.641 1.692 1.00 33.16 320 GLN A N 1
ATOM 2528 C CA . GLN A 1 320 ? -0.720 22.195 3.057 1.00 33.16 320 GLN A CA 1
ATOM 2529 C C . GLN A 1 320 ? -2.010 21.835 3.809 1.00 33.16 320 GLN A C 1
ATOM 2531 O O . GLN A 1 320 ? -3.040 22.428 3.553 1.00 33.16 320 GLN A O 1
ATOM 2536 N N . PHE A 1 321 ? -1.914 20.933 4.798 1.00 29.30 321 PHE A N 1
ATOM 2537 C CA . PHE A 1 321 ? -2.580 21.050 6.109 1.00 29.30 321 PHE A CA 1
ATOM 2538 C C . PHE A 1 321 ? -2.023 19.996 7.090 1.00 29.30 321 PHE A C 1
ATOM 2540 O O . PHE A 1 321 ? -2.569 18.913 7.236 1.00 29.30 321 PHE A O 1
ATOM 2547 N N . ILE A 1 322 ? -0.943 20.335 7.804 1.00 28.36 322 ILE A N 1
ATOM 2548 C CA . ILE A 1 322 ? -0.674 19.817 9.157 1.00 28.36 322 ILE A CA 1
ATOM 2549 C C . ILE A 1 322 ? -0.192 21.014 9.983 1.00 28.36 322 ILE A C 1
ATOM 2551 O O . ILE A 1 322 ? 0.942 21.476 9.838 1.00 28.36 322 ILE A O 1
ATOM 2555 N N . ARG A 1 323 ? -1.059 21.537 10.854 1.00 28.83 323 ARG A N 1
ATOM 2556 C CA . ARG A 1 323 ? -0.653 22.408 11.961 1.00 28.83 323 ARG A CA 1
ATOM 2557 C C . ARG A 1 323 ? -1.552 22.211 13.178 1.00 28.83 323 ARG A C 1
ATOM 2559 O O . ARG A 1 323 ? -2.673 22.694 13.219 1.00 28.83 323 ARG A O 1
ATOM 2566 N N . SER A 1 324 ? -0.996 21.452 14.119 1.00 30.05 324 SER A N 1
ATOM 2567 C CA . SER A 1 324 ? -1.021 21.600 15.582 1.00 30.05 324 SER A CA 1
ATOM 2568 C C . SER A 1 324 ? -2.218 22.281 16.258 1.00 30.05 324 SER A C 1
ATOM 2570 O O . SER A 1 324 ? -2.390 23.493 16.140 1.00 30.05 324 SER A O 1
ATOM 2572 N N . LEU A 1 325 ? -2.865 21.537 17.158 1.00 28.28 325 LEU A N 1
ATOM 2573 C CA . LEU A 1 325 ? -3.432 22.068 18.399 1.00 28.28 325 LEU A CA 1
ATOM 2574 C C . LEU A 1 325 ? -2.593 21.531 19.569 1.00 28.28 325 LEU A C 1
ATOM 2576 O O . LEU A 1 325 ? -2.406 20.324 19.701 1.00 28.28 325 LEU A O 1
ATOM 2580 N N . HIS A 1 326 ? -2.034 22.448 20.359 1.00 33.19 326 HIS A N 1
ATOM 2581 C CA . HIS A 1 326 ? -1.421 22.186 21.663 1.00 33.19 326 HIS A CA 1
ATOM 2582 C C . HIS A 1 326 ? -2.476 22.332 22.773 1.00 33.19 326 HIS A C 1
ATOM 2584 O O . HIS A 1 326 ? -3.406 23.123 22.601 1.00 33.19 326 HIS A O 1
ATOM 2590 N N . PRO A 1 327 ? -2.299 21.660 23.925 1.00 36.34 327 PRO A N 1
ATOM 2591 C CA . PRO A 1 327 ? -3.051 21.924 25.145 1.00 36.34 327 PRO A CA 1
ATOM 2592 C C . PRO A 1 327 ? -2.284 22.843 26.118 1.00 36.34 327 PRO A C 1
ATOM 2594 O O . PRO A 1 327 ? -1.053 22.838 26.150 1.00 36.34 327 PRO A O 1
ATOM 2597 N N . GLY A 1 328 ? -3.034 23.543 26.976 1.00 28.47 328 GLY A N 1
ATOM 2598 C CA . GLY A 1 328 ? -2.633 23.799 28.365 1.00 28.47 328 GLY A CA 1
ATOM 2599 C C . GLY A 1 328 ? -2.274 25.237 28.745 1.00 28.47 328 GLY A C 1
ATOM 2600 O O . GLY A 1 328 ? -1.103 25.606 28.743 1.00 28.47 328 GLY A O 1
ATOM 2601 N N . THR A 1 329 ? -3.271 25.996 29.211 1.00 30.34 329 THR A N 1
ATOM 2602 C CA . THR A 1 329 ? -3.067 27.162 30.086 1.00 30.34 329 THR A CA 1
ATOM 2603 C C . THR A 1 329 ? -3.267 26.727 31.540 1.00 30.34 329 THR A C 1
ATOM 2605 O O . THR A 1 329 ? -4.262 26.089 31.872 1.00 30.34 329 THR A O 1
ATOM 2608 N N . ARG A 1 330 ? -2.286 27.063 32.385 1.00 29.33 330 ARG A N 1
ATOM 2609 C CA . ARG A 1 330 ? -2.242 26.879 33.844 1.00 29.33 330 ARG A CA 1
ATOM 2610 C C . ARG A 1 330 ? -3.317 27.697 34.567 1.00 29.33 330 ARG A C 1
ATOM 2612 O O . ARG A 1 330 ? -3.504 28.870 34.253 1.00 29.33 330 ARG A O 1
ATOM 2619 N N . THR A 1 331 ? -3.873 27.154 35.649 1.00 30.78 331 THR A N 1
ATOM 2620 C CA . THR A 1 331 ? -4.360 27.945 36.791 1.00 30.78 331 THR A CA 1
ATOM 2621 C C . THR A 1 331 ? -4.189 27.144 38.089 1.00 30.78 331 THR A C 1
ATOM 2623 O O . THR A 1 331 ? -4.183 25.919 38.054 1.00 30.78 331 THR A O 1
ATOM 2626 N N . THR A 1 332 ? -4.040 27.892 39.186 1.00 32.38 332 THR A N 1
ATOM 2627 C CA . THR A 1 332 ? -4.008 27.552 40.623 1.00 32.38 332 THR A CA 1
ATOM 2628 C C . THR A 1 332 ? -2.676 27.116 41.240 1.00 32.38 332 THR A C 1
ATOM 2630 O O . THR A 1 332 ? -2.285 25.954 41.205 1.00 32.38 332 THR A O 1
ATOM 2633 N N . ALA A 1 333 ? -2.038 28.090 41.895 1.00 29.80 333 ALA A N 1
ATOM 2634 C CA . ALA A 1 333 ? -1.193 27.906 43.065 1.00 29.80 333 ALA A CA 1
ATOM 2635 C C . ALA A 1 333 ? -1.969 28.437 44.281 1.00 29.80 333 ALA A C 1
ATOM 2637 O O . ALA A 1 333 ? -2.374 29.597 44.255 1.00 29.80 333 ALA A O 1
ATOM 2638 N N . ILE A 1 334 ? -2.154 27.615 45.318 1.00 34.00 334 ILE A N 1
ATOM 2639 C CA . ILE A 1 334 ? -2.363 28.062 46.702 1.00 34.00 334 ILE A CA 1
ATOM 2640 C C . ILE A 1 334 ? -1.570 27.122 47.617 1.00 34.00 334 ILE A C 1
ATOM 2642 O O . ILE A 1 334 ? -1.696 25.901 47.570 1.00 34.00 334 ILE A O 1
ATOM 2646 N N . THR A 1 335 ? -0.710 27.760 48.397 1.00 30.69 335 THR A N 1
ATOM 2647 C CA . THR A 1 335 ? 0.145 27.283 49.484 1.00 30.69 335 THR A CA 1
ATOM 2648 C C . THR A 1 335 ? -0.685 27.044 50.751 1.00 30.69 335 THR A C 1
ATOM 2650 O O . THR A 1 335 ? -1.578 27.842 50.993 1.00 30.69 335 THR A O 1
ATOM 2653 N N . THR A 1 336 ? -0.357 26.034 51.575 1.00 30.83 336 THR A N 1
ATOM 2654 C CA . THR A 1 336 ? -0.020 26.164 53.022 1.00 30.83 336 THR A CA 1
ATOM 2655 C C . THR A 1 336 ? 0.082 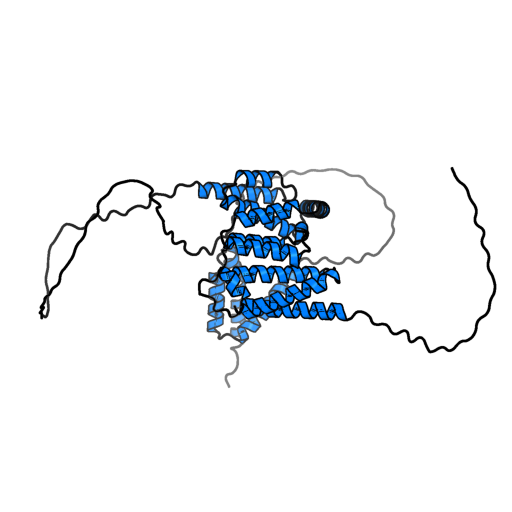24.806 53.736 1.00 30.83 336 THR A C 1
ATOM 2657 O O . THR A 1 336 ? -0.845 24.010 53.685 1.00 30.83 336 THR A O 1
ATOM 2660 N N . ASN A 1 337 ? 1.218 24.613 54.422 1.00 32.53 337 ASN A N 1
ATOM 2661 C CA . ASN A 1 337 ? 1.439 23.988 55.740 1.00 32.53 337 ASN A CA 1
ATOM 2662 C C . ASN A 1 337 ? 0.430 22.948 56.272 1.00 32.53 337 ASN A C 1
ATOM 2664 O O . ASN A 1 337 ? -0.707 23.305 56.547 1.00 32.53 337 ASN A O 1
ATOM 2668 N N . ASN A 1 338 ? 0.914 21.778 56.718 1.00 26.84 338 ASN A N 1
ATOM 2669 C CA . ASN A 1 338 ? 1.213 21.600 58.147 1.00 26.84 338 ASN A CA 1
ATOM 2670 C C . ASN A 1 338 ? 2.066 20.356 58.456 1.00 26.84 338 ASN A C 1
ATOM 2672 O O . ASN A 1 338 ? 2.210 19.436 57.660 1.00 26.84 338 ASN A O 1
ATOM 2676 N N . ARG A 1 339 ? 2.662 20.435 59.640 1.00 33.50 339 ARG A N 1
ATOM 2677 C CA . ARG A 1 339 ? 3.776 19.702 60.238 1.00 33.50 339 ARG A CA 1
ATOM 2678 C C . ARG A 1 339 ? 3.282 18.541 61.121 1.00 33.50 339 ARG A C 1
ATOM 2680 O O . ARG A 1 339 ? 2.141 18.577 61.570 1.00 33.50 339 ARG A O 1
ATOM 2687 N N . ASN A 1 340 ? 4.235 17.675 61.493 1.00 33.75 340 ASN A N 1
ATOM 2688 C CA . ASN A 1 340 ? 4.287 16.754 62.651 1.00 33.75 340 ASN A CA 1
ATOM 2689 C C . ASN A 1 340 ? 3.844 15.300 62.388 1.00 33.75 340 ASN A C 1
ATOM 2691 O O . ASN A 1 340 ? 2.869 15.088 61.687 1.00 33.75 340 ASN A O 1
ATOM 2695 N N . ASN A 1 341 ? 4.412 14.250 62.991 1.00 33.72 341 ASN A N 1
ATOM 2696 C CA . ASN A 1 341 ? 5.655 13.950 63.733 1.00 33.72 341 ASN A CA 1
ATOM 2697 C C . ASN A 1 341 ? 5.531 12.455 64.172 1.00 33.72 341 ASN A C 1
ATOM 2699 O O . ASN A 1 341 ? 4.395 11.994 64.262 1.00 33.72 341 ASN A O 1
ATOM 2703 N N . VAL A 1 342 ? 6.647 11.794 64.550 1.00 39.09 342 VAL A N 1
ATOM 2704 C CA . VAL A 1 342 ? 6.738 10.622 65.485 1.00 39.09 342 VAL A CA 1
ATOM 2705 C C . VAL A 1 342 ? 6.255 9.251 64.944 1.00 39.09 342 VAL A C 1
ATOM 2707 O O . VAL A 1 342 ? 5.195 9.176 64.344 1.00 39.09 342 VAL A O 1
ATOM 2710 N N . ASP A 1 343 ? 6.872 8.073 65.130 1.00 37.91 343 ASP A N 1
ATOM 2711 C CA . ASP A 1 343 ? 8.125 7.531 65.711 1.00 37.91 343 ASP A CA 1
ATOM 2712 C C . ASP A 1 343 ? 8.179 6.026 65.282 1.00 37.91 343 ASP A C 1
ATOM 2714 O O . ASP A 1 343 ? 7.129 5.410 65.127 1.00 37.91 343 ASP A O 1
ATOM 2718 N N . ASN A 1 344 ? 9.298 5.408 64.866 1.00 34.06 344 ASN A N 1
ATOM 2719 C CA . ASN A 1 344 ? 10.439 4.862 65.637 1.00 34.06 344 ASN A CA 1
ATOM 2720 C C . ASN A 1 344 ? 10.334 3.337 65.942 1.00 34.06 344 ASN A C 1
ATOM 2722 O O . ASN A 1 344 ? 9.442 2.932 66.682 1.00 34.06 344 ASN A O 1
ATOM 2726 N N . ARG A 1 345 ? 11.277 2.510 65.425 1.00 32.12 345 ARG A N 1
ATOM 2727 C CA . ARG A 1 345 ? 12.056 1.460 66.157 1.00 32.12 345 ARG A CA 1
ATOM 2728 C C . ARG A 1 345 ? 12.916 0.520 65.265 1.00 32.12 345 ARG A C 1
ATOM 2730 O O . ARG A 1 345 ? 12.402 -0.335 64.560 1.00 32.12 345 ARG A O 1
ATOM 2737 N N . GLN A 1 346 ? 14.235 0.739 65.348 1.00 36.03 346 GLN A N 1
ATOM 2738 C CA . GLN A 1 346 ? 15.397 -0.147 65.646 1.00 36.03 346 GLN A CA 1
ATOM 2739 C C . GLN A 1 346 ? 15.443 -1.663 65.257 1.00 36.03 346 GLN A C 1
ATOM 2741 O O . GLN A 1 346 ? 14.564 -2.399 65.680 1.00 36.03 346 GLN A O 1
ATOM 2746 N N . ILE A 1 347 ? 16.424 -2.145 64.438 1.00 37.44 347 ILE A N 1
ATOM 2747 C CA . ILE A 1 347 ? 17.797 -2.751 64.706 1.00 37.44 347 ILE A CA 1
ATOM 2748 C C . ILE A 1 347 ? 17.765 -4.324 64.712 1.00 37.44 347 ILE A C 1
ATOM 2750 O O . ILE A 1 347 ? 16.713 -4.819 65.103 1.00 37.44 347 ILE A O 1
ATOM 2754 N N . PRO A 1 348 ? 18.815 -5.160 64.392 1.00 48.31 348 PRO A N 1
ATOM 2755 C CA . PRO A 1 348 ? 20.180 -4.983 63.814 1.00 48.31 348 PRO A CA 1
ATOM 2756 C C . PRO A 1 348 ? 20.547 -5.885 62.587 1.00 48.31 348 PRO A C 1
ATOM 2758 O O . PRO A 1 348 ? 19.864 -6.846 62.247 1.00 48.31 348 PRO A O 1
ATOM 2761 N N . SER A 1 349 ? 21.715 -5.592 61.992 1.00 34.50 349 SER A N 1
ATOM 2762 C CA . SER A 1 349 ? 22.473 -6.328 60.950 1.00 34.50 349 SER A CA 1
ATOM 2763 C C . SER A 1 349 ? 23.218 -7.592 61.457 1.00 34.50 349 SER A C 1
ATOM 2765 O O . SER A 1 349 ? 23.348 -7.766 62.670 1.00 34.50 349 SER A O 1
ATOM 2767 N N . PRO A 1 350 ? 23.815 -8.418 60.558 1.00 48.16 350 PRO A N 1
ATOM 2768 C CA . PRO A 1 350 ? 25.259 -8.266 60.306 1.00 48.16 350 PRO A CA 1
ATOM 2769 C C . PRO A 1 350 ? 25.739 -8.429 58.840 1.00 48.16 350 PRO A C 1
ATOM 2771 O O . PRO A 1 350 ? 25.193 -9.158 58.023 1.00 48.16 350 PRO A O 1
ATOM 2774 N N . THR A 1 351 ? 26.822 -7.694 58.585 1.00 36.00 351 THR A N 1
ATOM 2775 C CA . THR A 1 351 ? 27.880 -7.731 57.553 1.00 36.00 351 THR A CA 1
ATOM 2776 C C . THR A 1 351 ? 28.001 -8.908 56.571 1.00 36.00 351 THR A C 1
ATOM 2778 O O . THR A 1 351 ? 28.265 -10.038 56.971 1.00 36.00 351 THR A O 1
ATOM 2781 N N . SER A 1 352 ? 28.108 -8.584 55.273 1.00 37.34 352 SER A N 1
ATOM 2782 C CA . SER A 1 352 ? 29.211 -9.061 54.409 1.00 37.34 352 SER A CA 1
ATOM 2783 C C . SER A 1 352 ? 29.436 -8.119 53.220 1.00 37.34 352 SER A C 1
ATOM 2785 O O . SER A 1 352 ? 28.510 -7.595 52.611 1.00 37.34 352 SER A O 1
ATOM 2787 N N . SER A 1 353 ? 30.709 -7.884 52.941 1.00 38.81 353 SER A N 1
ATOM 2788 C CA . SER A 1 353 ? 31.294 -6.975 51.963 1.00 38.81 353 SER A CA 1
ATOM 2789 C C . SER A 1 353 ? 31.239 -7.498 50.524 1.00 38.81 353 SER A C 1
ATOM 2791 O O . SER A 1 353 ? 31.758 -8.578 50.249 1.00 38.81 353 SER A O 1
ATOM 2793 N N . SER A 1 354 ? 30.776 -6.672 49.583 1.00 36.91 354 SER A N 1
ATOM 2794 C CA . SER A 1 354 ? 31.240 -6.731 48.193 1.00 36.91 354 SER A CA 1
ATOM 2795 C C . SER A 1 354 ? 31.234 -5.338 47.568 1.00 36.91 354 SER A C 1
ATOM 2797 O O . SER A 1 354 ? 30.201 -4.684 47.433 1.00 36.91 354 SER A O 1
ATOM 2799 N N . THR A 1 355 ? 32.431 -4.898 47.217 1.00 40.00 355 THR A N 1
ATOM 2800 C CA . THR A 1 355 ? 32.800 -3.663 46.537 1.00 40.00 355 THR A CA 1
ATOM 2801 C C . THR A 1 355 ? 32.077 -3.557 45.190 1.00 40.00 355 THR A C 1
ATOM 2803 O O . THR A 1 355 ? 32.382 -4.301 44.263 1.00 40.00 355 THR A O 1
ATOM 2806 N N . VAL A 1 356 ? 31.125 -2.628 45.063 1.00 36.34 356 VAL A N 1
ATOM 2807 C CA . VAL A 1 356 ? 30.496 -2.276 43.780 1.00 36.34 356 VAL A CA 1
ATOM 2808 C C . VAL A 1 356 ? 30.880 -0.845 43.427 1.00 36.34 356 VAL A C 1
ATOM 2810 O O . VAL A 1 356 ? 30.552 0.108 44.135 1.00 36.34 356 VAL A O 1
ATOM 2813 N N . ASN A 1 357 ? 31.605 -0.715 42.318 1.00 35.22 357 ASN A N 1
ATOM 2814 C CA . ASN A 1 357 ? 32.007 0.552 41.729 1.00 35.22 357 ASN A CA 1
ATOM 2815 C C . ASN A 1 357 ? 30.781 1.403 41.377 1.00 35.22 357 ASN A C 1
ATOM 2817 O O . ASN A 1 357 ? 29.932 1.028 40.569 1.00 35.22 357 ASN A O 1
ATOM 2821 N N . ARG A 1 358 ? 30.725 2.589 41.981 1.00 29.11 358 ARG A N 1
ATOM 2822 C CA . ARG A 1 358 ? 29.728 3.631 41.747 1.00 29.11 358 ARG A CA 1
ATOM 2823 C C . ARG A 1 358 ? 30.035 4.330 40.420 1.00 29.11 358 ARG A C 1
ATOM 2825 O O . ARG A 1 358 ? 30.788 5.299 40.387 1.00 29.11 358 ARG A O 1
ATOM 2832 N N . ILE A 1 359 ? 29.457 3.846 39.322 1.00 34.56 359 ILE A N 1
ATOM 2833 C CA . ILE A 1 359 ? 29.428 4.591 38.059 1.00 34.56 359 ILE A CA 1
ATOM 2834 C C . ILE A 1 359 ? 28.381 5.698 38.198 1.00 34.56 359 ILE A C 1
ATOM 2836 O O . ILE A 1 359 ? 27.177 5.456 38.292 1.00 34.56 359 ILE A O 1
ATOM 2840 N N . VAL A 1 360 ? 28.874 6.932 38.245 1.00 38.38 360 VAL A N 1
ATOM 2841 C CA . VAL A 1 360 ? 28.085 8.158 38.144 1.00 38.38 360 VAL A CA 1
ATOM 2842 C C . VAL A 1 360 ? 27.357 8.145 36.801 1.00 38.38 360 VAL A C 1
ATOM 2844 O O . VAL A 1 360 ? 27.974 8.200 35.742 1.00 38.38 360 VAL A O 1
ATOM 2847 N N . SER A 1 361 ? 26.031 8.064 36.852 1.00 35.66 361 SER A N 1
ATOM 2848 C CA . SER A 1 361 ? 25.166 8.229 35.688 1.00 35.66 361 SER A CA 1
ATOM 2849 C C . SER A 1 361 ? 25.105 9.712 35.324 1.00 35.66 361 SER A C 1
ATOM 2851 O O . SER A 1 361 ? 24.345 10.474 35.917 1.00 35.66 361 SER A O 1
ATOM 2853 N N . THR A 1 362 ? 25.929 10.133 34.365 1.00 39.09 362 THR A N 1
ATOM 2854 C CA . THR A 1 362 ? 25.775 11.417 33.678 1.00 39.09 362 THR A CA 1
ATOM 2855 C C . THR A 1 362 ? 24.759 11.268 32.548 1.00 39.09 362 THR A C 1
ATOM 2857 O O . THR A 1 362 ? 24.919 10.530 31.579 1.00 39.09 362 THR A O 1
ATOM 2860 N N . SER A 1 363 ? 23.657 11.975 32.722 1.00 40.31 363 SER A N 1
ATOM 2861 C CA . SER A 1 363 ? 22.470 12.000 31.883 1.00 40.31 363 SER A CA 1
ATOM 2862 C C . SER A 1 363 ? 22.653 12.773 30.557 1.00 40.31 363 SER A C 1
ATOM 2864 O O . SER A 1 363 ? 23.137 13.902 30.519 1.00 40.31 363 SER A O 1
ATOM 2866 N N . SER A 1 364 ? 22.207 12.142 29.462 1.00 45.94 364 SER A N 1
ATOM 2867 C CA . SER A 1 364 ? 21.397 12.715 28.364 1.00 45.94 364 SER A CA 1
ATOM 2868 C C . SER A 1 364 ? 21.854 13.974 27.594 1.00 45.94 364 SER A C 1
ATOM 2870 O O . SER A 1 364 ? 21.010 14.792 27.228 1.00 45.94 364 SER A O 1
ATOM 2872 N N . THR A 1 365 ? 23.137 14.137 27.255 1.00 47.03 365 THR A N 1
ATOM 2873 C CA . THR A 1 365 ? 23.579 15.207 26.316 1.00 47.03 365 THR A CA 1
ATOM 2874 C C . THR A 1 365 ? 24.321 14.712 25.069 1.00 47.03 365 THR A C 1
ATOM 2876 O O . THR A 1 365 ? 24.546 15.479 24.133 1.00 47.03 365 THR A O 1
ATOM 2879 N N . THR A 1 366 ? 24.649 13.422 24.978 1.00 53.97 366 THR A N 1
ATOM 2880 C CA . THR A 1 366 ? 25.512 12.894 23.905 1.00 53.97 366 THR A CA 1
ATOM 2881 C C . THR A 1 366 ? 24.817 12.765 22.547 1.00 53.97 366 THR A C 1
ATOM 2883 O O . THR A 1 366 ? 25.468 12.911 21.514 1.00 53.97 366 THR A O 1
ATOM 2886 N N . THR A 1 367 ? 23.499 12.554 22.501 1.00 54.16 367 THR A N 1
ATOM 2887 C CA . THR A 1 367 ? 22.761 12.400 21.233 1.00 54.16 367 THR A CA 1
ATOM 2888 C C . THR A 1 367 ? 22.491 13.734 20.540 1.00 54.16 367 THR A C 1
ATOM 2890 O O . THR A 1 367 ? 22.644 13.828 19.324 1.00 54.16 367 THR A O 1
ATOM 2893 N N . PHE A 1 368 ? 22.178 14.794 21.293 1.00 53.19 368 PHE A N 1
ATOM 2894 C CA . PHE A 1 368 ? 22.003 16.135 20.726 1.00 53.19 368 PHE A CA 1
ATOM 2895 C C . PHE A 1 368 ? 23.328 16.703 20.207 1.00 53.19 368 PHE A C 1
ATOM 2897 O O . PHE A 1 368 ? 23.369 17.237 19.103 1.00 53.19 368 PHE A O 1
ATOM 2904 N N . ASN A 1 369 ? 24.424 16.508 20.946 1.00 61.84 369 ASN A N 1
ATOM 2905 C CA . ASN A 1 369 ? 25.743 16.974 20.518 1.00 61.84 369 ASN A CA 1
ATOM 2906 C C . ASN A 1 369 ? 26.198 16.300 19.214 1.00 61.84 369 ASN A C 1
ATOM 2908 O O . ASN A 1 369 ? 26.732 16.983 18.348 1.00 61.84 369 ASN A O 1
ATOM 2912 N N . ARG A 1 370 ? 25.880 15.012 19.005 1.00 68.88 370 ARG A N 1
ATOM 2913 C CA . ARG A 1 370 ? 26.142 14.322 17.728 1.00 68.88 370 ARG A CA 1
ATOM 2914 C C . ARG A 1 370 ? 25.310 14.882 16.573 1.00 68.88 370 ARG A C 1
ATOM 2916 O O . ARG A 1 370 ? 25.829 15.064 15.479 1.00 68.88 370 ARG A O 1
ATOM 2923 N N . ILE A 1 371 ? 24.033 15.193 16.801 1.00 66.69 371 ILE A N 1
ATOM 2924 C CA . ILE A 1 371 ? 23.173 15.805 15.772 1.00 66.69 371 ILE A CA 1
ATOM 2925 C C . ILE A 1 371 ? 23.679 17.208 15.408 1.00 66.69 371 ILE A C 1
ATOM 2927 O O . ILE A 1 371 ? 23.717 17.557 14.230 1.00 66.69 371 ILE A O 1
ATOM 2931 N N . VAL A 1 372 ? 24.110 17.992 16.400 1.00 69.31 372 VAL A N 1
ATOM 2932 C CA . VAL A 1 372 ? 24.723 19.310 16.180 1.00 69.31 372 VAL A CA 1
ATOM 2933 C C . VAL A 1 372 ? 26.041 19.181 15.415 1.00 69.31 372 VAL A C 1
ATOM 2935 O O . VAL A 1 372 ? 26.284 19.971 14.509 1.00 69.31 372 VAL A O 1
ATOM 2938 N N . GLU A 1 373 ? 26.859 18.170 15.705 1.00 71.31 373 GLU A N 1
ATOM 2939 C CA . GLU A 1 373 ? 28.126 17.918 15.010 1.00 71.31 373 GLU A CA 1
ATOM 2940 C C . GLU A 1 373 ? 27.916 17.551 13.531 1.00 71.31 373 GLU A C 1
ATOM 2942 O O . GLU A 1 373 ? 28.513 18.170 12.650 1.00 71.31 373 GLU A O 1
ATOM 2947 N N . TYR A 1 374 ? 26.981 16.642 13.226 1.00 74.75 374 TYR A N 1
ATOM 2948 C CA . TYR A 1 374 ? 26.620 16.322 11.838 1.00 74.75 374 TYR A CA 1
ATOM 2949 C C . TYR A 1 374 ? 26.006 17.515 11.100 1.00 74.75 374 TYR A C 1
ATOM 2951 O O . TYR A 1 374 ? 26.282 17.729 9.917 1.00 74.75 374 TYR A O 1
ATOM 2959 N N . PHE A 1 375 ? 25.203 18.322 11.794 1.00 75.62 375 PHE A N 1
ATOM 2960 C CA . PHE A 1 375 ? 24.641 19.548 11.238 1.00 75.62 375 PHE A CA 1
ATOM 2961 C C . PHE A 1 375 ? 25.724 20.595 10.948 1.00 75.62 375 PHE A C 1
ATOM 2963 O O . PHE A 1 375 ? 25.684 21.242 9.902 1.00 75.62 375 PHE A O 1
ATOM 2970 N N . MET A 1 376 ? 26.732 20.722 11.813 1.00 71.56 376 MET A N 1
ATOM 2971 C CA . MET A 1 376 ? 27.865 21.625 11.600 1.00 71.56 376 MET A CA 1
ATOM 2972 C C . MET A 1 376 ? 28.750 21.175 10.437 1.00 71.56 376 MET A C 1
ATOM 2974 O O . MET A 1 376 ? 29.101 22.003 9.600 1.00 71.56 376 MET A O 1
ATOM 2978 N N . LEU A 1 377 ? 29.034 19.875 10.306 1.00 76.50 377 LEU A N 1
ATOM 2979 C CA . LEU A 1 377 ? 29.765 19.334 9.152 1.00 76.50 377 LEU A CA 1
ATOM 2980 C C . LEU A 1 377 ? 28.992 19.539 7.838 1.00 76.50 377 LEU A C 1
ATOM 2982 O O . LEU A 1 377 ? 29.583 19.845 6.799 1.00 76.50 377 LEU A O 1
ATOM 2986 N N . TYR A 1 378 ? 27.661 19.435 7.881 1.00 78.00 378 TYR A N 1
ATOM 2987 C CA . TYR A 1 378 ? 26.795 19.731 6.740 1.00 78.00 378 TYR A CA 1
ATOM 2988 C C . TYR A 1 378 ? 26.809 21.222 6.367 1.00 78.00 378 TYR A C 1
ATOM 2990 O O . TYR A 1 378 ? 26.978 21.561 5.193 1.00 78.00 378 TYR A O 1
ATOM 2998 N N . LEU A 1 379 ? 26.695 22.119 7.353 1.00 74.38 379 LEU A N 1
ATOM 2999 C CA . LEU A 1 379 ? 26.774 23.564 7.130 1.00 74.38 379 LEU A CA 1
ATOM 3000 C C . LEU A 1 379 ? 28.148 23.987 6.609 1.00 74.38 379 LEU A C 1
ATOM 3002 O O . LEU A 1 379 ? 28.219 24.778 5.675 1.00 74.38 379 LEU A O 1
ATOM 3006 N N . GLN A 1 380 ? 29.232 23.425 7.142 1.00 76.56 380 GLN A N 1
ATOM 3007 C CA . GLN A 1 380 ? 30.592 23.701 6.684 1.00 76.56 380 GLN A CA 1
ATOM 3008 C C . GLN A 1 380 ? 30.795 23.265 5.224 1.00 76.56 380 GLN A C 1
ATOM 3010 O O . GLN A 1 380 ? 31.373 24.001 4.422 1.00 76.56 380 GLN A O 1
ATOM 3015 N N . ARG A 1 381 ? 30.245 22.107 4.837 1.00 77.94 381 ARG A N 1
ATOM 3016 C CA . ARG A 1 381 ? 30.277 21.629 3.447 1.00 77.94 381 ARG A CA 1
ATOM 3017 C C . ARG A 1 381 ? 29.442 22.505 2.509 1.00 77.94 381 ARG A C 1
ATOM 3019 O O . ARG A 1 381 ? 29.866 22.740 1.379 1.00 77.94 381 ARG A O 1
ATOM 3026 N N . MET A 1 382 ? 28.304 23.023 2.967 1.00 71.94 382 MET A N 1
ATOM 3027 C CA . MET A 1 382 ? 27.489 23.986 2.211 1.00 71.94 382 MET A CA 1
ATOM 3028 C C . MET A 1 382 ? 28.183 25.349 2.064 1.00 71.94 382 MET A C 1
ATOM 3030 O O . MET A 1 382 ? 28.193 25.913 0.971 1.00 71.94 382 MET A O 1
ATOM 3034 N N . MET A 1 383 ? 28.836 25.838 3.122 1.00 65.62 383 MET A N 1
ATOM 3035 C CA . MET A 1 383 ? 29.582 27.105 3.134 1.00 65.62 383 MET A CA 1
ATOM 3036 C C . MET A 1 383 ? 30.744 27.109 2.134 1.00 65.62 383 MET A C 1
ATOM 3038 O O . MET A 1 383 ? 31.018 28.136 1.530 1.00 65.62 383 MET A O 1
ATOM 3042 N N . SER A 1 384 ? 31.379 25.956 1.891 1.00 80.38 384 SER A N 1
ATOM 3043 C CA . SER A 1 384 ? 32.477 25.849 0.913 1.00 80.38 384 SER A CA 1
ATOM 3044 C C . SER A 1 384 ? 32.053 26.059 -0.548 1.00 80.38 384 SER A C 1
ATOM 3046 O O . SER A 1 384 ? 32.904 26.292 -1.402 1.00 80.38 384 SER A O 1
ATOM 3048 N N . LYS A 1 385 ? 30.751 25.960 -0.852 1.00 74.94 385 LYS A N 1
ATOM 3049 C CA . LYS A 1 385 ? 30.227 26.004 -2.228 1.00 74.94 385 LYS A CA 1
ATOM 3050 C C . LYS A 1 385 ? 29.346 27.214 -2.528 1.00 74.94 385 LYS A C 1
ATOM 3052 O O . LYS A 1 385 ? 29.055 27.459 -3.695 1.00 74.94 385 LYS A O 1
ATOM 3057 N N . MET A 1 386 ? 28.905 27.955 -1.513 1.00 77.25 386 MET A N 1
ATOM 3058 C CA . MET A 1 386 ? 28.043 29.124 -1.687 1.00 77.25 386 MET A CA 1
ATOM 3059 C C . MET A 1 386 ? 28.817 30.420 -1.474 1.00 77.25 386 MET A C 1
ATOM 3061 O O . MET A 1 386 ? 29.607 30.546 -0.545 1.00 77.25 386 MET A O 1
ATOM 3065 N N . SER A 1 387 ? 28.534 31.420 -2.310 1.00 85.56 387 SER A N 1
ATOM 3066 C CA . SER A 1 387 ? 28.961 32.789 -2.039 1.00 85.56 387 SER A CA 1
ATOM 3067 C C . SER A 1 387 ? 28.290 33.305 -0.759 1.00 85.56 387 SER A C 1
ATOM 3069 O O . SER A 1 387 ? 27.170 32.906 -0.421 1.00 85.56 387 SER A O 1
ATOM 3071 N N . ILE A 1 388 ? 28.960 34.216 -0.048 1.00 81.00 388 ILE A N 1
ATOM 3072 C CA . ILE A 1 388 ? 28.469 34.818 1.207 1.00 81.00 388 ILE A CA 1
ATOM 3073 C C . ILE A 1 388 ? 27.012 35.333 1.088 1.00 81.00 388 ILE A C 1
ATOM 3075 O O . ILE A 1 388 ? 26.217 35.053 1.989 1.00 81.00 388 ILE A O 1
ATOM 3079 N N . PRO A 1 389 ? 26.588 35.988 -0.017 1.00 84.94 389 PRO A N 1
ATOM 3080 C CA . PRO A 1 389 ? 25.188 36.385 -0.199 1.00 84.94 389 PRO A CA 1
ATOM 3081 C C . PRO A 1 389 ? 24.210 35.201 -0.280 1.00 84.94 389 PRO A C 1
ATOM 3083 O O . PRO A 1 389 ? 23.106 35.274 0.259 1.00 84.94 389 PRO A O 1
ATOM 3086 N N . GLY A 1 390 ? 24.613 34.091 -0.909 1.00 80.12 390 GLY A N 1
ATOM 3087 C CA . GLY A 1 390 ? 23.798 32.878 -1.018 1.00 80.12 390 GLY A CA 1
ATOM 3088 C C . GLY A 1 390 ? 23.564 32.202 0.335 1.00 80.12 390 GLY A C 1
ATOM 3089 O O . GLY A 1 390 ? 22.458 31.738 0.616 1.00 80.12 390 GLY A O 1
ATOM 3090 N N . PHE A 1 391 ? 24.570 32.227 1.212 1.00 83.00 391 PHE A N 1
ATOM 3091 C CA . PHE A 1 391 ? 24.434 31.736 2.582 1.00 83.00 391 PHE A CA 1
ATOM 3092 C C . PHE A 1 391 ? 23.461 32.590 3.410 1.00 83.00 391 PHE A C 1
ATOM 3094 O O . PHE A 1 391 ? 22.586 32.051 4.090 1.00 83.00 391 PHE A O 1
ATOM 3101 N N . LEU A 1 392 ? 23.547 33.921 3.309 1.00 81.88 392 LEU A N 1
ATOM 3102 C CA . LEU A 1 392 ? 22.613 34.824 3.992 1.00 81.88 392 LEU A CA 1
ATOM 3103 C C . LEU A 1 392 ? 21.169 34.615 3.519 1.00 81.88 392 LEU A C 1
ATOM 3105 O O . LEU A 1 392 ? 20.252 34.574 4.341 1.00 81.88 392 LEU A O 1
ATOM 3109 N N . PHE A 1 393 ? 20.966 34.404 2.216 1.00 84.75 393 PHE A N 1
ATOM 3110 C CA . PHE A 1 393 ? 19.651 34.103 1.653 1.00 84.75 393 PHE A CA 1
ATOM 3111 C C . PHE A 1 393 ? 19.083 32.778 2.184 1.00 84.75 393 PHE A C 1
ATOM 3113 O O . PHE A 1 393 ? 17.911 32.708 2.558 1.00 84.75 393 PHE A O 1
ATOM 3120 N N . PHE A 1 394 ? 19.922 31.745 2.308 1.00 84.56 394 PHE A N 1
ATOM 3121 C CA . PHE A 1 394 ? 19.535 30.460 2.894 1.00 84.56 394 PHE A CA 1
ATOM 3122 C C . PHE A 1 394 ? 19.097 30.594 4.361 1.00 84.56 394 PHE A C 1
ATOM 3124 O O . PHE A 1 394 ? 18.055 30.058 4.745 1.00 84.56 394 PHE A O 1
ATOM 3131 N N . ILE A 1 395 ? 19.832 31.362 5.172 1.00 82.62 395 ILE A N 1
ATOM 3132 C CA . ILE A 1 395 ? 19.450 31.648 6.564 1.00 82.62 395 ILE A CA 1
ATOM 3133 C C . ILE A 1 395 ? 18.127 32.425 6.626 1.00 82.62 395 ILE A C 1
ATOM 3135 O O . ILE A 1 395 ? 17.272 32.122 7.461 1.00 82.62 395 ILE A O 1
ATOM 3139 N N . MET A 1 396 ? 17.903 33.370 5.708 1.00 82.44 396 MET A N 1
ATOM 3140 C CA . MET A 1 396 ? 16.651 34.130 5.628 1.00 82.44 396 MET A CA 1
ATOM 3141 C C . MET A 1 396 ? 15.451 33.231 5.285 1.00 82.44 396 MET A C 1
ATOM 3143 O O . MET A 1 396 ? 14.391 33.347 5.905 1.00 82.44 396 MET A O 1
ATOM 3147 N N . ILE A 1 397 ? 15.631 32.283 4.359 1.00 82.50 397 ILE A N 1
ATOM 3148 C CA . ILE A 1 397 ? 14.639 31.249 4.029 1.00 82.50 397 ILE A CA 1
ATOM 3149 C C . ILE A 1 397 ? 14.361 30.370 5.252 1.00 82.50 397 ILE A C 1
ATOM 3151 O O . ILE A 1 397 ? 13.200 30.157 5.604 1.00 82.50 397 ILE A O 1
ATOM 3155 N N . LEU A 1 398 ? 15.398 29.910 5.956 1.00 80.19 398 LEU A N 1
ATOM 3156 C CA . LEU A 1 398 ? 15.243 29.096 7.166 1.00 80.19 398 LEU A CA 1
ATOM 3157 C C . LEU A 1 398 ? 14.412 29.827 8.241 1.00 80.19 398 LEU A C 1
ATOM 3159 O O . LEU A 1 398 ? 13.561 29.227 8.909 1.00 80.19 398 LEU A O 1
ATOM 3163 N N . PHE A 1 399 ? 14.608 31.142 8.368 1.00 78.50 399 PHE A N 1
ATOM 3164 C CA . PHE A 1 399 ? 13.876 31.998 9.301 1.00 78.50 399 PHE A CA 1
ATOM 3165 C C . PHE A 1 399 ? 12.421 32.256 8.865 1.00 78.50 399 PHE A C 1
ATOM 3167 O O . PHE A 1 399 ? 11.516 32.295 9.709 1.00 78.50 399 PHE A O 1
ATOM 3174 N N . MET A 1 400 ? 12.170 32.370 7.554 1.00 75.94 400 MET A N 1
ATOM 3175 C CA . MET A 1 400 ? 10.820 32.470 6.979 1.00 75.94 400 MET A CA 1
ATOM 3176 C C . MET A 1 400 ? 10.013 31.180 7.181 1.00 75.94 400 MET A C 1
ATOM 3178 O O . MET A 1 400 ? 8.847 31.242 7.573 1.00 75.94 400 MET A O 1
ATOM 3182 N N . PHE A 1 401 ? 10.628 30.012 6.971 1.00 73.25 401 PHE A N 1
ATOM 3183 C CA . PHE A 1 401 ? 9.954 28.711 7.078 1.00 73.25 401 PHE A CA 1
ATOM 3184 C C . PHE A 1 401 ? 9.732 28.242 8.521 1.00 73.25 401 PHE A C 1
ATOM 3186 O O . PHE A 1 401 ? 8.820 27.453 8.784 1.00 73.25 401 PHE A O 1
ATOM 3193 N N . SER A 1 402 ? 10.491 28.766 9.485 1.00 73.06 402 SER A N 1
ATOM 3194 C CA . SER A 1 402 ? 10.343 28.449 10.910 1.00 73.06 402 SER A CA 1
ATOM 3195 C C . SER A 1 402 ? 9.118 29.132 11.525 1.00 73.06 402 SER A C 1
ATOM 3197 O O . SER A 1 402 ? 9.218 29.943 12.432 1.00 73.06 402 SER A O 1
ATOM 3199 N N . ASN A 1 403 ? 7.914 28.821 11.054 1.00 52.00 403 ASN A N 1
ATOM 3200 C CA . ASN A 1 403 ? 6.669 29.506 11.416 1.00 52.00 403 ASN A CA 1
ATOM 3201 C C . ASN A 1 403 ? 6.178 29.175 12.864 1.00 52.00 403 ASN A C 1
ATOM 3203 O O . ASN A 1 403 ? 5.027 29.427 13.216 1.00 52.00 403 ASN A O 1
ATOM 3207 N N . ARG A 1 404 ? 6.987 28.518 13.712 1.00 70.50 404 ARG A N 1
ATOM 3208 C CA . ARG A 1 404 ? 6.685 28.263 15.138 1.00 70.50 404 ARG A CA 1
ATOM 3209 C C . ARG A 1 404 ? 7.375 29.336 15.986 1.00 70.50 404 ARG A C 1
ATOM 3211 O O . ARG A 1 404 ? 8.599 29.341 16.079 1.00 70.50 404 ARG A O 1
ATOM 3218 N N . THR A 1 405 ? 6.595 30.214 16.612 1.00 66.44 405 THR A N 1
ATOM 3219 C CA . THR A 1 405 ? 7.070 31.349 17.431 1.00 66.44 405 THR A CA 1
ATOM 3220 C C . THR A 1 405 ? 8.076 30.926 18.509 1.00 66.44 405 THR A C 1
ATOM 3222 O O . THR A 1 405 ? 9.147 31.514 18.603 1.00 66.44 405 THR A O 1
ATOM 3225 N N . ASN A 1 406 ? 7.822 29.810 19.199 1.00 71.56 406 ASN A N 1
ATOM 3226 C CA . ASN A 1 406 ? 8.705 29.286 20.254 1.00 71.56 406 ASN A CA 1
ATOM 3227 C C . ASN A 1 406 ? 10.086 28.815 19.755 1.00 71.56 406 ASN A C 1
ATOM 3229 O O . ASN A 1 406 ? 11.040 28.750 20.526 1.00 71.56 406 ASN A O 1
ATOM 3233 N N . ILE A 1 407 ? 10.203 28.449 18.474 1.00 72.06 407 ILE A N 1
ATOM 3234 C CA . ILE A 1 407 ? 11.472 28.011 17.869 1.00 72.06 407 ILE A CA 1
ATOM 3235 C C . ILE A 1 407 ? 12.259 29.224 17.368 1.00 72.06 407 ILE A C 1
ATOM 3237 O O . ILE A 1 407 ? 13.482 29.248 17.499 1.00 72.06 407 ILE A O 1
ATOM 3241 N N . LYS A 1 408 ? 11.561 30.254 16.866 1.00 72.50 408 LYS A N 1
ATOM 3242 C CA . LYS A 1 408 ? 12.183 31.514 16.440 1.00 72.50 408 LYS A CA 1
ATOM 3243 C C . LYS A 1 408 ? 12.937 32.183 17.583 1.00 72.50 408 LYS A C 1
ATOM 3245 O O . LYS A 1 408 ? 14.055 32.625 17.362 1.00 72.50 408 LYS A O 1
ATOM 3250 N N . GLU A 1 409 ? 12.372 32.218 18.787 1.00 77.88 409 GLU A N 1
ATOM 3251 C CA . GLU A 1 409 ? 13.026 32.856 19.939 1.00 77.88 409 GLU A CA 1
ATOM 3252 C C . GLU A 1 409 ? 14.284 32.101 20.382 1.00 77.88 409 GLU A C 1
ATOM 3254 O O . GLU A 1 409 ? 15.337 32.712 20.543 1.00 77.88 409 GLU A O 1
ATOM 3259 N N . LYS A 1 410 ? 14.227 30.765 20.453 1.00 76.62 410 LYS A N 1
ATOM 3260 C CA . LYS A 1 410 ? 15.395 29.943 20.811 1.00 76.62 410 LYS A CA 1
ATOM 3261 C C . LYS A 1 410 ? 16.512 30.009 19.767 1.00 76.62 410 LYS A C 1
ATOM 3263 O O . LYS A 1 410 ? 17.679 30.108 20.133 1.00 76.62 410 LYS A O 1
ATOM 3268 N N . LEU A 1 411 ? 16.173 29.973 18.475 1.00 68.75 411 LEU A N 1
ATOM 3269 C CA . LEU A 1 411 ? 17.156 30.131 17.395 1.00 68.75 411 LEU A CA 1
ATOM 3270 C C . LEU A 1 411 ? 17.747 31.536 17.373 1.00 68.75 411 LEU A C 1
ATOM 3272 O O . LEU A 1 411 ? 18.945 31.682 17.159 1.00 68.75 411 LEU A O 1
ATOM 3276 N N . ARG A 1 412 ? 16.923 32.556 17.624 1.00 78.00 412 ARG A N 1
ATOM 3277 C CA . ARG A 1 412 ? 17.360 33.947 17.709 1.00 78.00 412 ARG A CA 1
ATOM 3278 C C . ARG A 1 412 ? 18.373 34.131 18.839 1.00 78.00 412 ARG A C 1
ATOM 3280 O O . ARG A 1 412 ? 19.429 34.695 18.587 1.00 78.00 412 ARG A O 1
ATOM 3287 N N . ASP A 1 413 ? 18.123 33.585 20.026 1.00 78.56 413 ASP A N 1
ATOM 3288 C CA . ASP A 1 413 ? 19.054 33.690 21.158 1.00 78.56 413 ASP A CA 1
ATOM 3289 C C . ASP A 1 413 ? 20.374 32.945 20.916 1.00 78.56 413 ASP A C 1
ATOM 3291 O O . ASP A 1 413 ? 21.449 33.456 21.237 1.00 78.56 413 ASP A O 1
ATOM 3295 N N . VAL A 1 414 ? 20.320 31.751 20.317 1.00 74.00 414 VAL A N 1
ATOM 3296 C CA . VAL A 1 414 ? 21.526 30.987 19.954 1.00 74.00 414 VAL A CA 1
ATOM 3297 C C . VAL A 1 414 ? 22.318 31.707 18.861 1.00 74.00 414 VAL A C 1
ATOM 3299 O O . VAL A 1 414 ? 23.540 31.812 18.960 1.00 74.00 414 VAL A O 1
ATOM 3302 N N . PHE A 1 415 ? 21.634 32.262 17.858 1.00 77.38 415 PHE A N 1
ATOM 3303 C CA . PHE A 1 415 ? 22.263 33.019 16.781 1.00 77.38 415 PHE A CA 1
ATOM 3304 C C . PHE A 1 415 ? 22.876 34.327 17.285 1.00 77.38 415 PHE A C 1
ATOM 3306 O O . PHE A 1 415 ? 24.009 34.620 16.930 1.00 77.38 415 PHE A O 1
ATOM 3313 N N . TYR A 1 416 ? 22.202 35.075 18.165 1.00 82.06 416 TYR A N 1
ATOM 3314 C CA . TYR A 1 416 ? 22.777 36.281 18.770 1.00 82.06 416 TYR A CA 1
ATOM 3315 C C . TYR A 1 416 ? 24.012 35.968 19.612 1.00 82.06 416 TYR A C 1
ATOM 3317 O O . TYR A 1 416 ? 25.004 36.684 19.507 1.00 82.06 416 TYR A O 1
ATOM 3325 N N . LYS A 1 417 ? 23.998 34.885 20.402 1.00 78.75 417 LYS A N 1
ATOM 3326 C CA . LYS A 1 417 ? 25.182 34.450 21.162 1.00 78.75 417 LYS A CA 1
ATOM 3327 C C . LYS A 1 417 ? 26.338 34.055 20.244 1.00 78.75 417 LYS A C 1
ATOM 3329 O O . LYS A 1 417 ? 27.483 34.394 20.532 1.00 78.75 417 LYS A O 1
ATOM 3334 N N . TRP A 1 418 ? 26.047 33.368 19.140 1.00 79.38 418 TRP A N 1
ATOM 3335 C CA . TRP A 1 418 ? 27.054 32.997 18.147 1.00 79.38 418 TRP A CA 1
ATOM 3336 C C . TRP A 1 418 ? 27.613 34.223 17.413 1.00 79.38 418 TRP A C 1
ATOM 3338 O O . TRP A 1 418 ? 28.828 34.392 17.346 1.00 79.38 418 TRP A O 1
ATOM 3348 N N . LEU A 1 419 ? 26.742 35.128 16.961 1.00 77.06 419 LEU A N 1
ATOM 3349 C CA . LEU A 1 419 ? 27.114 36.354 16.259 1.00 77.06 419 LEU A CA 1
ATOM 3350 C C . LEU A 1 419 ? 27.937 37.280 17.164 1.00 77.06 419 LEU A C 1
ATOM 3352 O O . LEU A 1 419 ? 28.979 37.769 16.744 1.00 77.06 419 LEU A O 1
ATOM 3356 N N . ALA A 1 420 ? 27.532 37.460 18.425 1.00 77.25 420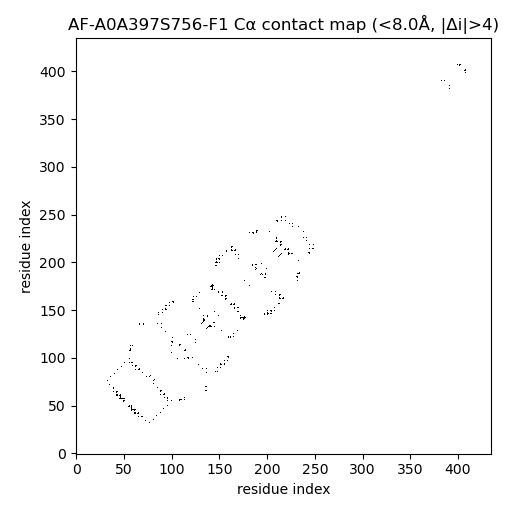 ALA A N 1
ATOM 3357 C CA . ALA A 1 420 ? 28.292 38.232 19.407 1.00 77.25 420 ALA A CA 1
ATOM 3358 C C . ALA A 1 420 ? 29.699 37.653 19.626 1.00 77.25 420 ALA A C 1
ATOM 3360 O O . ALA A 1 420 ? 30.669 38.406 19.704 1.00 77.25 420 ALA A O 1
ATOM 3361 N N . LYS A 1 421 ? 29.828 36.320 19.656 1.00 74.31 421 LYS A N 1
ATOM 3362 C CA . LYS A 1 421 ? 31.120 35.640 19.796 1.00 74.31 421 LYS A CA 1
ATOM 3363 C C . LYS A 1 421 ? 31.993 35.804 18.546 1.00 74.31 421 LYS A C 1
ATOM 3365 O O . LYS A 1 421 ? 33.167 36.126 18.680 1.00 74.31 421 LYS A O 1
ATOM 3370 N N . SER A 1 422 ? 31.424 35.692 17.343 1.00 68.62 422 SER A N 1
ATOM 3371 C CA . SER A 1 422 ? 32.144 35.964 16.088 1.00 68.62 422 SER A CA 1
ATOM 3372 C C . SER A 1 422 ? 32.589 37.425 15.961 1.00 68.62 422 SER A C 1
ATOM 3374 O O . SER A 1 422 ? 33.703 37.678 15.509 1.00 68.62 422 SER A O 1
ATOM 3376 N N . TRP A 1 423 ? 31.775 38.387 16.407 1.00 73.44 423 TRP A N 1
ATOM 3377 C CA . TRP A 1 423 ? 32.168 39.801 16.449 1.00 73.44 423 TRP A CA 1
ATOM 3378 C C . TRP A 1 423 ? 33.298 40.066 17.448 1.00 73.44 423 TRP A C 1
ATOM 3380 O O . TRP A 1 423 ? 34.185 40.864 17.158 1.00 73.44 423 TRP A O 1
ATOM 3390 N N . GLN A 1 424 ? 33.318 39.376 18.593 1.00 74.06 424 GLN A N 1
ATOM 3391 C CA . GLN A 1 424 ? 34.439 39.451 19.537 1.00 74.06 424 GLN A CA 1
ATOM 3392 C C . GLN A 1 424 ? 35.733 38.882 18.937 1.00 74.06 424 GLN A C 1
ATOM 3394 O O . GLN A 1 424 ? 36.795 39.469 19.126 1.00 74.06 424 GLN A O 1
ATOM 3399 N N . THR A 1 425 ? 35.652 37.796 18.160 1.00 68.25 425 THR A N 1
ATOM 3400 C CA . THR A 1 425 ? 36.816 37.221 17.464 1.00 68.25 425 THR A CA 1
ATOM 3401 C C . THR A 1 425 ? 37.329 38.128 16.342 1.00 68.25 425 THR A C 1
ATOM 3403 O O . THR A 1 425 ? 38.536 38.287 16.197 1.00 68.25 425 THR A O 1
ATOM 3406 N N . LEU A 1 426 ? 36.438 38.790 15.597 1.00 66.88 426 LEU A N 1
ATOM 3407 C CA . LEU A 1 426 ? 36.827 39.774 14.578 1.00 66.88 426 LEU A CA 1
ATOM 3408 C C . LEU A 1 426 ? 37.448 41.034 15.194 1.00 66.88 426 LEU A C 1
ATOM 3410 O O . LEU A 1 426 ? 38.440 41.533 14.676 1.00 66.88 426 LEU A O 1
ATOM 3414 N N . LYS A 1 427 ? 36.929 41.507 16.335 1.00 61.88 427 LYS A N 1
ATOM 3415 C CA . LYS A 1 427 ? 37.478 42.672 17.047 1.00 61.88 427 LYS A CA 1
ATOM 3416 C C . LYS A 1 427 ? 38.857 42.394 17.665 1.00 61.88 427 LYS A C 1
ATOM 3418 O O . LYS A 1 427 ? 39.659 43.315 17.780 1.00 61.88 427 LYS A O 1
ATOM 3423 N N . ALA A 1 428 ? 39.143 41.139 18.022 1.00 60.75 428 ALA A N 1
ATOM 3424 C CA . ALA A 1 428 ? 40.462 40.701 18.485 1.00 60.75 428 ALA A CA 1
ATOM 3425 C C . ALA A 1 428 ? 41.478 40.503 17.339 1.00 60.75 428 ALA A C 1
ATOM 3427 O O . ALA A 1 428 ? 42.679 40.554 17.579 1.00 60.75 428 ALA A O 1
ATOM 3428 N N . GLY A 1 429 ? 41.011 40.299 16.101 1.00 51.84 429 GLY A N 1
ATOM 3429 C CA . GLY A 1 429 ? 41.858 40.097 14.918 1.00 51.84 429 GLY A CA 1
ATOM 3430 C C . GLY A 1 429 ? 42.300 41.377 14.198 1.00 51.84 429 GLY A C 1
ATOM 3431 O O . GLY A 1 429 ? 43.083 41.294 13.260 1.00 51.84 429 GLY A O 1
ATOM 3432 N N . THR A 1 430 ? 41.815 42.555 14.608 1.00 48.81 430 THR A N 1
ATOM 3433 C CA . THR A 1 430 ? 42.135 43.853 13.975 1.00 48.81 430 THR A CA 1
ATOM 3434 C C . THR A 1 430 ? 43.129 44.714 14.755 1.00 48.81 430 THR A C 1
ATOM 3436 O O . THR A 1 430 ? 43.284 45.897 14.459 1.00 48.81 430 THR A O 1
ATOM 3439 N N . THR A 1 431 ? 43.829 44.157 15.741 1.00 54.97 431 THR A N 1
ATOM 3440 C CA . THR A 1 431 ? 45.012 44.807 16.315 1.00 54.97 431 THR A CA 1
ATOM 3441 C C . THR A 1 431 ? 46.267 44.156 15.754 1.00 54.97 431 THR A C 1
ATOM 3443 O O . THR A 1 431 ? 46.480 42.970 15.978 1.00 54.97 431 THR A O 1
ATOM 3446 N N . ILE A 1 432 ? 47.107 44.989 15.126 1.00 48.19 432 ILE A N 1
ATOM 3447 C CA . ILE A 1 432 ? 48.482 44.744 14.651 1.00 48.19 432 ILE A CA 1
ATOM 3448 C C . ILE A 1 432 ? 48.567 44.335 13.172 1.00 48.19 432 ILE A C 1
ATOM 3450 O O . ILE A 1 432 ? 48.477 43.166 12.818 1.00 48.19 432 ILE A O 1
ATOM 3454 N N . THR A 1 433 ? 48.792 45.318 12.296 1.00 41.66 433 THR A N 1
ATOM 3455 C CA . THR A 1 433 ? 50.094 45.529 11.627 1.00 41.66 433 THR A CA 1
ATOM 3456 C C . THR A 1 433 ? 50.052 46.906 10.947 1.00 41.66 433 THR A C 1
ATOM 3458 O O . THR A 1 433 ? 49.537 47.042 9.844 1.00 41.66 433 THR A O 1
ATOM 3461 N N . TYR A 1 434 ? 50.545 47.938 11.634 1.00 41.78 434 TYR A N 1
ATOM 3462 C CA . TYR A 1 434 ? 51.155 49.089 10.966 1.00 41.78 434 TYR A CA 1
ATOM 3463 C C . TYR A 1 434 ? 52.664 48.881 11.117 1.00 41.78 434 TYR A C 1
ATOM 3465 O O . TYR A 1 434 ? 53.169 48.902 12.240 1.00 41.78 434 TYR A O 1
ATOM 3473 N N . ILE A 1 435 ? 53.333 48.596 10.002 1.00 43.75 435 ILE A N 1
ATOM 3474 C CA . ILE A 1 435 ? 54.748 48.902 9.770 1.00 43.75 435 ILE A CA 1
ATOM 3475 C C . ILE A 1 435 ? 54.752 49.928 8.649 1.00 43.75 435 ILE A C 1
ATOM 3477 O O . ILE A 1 435 ? 54.013 49.685 7.665 1.00 43.75 435 ILE A O 1
#

Nearest PDB structures (foldseek):
  5cwn-assembly1_A  TM=4.723E-01  e=1.290E-02  synthetic construct
  8f6q-assembly1_A  TM=3.924E-01  e=2.185E-02  synthetic construct
  4jhr-assembly1_A  TM=3.363E-01  e=1.186E+00  Mus musculus
  8e0n-assembly1_A  TM=4.902E-01  e=3.256E+00  synthetic construct
  8qvw-assembly1_B  TM=2.172E-01  e=2.502E+00  Homo sapiens

pLDDT: mean 70.89, std 25.77, range [25.94, 98.5]

Secondary structure (DSSP, 8-state):
------------------------------SHHHHHHHHHHHHHHHHHHHHHTT-HHHHHHHHHHHHHHHHHHGGG---HHHHHHHHHHHHHHHHHHHHHHH-SS------HHHHHHHHS-HHHHHHHHHHHIIIIIHTT-GGGS-HHHHHHHHHHHHHTT-HHHHHHHHHHHHHH--HHHHHHHHHHHHTT-TT-HHHHHHHHHHHHIIIIIHHHHT-HHHHHHHHHH-SSS-HHHHHHHHHHHHHHHHHHHSPPPP---------------------------------------------------------------------------------------------------------S-HHHHHHHHHHHHHHHHHHTTS-HHHHHHHHHHHHHH---HHHHHHHHHHHHHHHHHHHHHHHHTTS----

Radius of gyration: 38.05 Å; Cα contacts (8 Å, |Δi|>4): 226; chains: 1; bounding box: 96×138×117 Å

Foldseek 3Di:
DDDDDDDDDDDDDDDDDDDDDDDDDDDDDDPPLVVLLVVLVVLLVQLVVCLVVVVLQSNQVSLVVSLVSLLVNCVPDPDPSSVVSLLSSLLSVLVSLLVLCLDPDDDPDPDVVSVVSNVDQLLVNLVVSLVCCCVSRPPVQLQSRQLSSLLSSLVSCLSSVNLVSNQVSLVSNVVRHDPVLLVVLLVCQVVVVPPDPRNVSVVSSLLCVLQPSCVSVVNNVCSLVVLVPDNSDDPVVSVVSVVNSVVSVVVVPDPDPPPPPPDPDDDDDDDDDDDDDDDDDDDDDDDDDDDDDDDDDDDDDDDDDDDPDDDDDDDDDDDDDDDDDDDDDDDDDDDDDDDDDDDDDDDDDDDDDDDDDDDDDDDDDPVVVVVVVVVVVVVVVVVVPDDPVRNVVVVVVVLVPCPDPVVNVVVVVVVVVVVVVVVVVVVVVPPDDDD

Sequence (435 aa):
MAPPETPSIDPHLSSPPILSPQIKQNHLMSPSSSIDLQTLTSLYQKAKQDFLLRKYDSAHSLCSSAISKLTNFLPVSSSPSAKILQTKIWNLYINLVAAILAEKSPILTKDLEIERLLERSPEKVVNDVWLKVVNEGYGEETGEVPGEVVVACILFCLNQQEAPNGRNIIEEWFNALSDELILHLEHMSSKGAIDDPVLKSYEKVVELYVLQVLPKLRDWDLASKFLADNEVINKERKKVYEQTLLKLKERLNKPTPPKHIKSKKDKSKKEVNGHHISGFSTTRTDYVHTNGILANNNQKYINNGSSSSSSNIVIRNNKQFIRSLHPGTRTTAITTNNRNNVDNRQIPSPTSSSTVNRIVSTSSTTTFNRIVEYFMLYLQRMMSKMSIPGFLFFIMILFMFSNRTNIKEKLRDVFYKWLAKSWQTLKAGTTITYI

Mean predicted aligned error: 20.95 Å

Solvent-accessible surface area (backbone atoms only — not comparable to full-atom values): 28236 Å² total; per-residue (Å²): 137,87,87,91,84,85,87,88,84,87,90,81,90,84,86,88,84,90,83,86,80,82,87,74,90,70,93,88,85,80,70,61,68,61,52,52,52,50,50,43,52,51,30,46,53,52,17,51,52,28,46,76,69,66,37,54,56,61,13,49,54,32,41,51,53,31,48,59,51,43,53,71,44,48,91,79,43,89,44,70,69,50,53,55,47,49,50,51,49,54,40,49,50,56,52,48,54,45,49,62,75,66,50,87,63,88,78,90,69,88,38,68,65,59,52,52,58,70,75,47,57,62,68,55,51,53,49,54,52,52,54,46,46,28,49,66,66,35,74,65,36,54,39,69,52,54,42,64,43,51,44,47,53,36,51,42,18,54,73,66,67,30,35,68,61,31,44,52,55,51,54,53,32,64,74,40,50,52,70,70,56,51,54,49,39,36,53,39,44,75,69,62,52,84,80,46,66,67,51,54,22,45,54,48,43,52,47,44,43,44,68,49,33,28,56,74,72,65,38,56,65,58,33,52,48,52,58,70,71,47,75,51,61,49,73,70,60,48,52,53,50,53,56,47,43,52,55,52,53,51,64,71,68,53,78,78,77,80,79,80,76,80,75,90,79,90,87,83,89,82,90,83,88,79,90,86,83,85,82,82,89,88,84,89,82,89,89,81,90,81,88,83,88,89,82,91,87,90,89,86,88,88,86,84,89,81,89,82,79,84,74,90,73,91,81,76,89,83,82,89,90,88,80,87,86,85,85,86,85,89,83,88,88,84,87,82,88,88,83,91,79,91,84,92,85,85,89,86,87,85,91,84,91,77,94,72,86,83,75,80,84,80,78,93,55,69,69,60,53,50,54,52,49,55,50,48,55,51,49,54,60,50,55,75,75,45,56,74,71,56,51,54,51,52,52,53,48,55,59,66,68,48,80,48,70,79,56,47,55,56,51,48,54,53,47,49,55,49,50,54,50,52,50,52,54,52,64,65,67,74,67,86,87,88,128

Organism: NCBI:txid658196